Protein AF-0000000078886809 (afdb_homodimer)

Radius of gyration: 23.3 Å; Cα contacts (8 Å, |Δi|>4): 770; chains: 2; bounding box: 59×64×60 Å

Foldseek 3Di:
DLVVLLVLVCVLLVHDFPDCVLVVQLQEDPQPPPDPPPDPDHNVNLLVQLLVLLLVLLLVVCCVVPVPDDPQLSVQLSCQLLPQLNLLVLLVVSVVNVRRHHPDPVLVVLNVVLSVVVVVCVVVVPDSVCLCVVVPPPPPPDPNNDRRSVSSSSSSSNLSSVCVRVVNDSVVSCVSCVVSSVVSSVVCVVVGDRQLLRVQCVVQPPQKDWDWDQQPPVQKIKIWIQGPPQGIFIAIGNGSVRRSSRSSVVSVVSVVVVVVD/DLVVLLVLVCVLLVHDFPDCLLVVQLQEDPQPPDDPPPDPDHNVNLLVQLLVLLLVLLLVVCCVVPVPDDPQLSVQLSCQLLPQLNLLVLLVVSVVNVRRHHPDPVLVVLNVVLSVVVVVCVVVVPPSVCLCVVVPPPPPPDPNNDRRSVSSSSSSSNLSSVCVRVVNDSVVSCVSCVVSSVVSSVVCVVVGDAQLLRVQCVVQPPQKDWDWDQQPPVQKIKIWIQGPPQGIFIAIGNGSVRRSSRSSVVSVVSVVVVVVD

Secondary structure (DSSP, 8-state):
-HHHHHHHHHHHHT---S-HHHHHHHHB-TTS---S---S--HHHHHHHHHHHHHHHHHHHHHHH-TT--HHHHHHHHHHHHSHHHHHHHHHHTTGGGG-B---HHHHHHHHHHHHHHHHHHHTT--HHHHHHHHHHT-S--------HHHHHHHHHHHHHHHHHTTS-HHHHHHHHHHHHHHHHHHHHHS-PPPHHHHHHHHSTTTEEEEEEEE-TTSPEEEEEEETTTEEEEEEESSHHHHHHHHHHHHHHHHHHHHH-/-HHHHHHHHHHHHT---S-HHHHHHHHB-TTS---S---S--HHHHHHHHHHHHHHHHHHHHHHH-TT--HHHHHHHHHHHHSHHHHHHHHHHTTGGGG-B---HHHHHHHHHHHHHHHHHHHTT--HHHHHHHHHHT-S--------HHHHHHHHHHHHHHHHHTTS-HHHHHHHHHHHHHHHHHHHHHS-PPPHHHHHHHHSTTTEEEEEEEE-TTSPEEEEEEETTTEEEEEEESSHHHHHHHHHHHHHHHHHHHHH-

Solvent-accessible surface area (backbone atoms only — not comparable to full-atom values): 27551 Å² total; per-residue (Å²): 112,68,65,59,53,50,50,52,51,26,60,66,51,66,49,80,69,82,51,58,66,47,52,50,31,28,30,32,41,82,65,31,77,76,63,88,65,81,67,76,64,50,30,62,55,25,21,52,46,11,44,30,44,47,51,26,53,50,44,52,46,47,52,66,76,43,58,79,56,48,74,68,52,48,52,34,41,45,47,58,47,70,30,51,59,47,32,25,51,49,24,55,76,61,49,51,65,78,64,49,38,65,67,48,65,68,57,50,52,50,47,52,52,44,54,52,52,50,54,54,37,59,71,65,64,49,58,66,74,44,54,75,48,46,42,54,66,60,76,67,78,56,73,68,78,64,65,54,57,65,40,2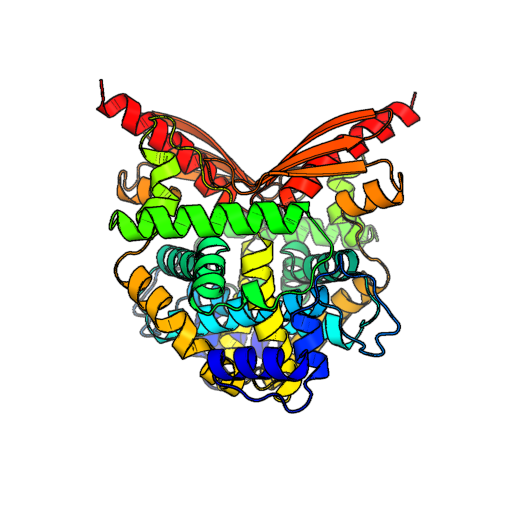0,43,39,48,21,4,44,47,20,28,50,23,59,61,61,70,64,33,65,68,61,43,42,66,40,48,42,73,74,44,42,64,52,48,55,48,33,71,74,55,56,66,67,48,42,41,53,46,44,42,67,74,35,67,90,34,59,45,78,48,64,44,53,61,38,84,84,53,32,8,37,13,40,29,39,32,72,96,76,47,79,28,72,11,61,16,65,36,57,66,47,0,38,27,41,9,23,42,54,47,49,53,51,50,53,55,57,71,75,105,111,68,66,59,54,51,50,52,50,25,60,65,50,64,49,79,68,82,52,58,65,47,51,51,32,27,28,32,41,83,64,30,77,76,62,89,64,80,67,79,62,50,30,62,56,25,21,53,46,12,46,30,45,47,52,24,53,50,46,53,46,46,53,67,76,43,58,80,56,48,73,67,51,48,52,33,42,47,46,56,47,69,31,50,61,48,32,25,51,50,24,56,75,60,49,52,65,79,63,50,39,64,66,46,65,68,57,52,50,49,47,52,52,42,53,51,51,51,53,54,38,58,71,68,65,50,57,67,74,45,55,74,49,44,45,52,66,61,75,66,78,55,74,66,80,62,64,56,58,64,39,21,43,39,49,22,4,43,47,20,30,49,24,59,60,62,69,65,34,65,68,61,43,44,66,42,48,42,73,74,44,43,65,51,47,54,50,32,70,75,56,56,64,66,48,42,41,52,46,44,40,68,75,35,67,89,35,61,45,78,48,63,44,54,60,38,84,84,53,32,7,35,14,39,28,38,32,72,96,77,46,78,26,71,11,62,17,66,35,57,66,47,0,37,28,40,10,24,42,54,47,49,54,52,50,53,55,55,69,74,105

Sequence (522 aa):
HQLGELALVEASLGYTFRDRDILLQALTHTSYPRAYSSVNSSYEQLEFLGDALLDYLVTRHVLQRFPRLSPGAITDLRSAVVNNYSLACLTIQRDFHKHMRSMSMALFKVVRRFVRRLSEIEEKETRPDQLLLTTVEDGRGGEAIEVPKVLGDLFEALLGALYVDCGRDEELAWSVIYPLLTPIIEHYSVHLPISPTRQLVEMMPGAATFTCLSQNVIGHHACELVVKGYGRFMGTGRNAQIARSTAAQHALARIKSKQKKHQLGELALVEASLGYTFRDRDILLQALTHTSYPRAYSSVNSSYEQLEFLGDALLDYLVTRHVLQRFPRLSPGAITDLRSAVVNNYSLACLTIQRDFHKHMRSMSMALFKVVRRFVRRLSEIEEKETRPDQLLLTTVEDGRGGEAIEVPKVLGDLFEALLGALYVDCGRDEELAWSVIYPLLTPIIEHYSVHLPISPTRQLVEMMPGAATFTCLSQNVIGHHACELVVKGYGRFMGTGRNAQIARSTAAQHALARIKSKQKK

Structure (mmCIF, N/CA/C/O backbone):
data_AF-0000000078886809-model_v1
#
loop_
_entity.id
_entity.type
_entity.pdbx_description
1 polymer 'RNase III domain-containing protein'
#
loop_
_atom_site.group_PDB
_atom_site.id
_atom_site.type_symbol
_atom_site.label_atom_id
_atom_site.label_alt_id
_atom_site.label_comp_id
_atom_site.label_asym_id
_atom_site.label_entity_id
_atom_site.label_seq_id
_atom_site.pdbx_PDB_ins_code
_atom_site.Cartn_x
_atom_site.Cartn_y
_atom_site.Cartn_z
_atom_site.occupancy
_atom_site.B_iso_or_equiv
_atom_site.auth_seq_id
_atom_site.auth_comp_id
_atom_site.auth_asym_id
_atom_site.auth_atom_id
_atom_site.pdbx_PDB_model_num
ATOM 1 N N . HIS A 1 1 ? -14.344 34.312 5.461 1 57.06 1 HIS A N 1
ATOM 2 C CA . HIS A 1 1 ? -13.195 33.75 6.152 1 57.06 1 HIS A CA 1
ATOM 3 C C . HIS A 1 1 ? -12.844 32.344 5.602 1 57.06 1 HIS A C 1
ATOM 5 O O . HIS A 1 1 ? -11.688 32.094 5.25 1 57.06 1 HIS A O 1
ATOM 11 N N . GLN A 1 2 ? -13.828 31.594 5.273 1 71 2 GLN A N 1
ATOM 12 C CA . GLN A 1 2 ? -13.641 30.234 4.773 1 71 2 GLN A CA 1
ATOM 13 C C . GLN A 1 2 ? -13.109 30.234 3.346 1 71 2 GLN A C 1
ATOM 15 O O . GLN A 1 2 ? -12.148 29.531 3.035 1 71 2 GLN A O 1
ATOM 20 N N . LEU A 1 3 ? -13.625 31.219 2.611 1 75.06 3 LEU A N 1
ATOM 21 C CA . LEU A 1 3 ? -13.242 31.297 1.205 1 75.06 3 LEU A CA 1
ATOM 22 C C . LEU A 1 3 ? -11.789 31.734 1.059 1 75.06 3 LEU A C 1
ATOM 24 O O . LEU A 1 3 ? -11.07 31.234 0.195 1 75.06 3 LEU A O 1
ATOM 28 N N . GLY A 1 4 ? -11.445 32.625 1.928 1 83.75 4 GLY A N 1
ATOM 29 C CA . GLY A 1 4 ? -10.07 33.094 1.909 1 83.75 4 GLY A CA 1
ATOM 30 C C . GLY A 1 4 ? -9.062 32.031 2.264 1 83.75 4 GLY A C 1
ATOM 31 O O . GLY A 1 4 ? -8.008 31.922 1.63 1 83.75 4 GLY A O 1
ATOM 32 N N . GLU A 1 5 ? -9.391 31.219 3.115 1 90.06 5 GLU A N 1
ATOM 33 C CA . GLU A 1 5 ? -8.523 30.125 3.557 1 90.06 5 GLU A CA 1
ATOM 34 C C . GLU A 1 5 ? -8.344 29.078 2.461 1 90.06 5 GLU A C 1
ATOM 36 O O . GLU A 1 5 ? -7.242 28.578 2.25 1 90.06 5 GLU A O 1
ATOM 41 N N . LEU A 1 6 ? -9.453 28.891 1.754 1 95.06 6 LEU A N 1
ATOM 42 C CA . LEU A 1 6 ? -9.398 27.906 0.685 1 95.06 6 LEU A CA 1
ATOM 43 C C . LEU A 1 6 ? -8.508 28.391 -0.455 1 95.06 6 LEU A C 1
ATOM 45 O O . LEU A 1 6 ? -7.793 27.594 -1.073 1 95.06 6 LEU A O 1
ATOM 49 N N . ALA A 1 7 ? -8.547 29.688 -0.653 1 96.12 7 ALA A N 1
ATOM 50 C CA . ALA A 1 7 ? -7.715 30.266 -1.705 1 96.12 7 ALA A CA 1
ATOM 51 C C . ALA A 1 7 ? -6.23 30.109 -1.382 1 96.12 7 ALA A C 1
ATOM 53 O O . ALA A 1 7 ? -5.406 29.938 -2.281 1 96.12 7 ALA A O 1
ATOM 54 N N . LEU A 1 8 ? -5.918 30.203 -0.153 1 96.56 8 LEU A N 1
ATOM 55 C CA . LEU A 1 8 ? -4.535 30.031 0.279 1 96.56 8 LEU A CA 1
ATOM 56 C C . LEU A 1 8 ? -4.062 28.594 0.028 1 96.56 8 LEU A C 1
ATOM 58 O O . LEU A 1 8 ? -2.924 28.375 -0.395 1 96.56 8 LEU A O 1
ATOM 62 N N . VAL A 1 9 ? -4.93 27.656 0.262 1 97.69 9 VAL A N 1
ATOM 63 C CA . VAL A 1 9 ? -4.602 26.266 0.018 1 97.69 9 VAL A CA 1
ATOM 64 C C . VAL A 1 9 ? -4.422 26.016 -1.48 1 97.69 9 VAL A C 1
ATOM 66 O O . VAL A 1 9 ? -3.48 25.344 -1.902 1 97.69 9 VAL A O 1
ATOM 69 N N . GLU A 1 10 ? -5.305 26.562 -2.248 1 98.31 10 GLU A N 1
ATOM 70 C CA . GLU A 1 10 ? -5.23 26.453 -3.701 1 98.31 10 GLU A CA 1
ATOM 71 C C . GLU A 1 10 ? -3.926 27.031 -4.234 1 98.31 10 GLU A C 1
ATOM 73 O O . GLU A 1 10 ? -3.289 26.453 -5.113 1 98.31 10 GLU A O 1
ATOM 78 N N . ALA A 1 11 ? -3.557 28.172 -3.688 1 97.56 11 ALA A N 1
ATOM 79 C CA . ALA A 1 11 ? -2.318 28.828 -4.098 1 97.56 11 ALA A CA 1
ATOM 80 C C . ALA A 1 11 ? -1.104 27.969 -3.762 1 97.56 11 ALA A C 1
ATOM 82 O O . ALA A 1 11 ? -0.186 27.828 -4.574 1 97.56 11 ALA A O 1
ATOM 83 N N . SER A 1 12 ? -1.115 27.406 -2.611 1 97.31 12 SER A N 1
ATOM 84 C CA . SER A 1 12 ? -0.002 26.562 -2.176 1 97.31 12 SER A CA 1
ATOM 85 C C . SER A 1 12 ? 0.073 25.281 -2.992 1 97.31 12 SER A C 1
ATOM 87 O O . SER A 1 12 ? 1.164 24.781 -3.264 1 97.31 12 SER A O 1
ATOM 89 N N . LEU A 1 13 ? -1.052 24.766 -3.346 1 97.19 13 LEU A N 1
ATOM 90 C CA . LEU A 1 13 ? -1.128 23.547 -4.148 1 97.19 13 LEU A CA 1
ATOM 91 C C . LEU A 1 13 ? -0.762 23.828 -5.602 1 97.19 13 LEU A C 1
ATOM 93 O O . LEU A 1 13 ? -0.288 22.938 -6.312 1 97.19 13 LEU A O 1
ATOM 97 N N . GLY A 1 14 ? -0.938 25.016 -6.02 1 97.31 14 GLY A N 1
ATOM 98 C CA . GLY A 1 14 ? -0.79 25.359 -7.426 1 97.31 14 GLY A CA 1
ATOM 99 C C . GLY A 1 14 ? -1.94 24.875 -8.281 1 97.31 14 GLY A C 1
ATOM 100 O O . GLY A 1 14 ? -1.736 24.453 -9.43 1 97.31 14 GLY A O 1
ATOM 101 N N . TYR A 1 15 ? -3.146 24.828 -7.715 1 98.31 15 TYR A N 1
ATOM 102 C CA . TYR A 1 15 ? -4.332 24.312 -8.391 1 98.31 15 TYR A CA 1
ATOM 103 C C . TYR A 1 15 ? -5.594 24.984 -7.875 1 98.31 15 TYR A C 1
ATOM 105 O O . TYR A 1 15 ? -5.762 25.156 -6.664 1 98.31 15 TYR A O 1
ATOM 113 N N . THR A 1 16 ? -6.434 25.406 -8.758 1 98.25 16 THR A N 1
ATOM 114 C CA . THR A 1 16 ? -7.719 26 -8.398 1 98.25 16 THR A CA 1
ATOM 115 C C . THR A 1 16 ? -8.844 24.984 -8.57 1 98.25 16 THR A C 1
ATOM 117 O O . THR A 1 16 ? -9.086 24.5 -9.672 1 98.25 16 THR A O 1
ATOM 120 N N . PHE A 1 17 ? -9.539 24.766 -7.562 1 97.88 17 PHE A N 1
ATOM 121 C CA . PHE A 1 17 ? -10.594 23.766 -7.582 1 97.88 17 PHE A CA 1
ATOM 122 C C . PHE A 1 17 ? -11.82 24.281 -8.336 1 97.88 17 PHE A C 1
ATOM 124 O O . PHE A 1 17 ? -12.203 25.438 -8.188 1 97.88 17 PHE A O 1
ATOM 131 N N . ARG A 1 18 ? -12.367 23.391 -9.125 1 97.44 18 ARG A N 1
ATOM 132 C CA . ARG A 1 18 ? -13.641 23.672 -9.766 1 97.44 18 ARG A CA 1
ATOM 133 C C . ARG A 1 18 ? -14.781 23.672 -8.758 1 97.44 18 ARG A C 1
ATOM 135 O O . ARG A 1 18 ? -15.695 24.5 -8.828 1 97.44 18 ARG A O 1
ATOM 142 N N . ASP A 1 19 ? -14.75 22.719 -7.867 1 95.56 19 ASP A N 1
ATOM 143 C CA . ASP A 1 19 ? -15.68 22.594 -6.754 1 95.56 19 ASP A CA 1
ATOM 144 C C . ASP A 1 19 ? -14.961 22.703 -5.414 1 95.56 19 ASP A C 1
ATOM 146 O O . ASP A 1 19 ? -14.391 21.719 -4.926 1 95.56 19 ASP A O 1
ATOM 150 N N . ARG A 1 20 ? -15.109 23.766 -4.793 1 95.19 20 ARG A N 1
ATOM 151 C CA . ARG A 1 20 ? -14.383 24.031 -3.557 1 95.19 20 ARG A CA 1
ATOM 152 C C . ARG A 1 20 ? -14.945 23.203 -2.408 1 95.19 20 ARG A C 1
ATOM 154 O O . ARG A 1 20 ? -14.312 23.062 -1.358 1 95.19 20 ARG A O 1
ATOM 161 N N . ASP A 1 21 ? -16.125 22.656 -2.609 1 93.75 21 ASP A N 1
ATOM 162 C CA . ASP A 1 21 ? -16.688 21.812 -1.566 1 93.75 21 ASP A CA 1
ATOM 163 C C . ASP A 1 21 ? -15.828 20.562 -1.346 1 93.75 21 ASP A C 1
ATOM 165 O O . ASP A 1 21 ? -15.734 20.062 -0.224 1 93.75 21 ASP A O 1
ATOM 169 N N . ILE A 1 22 ? -15.305 20.078 -2.402 1 95.19 22 ILE A N 1
ATOM 170 C CA . ILE A 1 22 ? -14.461 18.891 -2.287 1 95.19 22 ILE A CA 1
ATOM 171 C C . ILE A 1 22 ? -13.18 19.234 -1.536 1 95.19 22 ILE A C 1
ATOM 173 O O . ILE A 1 22 ? -12.656 18.422 -0.771 1 95.19 22 ILE A O 1
ATOM 177 N N . LEU A 1 23 ? -12.648 20.438 -1.793 1 96.5 23 LEU A N 1
ATOM 178 C CA . LEU A 1 23 ? -11.484 20.906 -1.051 1 96.5 23 LEU A CA 1
ATOM 179 C C . LEU A 1 23 ? -11.805 21.047 0.434 1 96.5 23 LEU A C 1
ATOM 181 O O . LEU A 1 23 ? -11.016 20.641 1.286 1 96.5 23 LEU A O 1
ATOM 185 N N . LEU A 1 24 ? -12.93 21.609 0.676 1 94.31 24 LEU A N 1
ATOM 186 C CA . LEU A 1 24 ? -13.359 21.766 2.061 1 94.31 24 LEU A CA 1
ATOM 187 C C . LEU A 1 24 ? -13.477 20.406 2.75 1 94.31 24 LEU A C 1
ATOM 189 O O . LEU A 1 24 ? -13.102 20.266 3.914 1 94.31 24 LEU A O 1
ATOM 193 N N . GLN A 1 25 ? -13.961 19.484 2.047 1 93.06 25 GLN A N 1
ATOM 194 C CA . GLN A 1 25 ? -14.086 18.141 2.59 1 93.06 25 GLN A CA 1
ATOM 195 C C . GLN A 1 25 ? -12.719 17.562 2.934 1 93.06 25 GLN A C 1
ATOM 197 O O . GLN A 1 25 ? -12.562 16.906 3.965 1 93.06 25 GLN A O 1
ATOM 202 N N . ALA A 1 26 ? -11.789 17.75 2.096 1 95.94 26 ALA A N 1
ATOM 203 C CA . ALA A 1 26 ? -10.438 17.234 2.309 1 95.94 26 ALA A CA 1
ATOM 204 C C . ALA A 1 26 ? -9.789 17.891 3.529 1 95.94 26 ALA A C 1
ATOM 206 O O . ALA A 1 26 ? -8.922 17.281 4.168 1 95.94 26 ALA A O 1
ATOM 207 N N . LEU A 1 27 ? -10.273 19.078 3.9 1 95.56 27 LEU A N 1
ATOM 208 C CA . LEU A 1 27 ? -9.68 19.828 5 1 95.56 27 LEU A CA 1
ATOM 209 C C . LEU A 1 27 ? -10.43 19.578 6.301 1 95.56 27 LEU A C 1
ATOM 211 O O . LEU A 1 27 ? -10.008 20.031 7.367 1 95.56 27 LEU A O 1
ATOM 215 N N . THR A 1 28 ? -11.477 18.797 6.195 1 91.38 28 THR A N 1
ATOM 216 C CA . THR A 1 28 ? -12.344 18.625 7.359 1 91.38 28 THR A CA 1
ATOM 217 C C . THR A 1 28 ? -12.156 17.234 7.973 1 91.38 28 THR A C 1
ATOM 219 O O . THR A 1 28 ? -12.742 16.266 7.492 1 91.38 28 THR A O 1
ATOM 222 N N . HIS A 1 29 ? -11.445 17.219 8.961 1 86.25 29 HIS A N 1
ATOM 223 C CA . HIS A 1 29 ? -11.18 15.961 9.656 1 86.25 29 HIS A CA 1
ATOM 224 C C . HIS A 1 29 ? -12.461 15.367 10.227 1 86.25 29 HIS A C 1
ATOM 226 O O . HIS A 1 29 ? -13.43 16.094 10.484 1 86.25 29 HIS A O 1
ATOM 232 N N . THR A 1 30 ? -12.516 14.117 10.477 1 78.62 30 THR A N 1
ATOM 233 C CA . THR A 1 30 ? -13.695 13.375 10.898 1 78.62 30 THR A CA 1
ATOM 234 C C . THR A 1 30 ? -14.156 13.828 12.281 1 78.62 30 THR A C 1
ATOM 236 O O . THR A 1 30 ? -15.305 13.602 12.656 1 78.62 30 THR A O 1
ATOM 239 N N . SER A 1 31 ? -13.336 14.43 13.047 1 71.38 31 SER A N 1
ATOM 240 C CA . SER A 1 31 ? -13.719 14.898 14.375 1 71.38 31 SER A CA 1
ATOM 241 C C . SER A 1 31 ? -14.641 16.109 14.281 1 71.38 31 SER A C 1
ATOM 243 O O . SER A 1 31 ? -15.266 16.5 15.273 1 71.38 31 SER A O 1
ATOM 245 N N . TYR A 1 32 ? -14.625 16.672 13.164 1 71.81 32 TYR A N 1
ATOM 246 C CA . TYR A 1 32 ? -15.5 17.828 12.969 1 71.81 32 TYR A CA 1
ATOM 247 C C . TYR A 1 32 ? -16.953 17.391 12.781 1 71.81 32 TYR A C 1
ATOM 249 O O . TYR A 1 32 ? -17.234 16.484 11.992 1 71.81 32 TYR A O 1
ATOM 257 N N . PRO A 1 33 ? -17.828 17.828 13.648 1 64.06 33 PRO A N 1
ATOM 258 C CA . PRO A 1 33 ? -19.234 17.406 13.562 1 64.06 33 PRO A CA 1
ATOM 259 C C . PRO A 1 33 ? -19.797 17.547 12.156 1 64.06 33 PRO A C 1
ATOM 261 O O . PRO A 1 33 ? -19.438 18.469 11.422 1 64.06 33 PRO A O 1
ATOM 264 N N . ARG A 1 34 ? -20.141 16.422 11.703 1 57.66 34 ARG A N 1
ATOM 265 C CA . ARG A 1 34 ? -20.719 16.375 10.367 1 57.66 34 ARG A CA 1
ATOM 266 C C . ARG A 1 34 ? -21.969 17.25 10.281 1 57.66 34 ARG A C 1
ATOM 268 O O . ARG A 1 34 ? -22.938 17.031 11.016 1 57.66 34 ARG A O 1
ATOM 275 N N . ALA A 1 35 ? -21.906 18.516 10.406 1 48.28 35 ALA A N 1
ATOM 276 C CA . ALA A 1 35 ? -23.188 19.047 9.953 1 48.28 35 ALA A CA 1
ATOM 277 C C . ALA A 1 35 ? -23.672 18.344 8.688 1 48.28 35 ALA A C 1
ATOM 279 O O . ALA A 1 35 ? -22.906 17.594 8.07 1 48.28 35 ALA A O 1
ATOM 280 N N . TYR A 1 36 ? -24.828 18.828 8.039 1 39.41 36 TYR A N 1
ATOM 281 C CA . TYR A 1 36 ? -25.594 18.5 6.844 1 39.41 36 TYR A CA 1
ATOM 282 C C . TYR A 1 36 ? -24.672 18.297 5.645 1 39.41 36 TYR A C 1
ATOM 284 O O . TYR A 1 36 ? -24.672 19.109 4.711 1 39.41 36 TYR A O 1
ATOM 292 N N . SER A 1 37 ? -23.531 18.031 5.953 1 40.09 37 SER A N 1
ATOM 293 C CA . SER A 1 37 ? -22.891 18.219 4.648 1 40.09 37 SER A CA 1
ATOM 294 C C . SER A 1 37 ? -23.328 17.125 3.67 1 40.09 37 SER A C 1
ATOM 296 O O . SER A 1 37 ? -23.484 15.961 4.055 1 40.09 37 SER A O 1
ATOM 298 N N . SER A 1 38 ? -23.938 17.5 2.678 1 40.88 38 SER A N 1
ATOM 299 C CA . SER A 1 38 ? -24.484 16.875 1.479 1 40.88 38 SER A CA 1
ATOM 300 C C . SER A 1 38 ? -23.406 16.047 0.76 1 40.88 38 SER A C 1
ATOM 302 O O . SER A 1 38 ? -23.703 15.383 -0.233 1 40.88 38 SER A O 1
ATOM 304 N N . VAL A 1 39 ? -22.125 16.359 1.058 1 46.47 39 VAL A N 1
ATOM 305 C CA . VAL A 1 39 ? -21.188 15.875 0.047 1 46.47 39 VAL A CA 1
ATOM 306 C C . VAL A 1 39 ? -20.828 14.414 0.323 1 46.47 39 VAL A C 1
ATOM 308 O O . VAL A 1 39 ? -20.672 14.016 1.479 1 46.47 39 VAL A O 1
ATOM 311 N N . ASN A 1 40 ? -20.953 13.57 -0.569 1 49.75 40 ASN A N 1
ATOM 312 C CA . ASN A 1 40 ? -20.922 12.117 -0.646 1 49.75 40 ASN A CA 1
ATOM 313 C C . ASN A 1 40 ? -19.578 11.555 -0.198 1 49.75 40 ASN A C 1
ATOM 315 O O . ASN A 1 40 ? -19.5 10.406 0.24 1 49.75 40 ASN A O 1
ATOM 319 N N . SER A 1 41 ? -18.422 12.414 -0.377 1 60 41 SER A N 1
ATOM 320 C CA . SER A 1 41 ? -17.188 11.758 0.033 1 60 41 SER A CA 1
ATOM 321 C C . SER A 1 41 ? -16.703 12.281 1.38 1 60 41 SER A C 1
ATOM 323 O O . SER A 1 41 ? -16.734 13.492 1.632 1 60 41 SER A O 1
ATOM 325 N N . SER A 1 42 ? -16.312 11.422 2.262 1 79.81 42 SER A N 1
ATOM 326 C CA . SER A 1 42 ? -15.773 11.797 3.568 1 79.81 42 SER A CA 1
ATOM 327 C C . SER A 1 42 ? -14.273 12.055 3.5 1 79.81 42 SER A C 1
ATOM 329 O O . SER A 1 42 ? -13.633 11.766 2.488 1 79.81 42 SER A O 1
ATOM 331 N N . TYR A 1 43 ? -13.758 12.82 4.375 1 86.44 43 TYR A N 1
ATOM 332 C CA . TYR A 1 43 ? -12.328 13.023 4.578 1 86.44 43 TYR A CA 1
ATOM 333 C C . TYR A 1 43 ? -11.562 11.711 4.426 1 86.44 43 TYR A C 1
ATOM 335 O O . TYR A 1 43 ? -10.555 11.656 3.709 1 86.44 43 TYR A O 1
ATOM 343 N N . GLU A 1 44 ? -12.062 10.695 4.926 1 89.06 44 GLU A N 1
ATOM 344 C CA . GLU A 1 44 ? -11.391 9.398 4.93 1 89.06 44 GLU A CA 1
ATOM 345 C C . GLU A 1 44 ? -11.375 8.781 3.533 1 89.06 44 GLU A C 1
ATOM 347 O O . GLU A 1 44 ? -10.383 8.188 3.123 1 89.06 44 GLU A O 1
ATOM 352 N N . GLN A 1 45 ? -12.461 8.914 2.852 1 91.94 45 GLN A N 1
ATOM 353 C CA . GLN A 1 45 ? -12.516 8.367 1.499 1 91.94 45 GLN A CA 1
ATOM 354 C C . GLN A 1 45 ? -11.523 9.07 0.578 1 91.94 45 GLN A C 1
ATOM 356 O O . GLN A 1 45 ? -10.875 8.422 -0.248 1 91.94 45 GLN A O 1
ATOM 361 N N . LEU A 1 46 ? -11.453 10.359 0.757 1 95.12 46 LEU A N 1
ATOM 362 C CA . LEU A 1 46 ? -10.492 11.117 -0.032 1 95.12 46 LEU A CA 1
ATOM 363 C C . LEU A 1 46 ? -9.062 10.742 0.343 1 95.12 46 LEU A C 1
ATOM 365 O O . LEU A 1 46 ? -8.195 10.641 -0.527 1 95.12 46 LEU A O 1
ATOM 369 N N . GLU A 1 47 ? -8.82 10.555 1.634 1 95.06 47 GLU A N 1
ATOM 370 C CA . GLU A 1 47 ? -7.52 10.102 2.121 1 95.06 47 GLU A CA 1
ATOM 371 C C . GLU A 1 47 ? -7.141 8.758 1.518 1 95.06 47 GLU A C 1
ATOM 373 O O . GLU A 1 47 ? -6.016 8.57 1.049 1 95.06 47 GLU A O 1
ATOM 378 N N . PHE A 1 48 ? -8.078 7.836 1.47 1 93.44 48 PHE A N 1
ATOM 379 C CA . PHE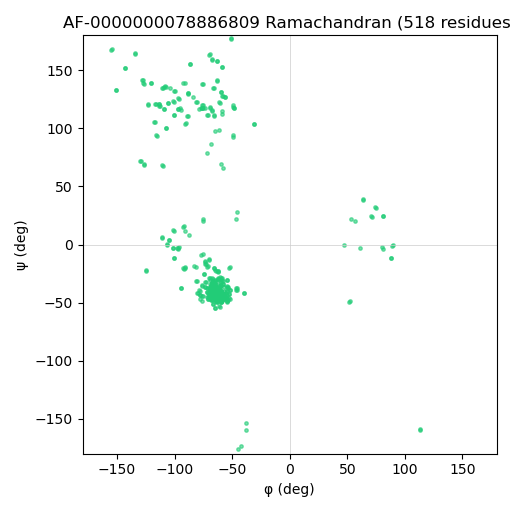 A 1 48 ? -7.832 6.504 0.927 1 93.44 48 PHE A CA 1
ATOM 380 C C . PHE A 1 48 ? -7.477 6.582 -0.553 1 93.44 48 PHE A C 1
ATOM 382 O O . PHE A 1 48 ? -6.531 5.93 -1.003 1 93.44 48 PHE A O 1
ATOM 389 N N . LEU A 1 49 ? -8.273 7.312 -1.184 1 95.88 49 LEU A N 1
ATOM 390 C CA . LEU A 1 49 ? -8.047 7.469 -2.617 1 95.88 49 LEU A CA 1
ATOM 391 C C . LEU A 1 49 ? -6.703 8.141 -2.885 1 95.88 49 LEU A C 1
ATOM 393 O O . LEU A 1 49 ? -5.953 7.699 -3.758 1 95.88 49 LEU A O 1
ATOM 397 N N . GLY A 1 50 ? -6.434 9.18 -2.156 1 97.88 50 GLY A N 1
ATOM 398 C CA . GLY A 1 50 ? -5.172 9.891 -2.297 1 97.88 50 GLY A CA 1
ATOM 399 C C . GLY A 1 50 ? -3.965 9.039 -1.972 1 97.88 50 GLY A C 1
ATOM 400 O O . GLY A 1 50 ? -2.939 9.117 -2.652 1 97.88 50 GLY A O 1
ATOM 401 N N . ASP A 1 51 ? -4.066 8.25 -0.935 1 95.12 51 ASP A N 1
ATOM 402 C CA . ASP A 1 51 ? -2.99 7.348 -0.528 1 95.12 51 ASP A CA 1
ATOM 403 C C . ASP A 1 51 ? -2.654 6.355 -1.64 1 95.12 51 ASP A C 1
ATOM 405 O O . ASP A 1 51 ? -1.487 6.207 -2.012 1 95.12 51 ASP A O 1
ATOM 409 N N . ALA A 1 52 ? -3.684 5.707 -2.178 1 96.06 52 ALA A N 1
ATOM 410 C CA . ALA A 1 52 ? -3.49 4.734 -3.25 1 96.06 52 ALA A CA 1
ATOM 411 C C . ALA A 1 52 ? -2.928 5.402 -4.5 1 96.06 52 ALA A C 1
ATOM 413 O O . ALA A 1 52 ? -2.039 4.852 -5.156 1 96.06 52 ALA A O 1
ATOM 414 N N . LEU A 1 53 ? -3.443 6.531 -4.809 1 98 53 LEU A N 1
ATOM 415 C CA . LEU A 1 53 ? -2.992 7.277 -5.98 1 98 53 LEU A CA 1
ATOM 416 C C . LEU A 1 53 ? -1.54 7.715 -5.816 1 98 53 LEU A C 1
ATOM 418 O O . LEU A 1 53 ? -0.748 7.613 -6.758 1 98 53 LEU A O 1
ATOM 422 N N . LEU A 1 54 ? -1.234 8.219 -4.66 1 98.25 54 LEU A N 1
ATOM 423 C CA . LEU A 1 54 ? 0.12 8.688 -4.387 1 98.25 54 LEU A CA 1
ATOM 424 C C . LEU A 1 54 ? 1.128 7.555 -4.547 1 98.25 54 LEU A C 1
ATOM 426 O O . LEU A 1 54 ? 2.168 7.73 -5.184 1 98.25 54 LEU A O 1
ATOM 430 N N . ASP A 1 55 ? 0.845 6.465 -3.963 1 95.5 55 ASP A N 1
ATOM 431 C CA . ASP A 1 55 ? 1.719 5.301 -4.055 1 95.5 55 ASP A CA 1
ATOM 432 C C . ASP A 1 55 ? 1.949 4.898 -5.508 1 95.5 55 ASP A C 1
ATOM 434 O O . ASP A 1 55 ? 3.08 4.609 -5.906 1 95.5 55 ASP A O 1
ATOM 438 N N . TYR A 1 56 ? 0.918 4.883 -6.211 1 97.38 56 TYR A N 1
ATOM 439 C CA . TYR A 1 56 ? 0.985 4.512 -7.621 1 97.38 56 TYR A CA 1
ATOM 440 C C . TYR A 1 56 ? 1.826 5.512 -8.406 1 97.38 56 TYR A C 1
ATOM 442 O O . TYR A 1 56 ? 2.742 5.121 -9.133 1 97.38 56 TYR A O 1
ATOM 450 N N . LEU A 1 57 ? 1.58 6.785 -8.234 1 98.06 57 LEU A N 1
ATOM 451 C CA . LEU A 1 57 ? 2.252 7.832 -9 1 98.06 57 LEU A CA 1
ATOM 452 C C . LEU A 1 57 ? 3.738 7.883 -8.664 1 98.06 57 LEU A C 1
ATOM 454 O O . LEU A 1 57 ? 4.578 8.031 -9.555 1 98.06 57 LEU A O 1
ATOM 458 N N . VAL A 1 58 ? 4.066 7.777 -7.398 1 97.81 58 VAL A N 1
ATOM 459 C CA . VAL A 1 58 ? 5.465 7.816 -6.973 1 97.81 58 VAL A CA 1
ATOM 460 C C . VAL A 1 58 ? 6.195 6.578 -7.484 1 97.81 58 VAL A C 1
ATOM 462 O O . VAL A 1 58 ? 7.328 6.668 -7.957 1 97.81 58 VAL A O 1
ATOM 465 N N . THR A 1 59 ? 5.535 5.406 -7.387 1 96.25 59 THR A N 1
ATOM 466 C CA . THR A 1 59 ? 6.137 4.18 -7.895 1 96.25 59 THR A CA 1
ATOM 467 C C . THR A 1 59 ? 6.418 4.297 -9.391 1 96.25 59 THR A C 1
ATOM 469 O O . THR A 1 59 ? 7.516 3.967 -9.852 1 96.25 59 THR A O 1
ATOM 472 N N . ARG A 1 60 ? 5.434 4.723 -10.086 1 96.31 60 ARG A N 1
ATOM 473 C CA . ARG A 1 60 ? 5.582 4.918 -11.523 1 96.31 60 ARG A CA 1
ATOM 474 C C . ARG A 1 60 ? 6.746 5.855 -11.836 1 96.31 60 ARG A C 1
ATOM 476 O O . ARG A 1 60 ? 7.559 5.57 -12.719 1 96.31 60 ARG A O 1
ATOM 483 N N . HIS A 1 61 ? 6.824 6.926 -11.109 1 96.88 61 HIS A N 1
ATOM 484 C CA . HIS A 1 61 ? 7.883 7.91 -11.32 1 96.88 61 HIS A CA 1
ATOM 485 C C . HIS A 1 61 ? 9.258 7.312 -11.023 1 96.88 61 HIS A C 1
ATOM 487 O O . HIS A 1 61 ? 10.195 7.492 -11.797 1 96.88 61 HIS A O 1
ATOM 493 N N . VAL A 1 62 ? 9.391 6.664 -9.898 1 95.62 62 VAL A N 1
ATOM 494 C CA . VAL A 1 62 ? 10.656 6.09 -9.461 1 95.62 62 VAL A CA 1
ATOM 495 C C . VAL A 1 62 ? 11.148 5.07 -10.492 1 95.62 62 VAL A C 1
ATOM 497 O O . VAL A 1 62 ? 12.328 5.07 -10.859 1 95.62 62 VAL A O 1
ATOM 500 N N . LEU A 1 63 ? 10.273 4.238 -10.969 1 94.19 63 LEU A N 1
ATOM 501 C CA . LEU A 1 63 ? 10.633 3.193 -11.922 1 94.19 63 LEU A CA 1
ATOM 502 C C . LEU A 1 63 ? 11.055 3.799 -13.258 1 94.19 63 LEU A C 1
ATOM 504 O O . LEU A 1 63 ? 11.906 3.246 -13.961 1 94.19 63 LEU A O 1
ATOM 508 N N . GLN A 1 64 ? 10.445 4.906 -13.578 1 93.25 64 GLN A N 1
ATOM 509 C CA . GLN A 1 64 ? 10.758 5.578 -14.836 1 93.25 64 GLN A CA 1
ATOM 510 C C . GLN A 1 64 ? 12.07 6.359 -14.727 1 93.25 64 GLN A C 1
ATOM 512 O O . GLN A 1 64 ? 12.898 6.316 -15.633 1 93.25 64 GLN A O 1
ATOM 517 N N . ARG A 1 65 ? 12.242 7.047 -13.648 1 94 65 ARG A N 1
ATOM 518 C CA . ARG A 1 65 ? 13.367 7.957 -13.484 1 94 65 ARG A CA 1
ATOM 519 C C . ARG A 1 65 ? 14.625 7.199 -13.078 1 94 65 ARG A C 1
ATOM 521 O O . ARG A 1 65 ? 15.734 7.594 -13.438 1 94 65 ARG A O 1
ATOM 528 N N . PHE A 1 66 ? 14.414 6.137 -12.352 1 91.94 66 PHE A N 1
ATOM 529 C CA . PHE A 1 66 ? 15.547 5.375 -11.844 1 91.94 66 PHE A CA 1
ATOM 530 C C . PHE A 1 66 ? 15.422 3.902 -12.219 1 91.94 66 PHE A C 1
ATOM 532 O O . PHE A 1 66 ? 15.352 3.037 -11.344 1 91.94 66 PHE A O 1
ATOM 539 N N . PRO A 1 67 ? 15.555 3.59 -13.445 1 88.81 67 PRO A N 1
ATOM 540 C CA . PRO A 1 67 ? 15.289 2.236 -13.938 1 88.81 67 PRO A CA 1
ATOM 541 C C . PRO A 1 67 ? 16.328 1.224 -13.477 1 88.81 67 PRO A C 1
ATOM 543 O O . PRO A 1 67 ? 16.094 0.014 -13.531 1 88.81 67 PRO A O 1
ATOM 546 N N . ARG A 1 68 ? 17.438 1.631 -12.945 1 87.88 68 ARG A N 1
ATOM 547 C CA . ARG A 1 68 ? 18.531 0.72 -12.594 1 87.88 68 ARG A CA 1
ATOM 548 C C . ARG A 1 68 ? 18.547 0.44 -11.094 1 87.88 68 ARG A C 1
ATOM 550 O O . ARG A 1 68 ? 19.359 -0.348 -10.617 1 87.88 68 ARG A O 1
ATOM 557 N N . LEU A 1 69 ? 17.672 1.063 -10.398 1 86.31 69 LEU A N 1
ATOM 558 C CA . LEU A 1 69 ? 17.609 0.795 -8.961 1 86.31 69 LEU A CA 1
ATOM 559 C C . LEU A 1 69 ? 17.234 -0.657 -8.695 1 86.31 69 LEU A C 1
ATOM 561 O O . LEU A 1 69 ? 16.391 -1.219 -9.398 1 86.31 69 LEU A O 1
ATOM 565 N N . SER A 1 70 ? 17.875 -1.228 -7.672 1 82.31 70 SER A N 1
ATOM 566 C CA . SER A 1 70 ? 17.484 -2.566 -7.234 1 82.31 70 SER A CA 1
ATOM 567 C C . SER A 1 70 ? 16.094 -2.574 -6.625 1 82.31 70 SER A C 1
ATOM 569 O O . SER A 1 70 ? 15.586 -1.529 -6.215 1 82.31 70 SER A O 1
ATOM 571 N N . PRO A 1 71 ? 15.461 -3.758 -6.59 1 81.75 71 PRO A N 1
ATOM 572 C CA . PRO A 1 71 ? 14.141 -3.85 -5.961 1 81.75 71 PRO A CA 1
ATOM 573 C C . PRO A 1 71 ? 14.125 -3.279 -4.547 1 81.75 71 PRO A C 1
ATOM 575 O O . PRO A 1 71 ? 13.188 -2.561 -4.18 1 81.75 71 PRO A O 1
ATOM 578 N N . GLY A 1 72 ? 15.141 -3.578 -3.771 1 78.81 72 GLY A N 1
ATOM 579 C CA . GLY A 1 72 ? 15.227 -3.025 -2.43 1 78.81 72 GLY A CA 1
ATOM 580 C C . GLY A 1 72 ? 15.328 -1.513 -2.412 1 78.81 72 GLY A C 1
ATOM 581 O O . GLY A 1 72 ? 14.703 -0.853 -1.577 1 78.81 72 GLY A O 1
ATOM 582 N N . ALA A 1 73 ? 16.078 -0.983 -3.314 1 83.44 73 ALA A N 1
ATOM 583 C CA . ALA A 1 73 ? 16.281 0.462 -3.391 1 83.44 73 ALA A CA 1
ATOM 584 C C . ALA A 1 73 ? 14.992 1.168 -3.836 1 83.44 73 ALA A C 1
ATOM 586 O O . ALA A 1 73 ? 14.695 2.268 -3.369 1 83.44 73 ALA A O 1
ATOM 587 N N . ILE A 1 74 ? 14.266 0.562 -4.766 1 87.5 74 ILE A N 1
ATOM 588 C CA . ILE A 1 74 ? 12.992 1.109 -5.223 1 87.5 74 ILE A CA 1
ATOM 589 C C . ILE A 1 74 ? 12.023 1.209 -4.047 1 87.5 74 ILE A C 1
ATOM 591 O O . ILE A 1 74 ? 11.383 2.244 -3.85 1 87.5 74 ILE A O 1
ATOM 595 N N . THR A 1 75 ? 11.984 0.138 -3.285 1 83.94 75 THR A N 1
ATOM 596 C CA . THR A 1 75 ? 11.102 0.085 -2.127 1 83.94 75 THR A CA 1
ATOM 597 C C . THR A 1 75 ? 11.5 1.132 -1.092 1 83.94 75 THR A C 1
ATOM 599 O O . THR A 1 75 ? 10.648 1.835 -0.548 1 83.94 75 THR A O 1
ATOM 602 N N . ASP A 1 76 ? 12.805 1.267 -0.866 1 83.94 76 ASP A N 1
ATOM 603 C CA . ASP A 1 76 ? 13.312 2.225 0.111 1 83.94 76 ASP A CA 1
ATOM 604 C C . ASP A 1 76 ? 13 3.658 -0.315 1 83.94 76 ASP A C 1
ATOM 606 O O . ASP A 1 76 ? 12.578 4.477 0.503 1 83.94 76 ASP A O 1
ATOM 610 N N . LEU A 1 77 ? 13.211 3.908 -1.55 1 89.5 77 LEU A N 1
ATOM 611 C CA . LEU A 1 77 ? 12.992 5.262 -2.049 1 89.5 77 LEU A CA 1
ATOM 612 C C . LEU A 1 77 ? 11.516 5.629 -1.99 1 89.5 77 LEU A C 1
ATOM 614 O O . LEU A 1 77 ? 11.156 6.699 -1.5 1 89.5 77 LEU A O 1
ATOM 618 N N . ARG A 1 78 ? 10.703 4.77 -2.525 1 91.38 78 ARG A N 1
ATOM 619 C CA . ARG A 1 78 ? 9.258 5.012 -2.48 1 91.38 78 ARG A CA 1
ATOM 620 C C . ARG A 1 78 ? 8.789 5.242 -1.048 1 91.38 78 ARG A C 1
ATOM 622 O O . ARG A 1 78 ? 8.078 6.215 -0.771 1 91.38 78 ARG A O 1
ATOM 629 N N . SER A 1 79 ? 9.195 4.355 -0.154 1 85.38 79 SER A N 1
ATOM 630 C CA . SER A 1 79 ? 8.789 4.438 1.245 1 85.38 79 SER A CA 1
ATOM 631 C C . SER A 1 79 ? 9.242 5.75 1.875 1 85.38 79 SER A C 1
ATOM 633 O O . SER A 1 79 ? 8.508 6.363 2.648 1 85.38 79 SER A O 1
ATOM 635 N N . ALA A 1 80 ? 10.398 6.133 1.562 1 86.81 80 ALA A N 1
ATOM 636 C CA . ALA A 1 80 ? 10.945 7.371 2.115 1 86.81 80 ALA A CA 1
ATOM 637 C C . ALA A 1 80 ? 10.148 8.578 1.648 1 86.81 80 ALA A C 1
ATOM 639 O O . ALA A 1 80 ? 9.961 9.539 2.4 1 86.81 80 ALA A O 1
ATOM 640 N N . VAL A 1 81 ? 9.695 8.477 0.489 1 92.69 81 VAL A N 1
ATOM 641 C CA . VAL A 1 81 ? 9 9.609 -0.11 1 92.69 81 VAL A CA 1
ATOM 642 C C . VAL A 1 81 ? 7.582 9.695 0.447 1 92.69 81 VAL A C 1
ATOM 644 O O . VAL A 1 81 ? 7.098 10.789 0.752 1 92.69 81 VAL A O 1
ATOM 647 N N . VAL A 1 82 ? 6.922 8.523 0.629 1 92.62 82 VAL A N 1
ATOM 648 C CA . VAL A 1 82 ? 5.488 8.57 0.896 1 92.62 82 VAL A CA 1
ATOM 649 C C . VAL A 1 82 ? 5.23 8.289 2.375 1 92.62 82 VAL A C 1
ATOM 651 O O . VAL A 1 82 ? 4.078 8.234 2.811 1 92.62 82 VAL A O 1
ATOM 654 N N . ASN A 1 83 ? 6.27 8.133 3.148 1 83.44 83 ASN A N 1
ATOM 655 C CA . ASN A 1 83 ? 6.012 7.836 4.551 1 83.44 83 ASN A CA 1
ATOM 656 C C . ASN A 1 83 ? 5.418 9.039 5.281 1 83.44 83 ASN A C 1
ATOM 658 O O . ASN A 1 83 ? 5.453 10.156 4.77 1 83.44 83 ASN A O 1
ATOM 662 N N . ASN A 1 84 ? 4.879 8.82 6.371 1 83.94 84 ASN A N 1
ATOM 663 C CA . ASN A 1 84 ? 4.156 9.852 7.105 1 83.94 84 ASN A CA 1
ATOM 664 C C . ASN A 1 84 ? 5.066 11.016 7.484 1 83.94 84 ASN A C 1
ATOM 666 O O . ASN A 1 84 ? 4.629 12.172 7.523 1 83.94 84 ASN A O 1
ATOM 670 N N . TYR A 1 85 ? 6.242 10.758 7.812 1 83 85 TYR A N 1
ATOM 671 C CA . TYR A 1 85 ? 7.156 11.828 8.188 1 83 85 TYR A CA 1
ATOM 672 C C . TYR A 1 85 ? 7.367 12.797 7.031 1 83 85 TYR A C 1
ATOM 674 O O . TYR A 1 85 ? 7.242 14.016 7.203 1 83 85 TYR A O 1
ATOM 682 N N . SER A 1 86 ? 7.746 12.258 5.879 1 89.88 86 SER A N 1
ATOM 683 C CA . SER A 1 86 ? 7.98 13.086 4.703 1 89.88 86 SER A CA 1
ATOM 684 C C . SER A 1 86 ? 6.738 13.891 4.34 1 89.88 86 SER A C 1
ATOM 686 O O . SER A 1 86 ? 6.832 15.086 4.051 1 89.88 86 SER A O 1
ATOM 688 N N . LEU A 1 87 ? 5.629 13.25 4.359 1 94.5 87 LEU A N 1
ATOM 689 C CA . LEU A 1 87 ? 4.383 13.922 3.998 1 94.5 87 LEU A CA 1
ATOM 690 C C . LEU A 1 87 ? 4.004 14.961 5.047 1 94.5 87 LEU A C 1
ATOM 692 O O . LEU A 1 87 ? 3.463 16.016 4.711 1 94.5 87 LEU A O 1
ATOM 696 N N . ALA A 1 88 ? 4.27 14.625 6.324 1 92.5 88 ALA A N 1
ATOM 697 C CA . ALA A 1 88 ? 4.012 15.578 7.395 1 92.5 88 ALA A CA 1
A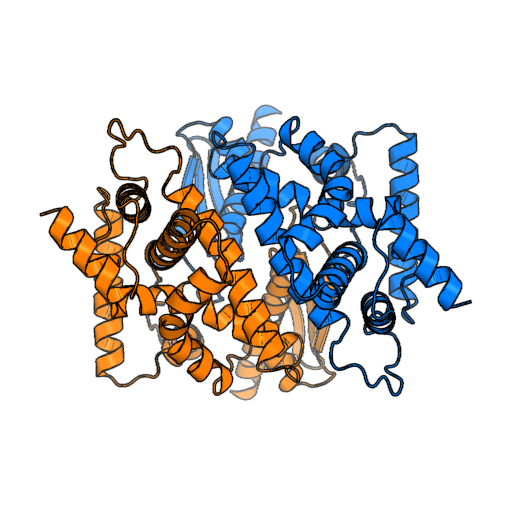TOM 698 C C . ALA A 1 88 ? 4.871 16.828 7.227 1 92.5 88 ALA A C 1
ATOM 700 O O . ALA A 1 88 ? 4.375 17.953 7.363 1 92.5 88 ALA A O 1
ATOM 701 N N . CYS A 1 89 ? 6.086 16.641 6.988 1 91.94 89 CYS A N 1
ATOM 702 C CA . CYS A 1 89 ? 6.984 17.766 6.77 1 91.94 89 CYS A CA 1
ATOM 703 C C . CYS A 1 89 ? 6.512 18.625 5.602 1 91.94 89 CYS A C 1
ATOM 705 O O . CYS A 1 89 ? 6.5 19.859 5.695 1 91.94 89 CYS A O 1
ATOM 707 N N . LEU A 1 90 ? 6.125 18.016 4.547 1 95.56 90 LEU A N 1
ATOM 708 C CA . LEU A 1 90 ? 5.605 18.719 3.383 1 95.56 90 LEU A CA 1
ATOM 709 C C . LEU A 1 90 ? 4.352 19.516 3.742 1 95.56 90 LEU A C 1
ATOM 711 O O . LEU A 1 90 ? 4.211 20.672 3.348 1 95.56 90 LEU A O 1
ATOM 715 N N . THR A 1 91 ? 3.461 18.875 4.426 1 97.31 91 THR A N 1
ATOM 716 C CA . THR A 1 91 ? 2.211 19.5 4.855 1 97.31 91 THR A CA 1
ATOM 717 C C . THR A 1 91 ? 2.482 20.75 5.688 1 97.31 91 THR A C 1
ATOM 719 O O . THR A 1 91 ? 1.801 21.766 5.527 1 97.31 91 THR A O 1
ATOM 722 N N . ILE A 1 92 ? 3.439 20.672 6.57 1 95.31 92 ILE A N 1
ATOM 723 C CA . ILE A 1 92 ? 3.803 21.781 7.434 1 95.31 92 ILE A CA 1
ATOM 724 C C . ILE A 1 92 ? 4.5 22.875 6.613 1 95.31 92 ILE A C 1
ATOM 726 O O . ILE A 1 92 ? 4.176 24.047 6.734 1 95.31 92 ILE A O 1
ATOM 730 N N . GLN A 1 93 ? 5.418 22.469 5.777 1 94.69 93 GLN A N 1
ATOM 731 C CA . GLN A 1 93 ? 6.164 23.391 4.941 1 94.69 93 GLN A CA 1
ATOM 732 C C . GLN A 1 93 ? 5.227 24.219 4.059 1 94.69 93 GLN A C 1
ATOM 734 O O . GLN A 1 93 ? 5.488 25.391 3.789 1 94.69 93 GLN A O 1
ATOM 739 N N . ARG A 1 94 ? 4.16 23.641 3.637 1 96.75 94 ARG A N 1
ATOM 740 C CA . ARG A 1 94 ? 3.238 24.297 2.719 1 96.75 94 ARG A CA 1
ATOM 741 C C . ARG A 1 94 ? 2.066 24.922 3.473 1 96.75 94 ARG A C 1
ATOM 743 O O . ARG A 1 94 ? 1.152 25.469 2.861 1 96.75 94 ARG A O 1
ATOM 750 N N . ASP A 1 95 ? 2.006 24.734 4.754 1 96.44 95 ASP A N 1
ATOM 751 C CA . ASP A 1 95 ? 1.049 25.344 5.676 1 96.44 95 ASP A CA 1
ATOM 752 C C . ASP A 1 95 ? -0.348 24.75 5.477 1 96.44 95 ASP A C 1
ATOM 754 O O . ASP A 1 95 ? -1.349 25.422 5.766 1 96.44 95 ASP A O 1
ATOM 758 N N . PHE A 1 96 ? -0.41 23.578 4.957 1 97.56 96 PHE A N 1
ATOM 759 C CA . PHE A 1 96 ? -1.72 22.969 4.777 1 97.56 96 PHE A CA 1
ATOM 760 C C . PHE A 1 96 ? -2.389 22.703 6.121 1 97.56 96 PHE A C 1
ATOM 762 O O . PHE A 1 96 ? -3.611 22.812 6.242 1 97.56 96 PHE A O 1
ATOM 769 N N . HIS A 1 97 ? -1.563 22.344 7.152 1 96 97 HIS A N 1
ATOM 770 C CA . HIS A 1 97 ? -2.074 21.969 8.469 1 96 97 HIS A CA 1
ATOM 771 C C . HIS A 1 97 ? -2.812 23.141 9.117 1 96 97 HIS A C 1
ATOM 773 O O . HIS A 1 97 ? -3.701 22.938 9.953 1 96 97 HIS A O 1
ATOM 779 N N . LYS A 1 98 ? -2.533 24.359 8.742 1 96.06 98 LYS A N 1
ATOM 780 C CA . LYS A 1 98 ? -3.143 25.547 9.32 1 96.06 98 LYS A CA 1
ATOM 781 C C . LYS A 1 98 ? -4.605 25.688 8.906 1 96.06 98 LYS A C 1
ATOM 783 O O . LYS A 1 98 ? -5.375 26.406 9.539 1 96.06 98 LYS A O 1
ATOM 788 N N . HIS A 1 99 ? -4.945 25 7.875 1 95.69 99 HIS A N 1
ATOM 789 C CA . HIS A 1 99 ? -6.289 25.141 7.32 1 95.69 99 HIS A CA 1
ATOM 790 C C . HIS A 1 99 ? -7.145 23.922 7.625 1 95.69 99 HIS A C 1
ATOM 792 O O . HIS A 1 99 ? -8.289 23.828 7.168 1 95.69 99 HIS A O 1
ATOM 798 N N . MET A 1 100 ? -6.555 22.953 8.312 1 93.69 100 MET A N 1
ATOM 799 C CA . MET A 1 100 ? -7.309 21.766 8.688 1 93.69 100 MET A CA 1
ATOM 800 C C . MET A 1 100 ? -8.414 22.109 9.68 1 93.69 100 MET A C 1
ATOM 802 O O . MET A 1 100 ? -8.172 22.828 10.648 1 93.69 100 MET A O 1
ATOM 806 N N . ARG A 1 101 ? -9.555 21.578 9.43 1 90.25 101 ARG A N 1
ATOM 807 C CA . ARG A 1 101 ? -10.688 21.766 10.328 1 90.25 101 ARG A CA 1
ATOM 808 C C . ARG A 1 101 ? -10.883 20.547 11.219 1 90.25 101 ARG A C 1
ATOM 810 O O . ARG A 1 101 ? -11.141 19.438 10.727 1 90.25 101 ARG A O 1
ATOM 817 N N . SER A 1 102 ? -10.648 20.719 12.398 1 85.75 102 SER A N 1
ATOM 818 C CA . SER A 1 102 ? -10.805 19.656 13.391 1 85.75 102 SER A CA 1
ATOM 819 C C . SER A 1 102 ? -11.336 20.203 14.711 1 85.75 102 SER A C 1
ATOM 821 O O . SER A 1 102 ? -11.156 21.391 15.008 1 85.75 102 SER A O 1
ATOM 823 N N . MET A 1 103 ? -12.07 19.406 15.531 1 80.88 103 MET A N 1
ATOM 824 C CA . MET A 1 103 ? -12.57 19.812 16.844 1 80.88 103 MET A CA 1
ATOM 825 C C . MET A 1 103 ? -11.844 19.062 17.953 1 80.88 103 MET A C 1
ATOM 827 O O . MET A 1 103 ? -12.18 19.203 19.125 1 80.88 103 MET A O 1
ATOM 831 N N . SER A 1 104 ? -10.914 18.359 17.562 1 81.25 104 SER A N 1
ATOM 832 C CA . SER A 1 104 ? -10.172 17.562 18.531 1 81.25 104 SER A CA 1
ATOM 833 C C . SER A 1 104 ? -9.016 18.359 19.125 1 81.25 104 SER A C 1
ATOM 835 O O . SER A 1 104 ? -8.023 18.641 18.438 1 81.25 104 SER A O 1
ATOM 837 N N . MET A 1 105 ? -9.07 18.734 20.391 1 84.12 105 MET A N 1
ATOM 838 C CA . MET A 1 105 ? -8.008 19.453 21.078 1 84.12 105 MET A CA 1
ATOM 839 C C . MET A 1 105 ? -6.734 18.625 21.156 1 84.12 105 MET A C 1
ATOM 841 O O . MET A 1 105 ? -5.629 19.156 21.031 1 84.12 105 MET A O 1
ATOM 845 N N . ALA A 1 106 ? -6.914 17.359 21.344 1 79.12 106 ALA A N 1
ATOM 846 C CA . ALA A 1 106 ? -5.781 16.438 21.406 1 79.12 106 ALA A CA 1
ATOM 847 C C . ALA A 1 106 ? -4.992 16.453 20.094 1 79.12 106 ALA A C 1
ATOM 849 O O . ALA A 1 106 ? -3.76 16.453 20.109 1 79.12 106 ALA A O 1
ATOM 850 N N . LEU A 1 107 ? -5.719 16.469 19.062 1 82 107 LEU A N 1
ATOM 851 C CA . LEU A 1 107 ? -5.094 16.5 17.734 1 82 107 LEU A CA 1
ATOM 852 C C . LEU A 1 107 ? -4.324 17.797 17.531 1 82 107 LEU A C 1
ATOM 854 O O . LEU A 1 107 ? -3.203 17.781 17.016 1 82 107 LEU A O 1
ATOM 858 N N . PHE A 1 108 ? -4.875 18.875 17.953 1 87.56 108 PHE A N 1
ATOM 859 C CA . PHE A 1 108 ? -4.23 20.172 17.812 1 87.56 108 PHE A CA 1
ATOM 860 C C . PHE A 1 108 ? -2.938 20.219 18.625 1 87.56 108 PHE A C 1
ATOM 862 O O . PHE A 1 108 ? -1.931 20.75 18.156 1 87.56 108 PHE A O 1
ATOM 869 N N . LYS A 1 109 ? -2.992 19.703 19.766 1 86.5 109 LYS A N 1
ATOM 870 C CA . LYS A 1 109 ? -1.825 19.703 20.641 1 86.5 109 LYS A CA 1
ATOM 871 C C . LYS A 1 109 ? -0.678 18.891 20.031 1 86.5 109 LYS A C 1
ATOM 873 O O . LYS A 1 109 ? 0.474 19.328 20.062 1 86.5 109 LYS A O 1
ATOM 878 N N . VAL A 1 110 ? -1.031 17.781 19.5 1 82.75 110 VAL A N 1
ATOM 879 C CA . VAL A 1 110 ? -0.003 16.891 18.953 1 82.75 110 VAL A CA 1
ATOM 880 C C . VAL A 1 110 ? 0.616 17.531 17.703 1 82.75 110 VAL A C 1
ATOM 882 O O . VAL A 1 110 ? 1.833 17.484 17.516 1 82.75 110 VAL A O 1
ATOM 885 N N . VAL A 1 111 ? -0.208 18.141 16.922 1 90.62 111 VAL A N 1
ATOM 886 C CA . VAL A 1 111 ? 0.274 18.797 15.719 1 90.62 111 VAL A CA 1
ATOM 887 C C . VAL A 1 111 ? 1.176 19.969 16.094 1 90.62 111 VAL A C 1
ATOM 889 O O . VAL A 1 111 ? 2.264 20.125 15.531 1 90.62 111 VAL A O 1
ATOM 892 N N . ARG A 1 112 ? 0.761 20.75 17.031 1 91.62 112 ARG A N 1
ATOM 893 C CA . ARG A 1 112 ? 1.538 21.906 17.469 1 91.62 112 ARG A CA 1
ATOM 894 C C . ARG A 1 112 ? 2.898 21.484 18.016 1 91.62 112 ARG A C 1
ATOM 896 O O . ARG A 1 112 ? 3.91 22.125 17.75 1 91.62 112 ARG A O 1
ATOM 903 N N . ARG A 1 113 ? 2.865 20.484 18.797 1 86.44 113 ARG A N 1
ATOM 904 C CA . ARG A 1 113 ? 4.109 19.969 19.359 1 86.44 113 ARG A CA 1
ATOM 905 C C . ARG A 1 113 ? 5.074 19.531 18.25 1 86.44 113 ARG A C 1
ATOM 907 O O . ARG A 1 113 ? 6.273 19.812 18.328 1 86.44 113 ARG A O 1
ATOM 914 N N . PHE A 1 114 ? 4.562 18.891 17.281 1 87.5 114 PHE A N 1
ATOM 915 C CA . PHE A 1 114 ? 5.402 18.438 16.172 1 87.5 114 PHE A CA 1
ATOM 916 C C . PHE A 1 114 ? 5.945 19.609 15.375 1 87.5 114 PHE A C 1
ATOM 918 O O . PHE A 1 114 ? 7.117 19.625 14.992 1 87.5 114 PHE A O 1
ATOM 925 N N . VAL A 1 115 ? 5.148 20.578 15.117 1 91.25 115 VAL A N 1
ATOM 926 C CA . VAL A 1 115 ? 5.566 21.781 14.383 1 91.25 115 VAL A CA 1
ATOM 927 C C . VAL A 1 115 ? 6.711 22.453 15.133 1 91.25 115 VAL A C 1
ATOM 929 O O . VAL A 1 115 ? 7.699 22.875 14.516 1 91.25 115 VAL A O 1
ATOM 932 N N . ARG A 1 116 ? 6.551 22.547 16.391 1 89.12 116 ARG A N 1
ATOM 933 C CA . ARG A 1 116 ? 7.582 23.172 17.219 1 89.12 116 ARG A CA 1
ATOM 934 C C . ARG A 1 116 ? 8.891 22.391 17.141 1 89.12 116 ARG A C 1
ATOM 936 O O . ARG A 1 116 ? 9.961 22.984 16.984 1 89.12 116 ARG A O 1
ATOM 943 N N . ARG A 1 117 ? 8.75 21.156 17.234 1 83.25 117 ARG A N 1
ATOM 944 C CA . ARG A 1 117 ? 9.93 20.297 17.188 1 83.25 117 ARG A CA 1
ATOM 945 C C . ARG A 1 117 ? 10.648 20.422 15.852 1 83.25 117 ARG A C 1
ATOM 947 O O . ARG A 1 117 ? 11.883 20.438 15.797 1 83.25 117 ARG A O 1
ATOM 954 N N . LEU A 1 118 ? 9.898 20.422 14.812 1 84.25 118 LEU A N 1
ATOM 955 C CA . LEU A 1 118 ? 10.484 20.547 13.484 1 84.25 118 LEU A CA 1
ATOM 956 C C . LEU A 1 118 ? 11.227 21.875 13.352 1 84.25 118 LEU A C 1
ATOM 958 O O . LEU A 1 118 ? 12.289 21.938 12.734 1 84.25 118 LEU A O 1
ATOM 962 N N . SER A 1 119 ? 10.633 22.891 13.844 1 85.56 119 SER A N 1
ATOM 963 C CA . SER A 1 119 ? 11.258 24.219 13.797 1 85.56 119 SER A CA 1
ATOM 964 C C . SER A 1 119 ? 12.586 24.219 14.555 1 85.56 119 SER A C 1
ATOM 966 O O . SER A 1 119 ? 13.539 24.875 14.125 1 85.56 119 SER A O 1
ATOM 968 N N . GLU A 1 120 ? 12.648 23.484 15.633 1 81.31 120 GLU A N 1
ATOM 969 C CA . GLU A 1 120 ? 13.867 23.391 16.422 1 81.31 120 GLU A CA 1
ATOM 970 C C . GLU A 1 120 ? 14.961 22.641 15.672 1 81.31 120 GLU A C 1
ATOM 972 O O . GLU A 1 120 ? 16.141 23 15.75 1 81.31 120 GLU A O 1
ATOM 977 N N . ILE A 1 121 ? 14.555 21.688 15.008 1 74.94 121 ILE A N 1
ATOM 978 C CA . ILE A 1 121 ? 15.508 20.875 14.25 1 74.94 121 ILE A CA 1
ATOM 979 C C . ILE A 1 121 ? 16.062 21.672 13.086 1 74.94 121 ILE A C 1
ATOM 981 O O . ILE A 1 121 ? 17.266 21.609 12.797 1 74.94 121 ILE A O 1
ATOM 985 N N . GLU A 1 122 ? 15.242 22.297 12.375 1 75.44 122 GLU A N 1
ATOM 986 C CA . GLU A 1 122 ? 15.664 23.125 11.242 1 75.44 122 GLU A CA 1
ATOM 987 C C . GLU A 1 122 ? 16.656 24.203 11.68 1 75.44 122 GLU A C 1
ATOM 989 O O . GLU A 1 122 ? 17.594 24.516 10.945 1 75.44 122 GLU A O 1
ATOM 994 N N . GLU A 1 123 ? 16.375 24.641 12.812 1 71.12 123 GLU A N 1
ATOM 995 C CA . GLU A 1 123 ? 17.266 25.672 13.336 1 71.12 123 GLU A CA 1
ATOM 996 C C . GLU A 1 123 ? 18.641 25.094 13.656 1 71.12 123 GLU A C 1
ATOM 998 O O . GLU A 1 123 ? 19.656 25.781 13.5 1 71.12 123 GLU A O 1
ATOM 1003 N N . LYS A 1 124 ? 18.656 23.781 14.039 1 61.06 124 LYS A N 1
ATOM 1004 C CA . LYS A 1 124 ? 19.922 23.172 14.414 1 61.06 124 LYS A CA 1
ATOM 1005 C C . LYS A 1 124 ? 20.594 22.531 13.203 1 61.06 124 LYS A C 1
ATOM 1007 O O . LYS A 1 124 ? 21.688 21.969 13.32 1 61.06 124 LYS A O 1
ATOM 1012 N N . GLU A 1 125 ? 20.047 22.844 12.039 1 55.16 125 GLU A N 1
ATOM 1013 C CA . GLU A 1 125 ? 20.594 22.375 10.766 1 55.16 125 GLU A CA 1
ATOM 1014 C C . GLU A 1 125 ? 20.766 20.859 10.773 1 55.16 125 GLU A C 1
ATOM 1016 O O . GLU A 1 125 ? 21.766 20.328 10.281 1 55.16 125 GLU A O 1
ATOM 1021 N N . THR A 1 126 ? 20.141 20.188 11.531 1 47.56 126 THR A N 1
ATOM 1022 C CA . THR A 1 126 ? 20.219 18.734 11.57 1 47.56 126 THR A CA 1
ATOM 1023 C C . THR A 1 126 ? 19.391 18.109 10.438 1 47.56 126 THR A C 1
ATOM 1025 O O . THR A 1 126 ? 18.359 18.656 10.047 1 47.56 126 THR A O 1
ATOM 1028 N N . ARG A 1 127 ? 20.141 17.438 9.602 1 45 127 ARG A N 1
ATOM 1029 C CA . ARG A 1 127 ? 19.547 16.891 8.398 1 45 127 ARG A CA 1
ATOM 1030 C C . ARG A 1 127 ? 18.266 16.125 8.727 1 45 127 ARG A C 1
ATOM 1032 O O . ARG A 1 127 ? 18.219 15.352 9.688 1 45 127 ARG A O 1
ATOM 1039 N N . PRO A 1 128 ? 17.25 16.578 8.203 1 44.34 128 PRO A N 1
ATOM 1040 C CA . PRO A 1 128 ? 15.914 16.047 8.492 1 44.34 128 PRO A CA 1
ATOM 1041 C C . PRO A 1 128 ? 15.867 14.523 8.453 1 44.34 128 PRO A C 1
ATOM 1043 O O . PRO A 1 128 ? 15.07 13.914 9.164 1 44.34 128 PRO A O 1
ATOM 1046 N N . ASP A 1 129 ? 16.562 13.953 7.512 1 43.56 129 ASP A N 1
ATOM 1047 C CA . ASP A 1 129 ? 16.562 12.508 7.309 1 43.56 129 ASP A CA 1
ATOM 1048 C C . ASP A 1 129 ? 17.062 11.781 8.555 1 43.56 129 ASP A C 1
ATOM 1050 O O . ASP A 1 129 ? 16.672 10.633 8.812 1 43.56 129 ASP A O 1
ATOM 1054 N N . GLN A 1 130 ? 18.062 12.453 9.258 1 40.91 130 GLN A N 1
ATOM 1055 C CA . GLN A 1 130 ? 18.625 12.008 10.531 1 40.91 130 GLN A CA 1
ATOM 1056 C C . GLN A 1 130 ? 17.562 12.039 11.633 1 40.91 130 GLN A C 1
ATOM 1058 O O . GLN A 1 130 ? 17.719 11.383 12.664 1 40.91 130 GLN A O 1
ATOM 1063 N N . LEU A 1 131 ? 16.797 12.867 11.43 1 39.81 131 LEU A N 1
ATOM 1064 C CA . LEU A 1 131 ? 15.773 13.016 12.453 1 39.81 131 LEU A CA 1
ATOM 1065 C C . LEU A 1 131 ? 14.898 11.773 12.539 1 39.81 131 LEU A C 1
ATOM 1067 O O . LEU A 1 131 ? 14.492 11.367 13.625 1 39.81 131 LEU A O 1
ATOM 1071 N N . LEU A 1 132 ? 14.531 11.297 11.391 1 40.78 132 LEU A N 1
ATOM 1072 C CA . LEU A 1 132 ? 13.75 10.07 11.391 1 40.78 132 LEU A CA 1
ATOM 1073 C C . LEU A 1 132 ? 14.539 8.922 12.016 1 40.78 132 LEU A C 1
ATOM 1075 O O . LEU A 1 132 ? 13.977 8.086 12.727 1 40.78 132 LEU A O 1
ATOM 1079 N N . LEU A 1 133 ? 15.945 8.781 11.648 1 38.5 133 LEU A N 1
ATOM 1080 C CA . LEU A 1 133 ? 16.938 7.812 12.125 1 38.5 133 LEU A CA 1
ATOM 1081 C C . LEU A 1 133 ? 17.422 8.172 13.523 1 38.5 133 LEU A C 1
ATOM 1083 O O . LEU A 1 133 ? 17.906 7.312 14.258 1 38.5 133 LEU A O 1
ATOM 1087 N N . THR A 1 134 ? 17.688 9.367 13.719 1 35.78 134 THR A N 1
ATOM 1088 C CA . THR A 1 134 ? 18.422 9.789 14.914 1 35.78 134 THR A CA 1
ATOM 1089 C C . THR A 1 134 ? 17.719 9.281 16.172 1 35.78 134 THR A C 1
ATOM 1091 O O . THR A 1 134 ? 18.344 9.148 17.234 1 35.78 134 THR A O 1
ATOM 1094 N N . THR A 1 135 ? 16.391 9.266 16.078 1 36.25 135 THR A N 1
ATOM 1095 C CA . THR A 1 135 ? 15.828 8.859 17.359 1 36.25 135 THR A CA 1
ATOM 1096 C C . THR A 1 135 ? 16.281 7.438 17.703 1 36.25 135 THR A C 1
ATOM 1098 O O . THR A 1 135 ? 16.312 7.066 18.891 1 36.25 135 THR A O 1
ATOM 1101 N N . VAL A 1 136 ? 16.531 6.555 16.703 1 33.59 136 VAL A N 1
ATOM 1102 C CA . VAL A 1 136 ? 16.938 5.199 17.047 1 33.59 136 VAL A CA 1
ATOM 1103 C C . VAL A 1 136 ? 18.406 5.188 17.453 1 33.59 136 VAL A C 1
ATOM 1105 O O . VAL A 1 136 ? 18.828 4.375 18.281 1 33.59 136 VAL A O 1
ATOM 1108 N N . GLU A 1 137 ? 19.234 5.809 16.703 1 33.47 137 GLU A N 1
ATOM 1109 C CA . GLU A 1 137 ? 20.656 5.539 16.797 1 33.47 137 GLU A CA 1
ATOM 1110 C C . GLU A 1 137 ? 21.219 5.961 18.156 1 33.47 137 GLU A C 1
ATOM 1112 O O . GLU A 1 137 ? 22.156 5.355 18.656 1 33.47 137 GLU A O 1
ATOM 1117 N N . ASP A 1 138 ? 20.984 7.246 18.516 1 35.75 138 ASP A N 1
ATOM 1118 C CA . ASP A 1 138 ? 22 7.66 19.5 1 35.75 138 ASP A CA 1
ATOM 1119 C C . ASP A 1 138 ? 21.719 7.055 20.875 1 35.75 138 ASP A C 1
ATOM 1121 O O . ASP A 1 138 ? 22.391 7.379 21.844 1 35.75 138 ASP A O 1
ATOM 1125 N N . GLY A 1 139 ? 21.047 6.117 20.969 1 35.81 139 GLY A N 1
ATOM 1126 C CA . GLY A 1 139 ? 20.922 5.559 22.297 1 35.81 139 GLY A CA 1
ATOM 1127 C C . GLY A 1 139 ? 20.516 6.586 23.344 1 35.81 139 GLY A C 1
ATOM 1128 O O . GLY A 1 139 ? 20.344 6.25 24.516 1 35.81 139 GLY A O 1
ATOM 1129 N N . ARG A 1 140 ? 21.219 7.777 23.359 1 31.19 140 ARG A N 1
ATOM 1130 C CA . ARG A 1 140 ? 21.156 8.766 24.438 1 31.19 140 ARG A CA 1
ATOM 1131 C C . ARG A 1 140 ? 19.812 9.5 24.422 1 31.19 140 ARG A C 1
ATOM 1133 O O . ARG A 1 140 ? 19.547 10.297 23.516 1 31.19 140 ARG A O 1
ATOM 1140 N N . GLY A 1 141 ? 18.656 9.109 24.859 1 36.53 141 GLY A N 1
ATOM 1141 C CA . GLY A 1 141 ? 17.391 9.625 25.359 1 36.53 141 GLY A CA 1
ATOM 1142 C C . GLY A 1 141 ? 16.656 10.492 24.344 1 36.53 141 GLY A C 1
ATOM 1143 O O . GLY A 1 141 ? 15.859 11.352 24.703 1 36.53 141 GLY A O 1
ATOM 1144 N N . GLY A 1 142 ? 17.172 10.758 23.219 1 38.22 142 GLY A N 1
ATOM 1145 C CA . GLY A 1 142 ? 16.359 11.672 22.422 1 38.22 142 GLY A CA 1
ATOM 1146 C C . GLY A 1 142 ? 14.961 11.141 22.141 1 38.22 142 GLY A C 1
ATOM 1147 O O . GLY A 1 142 ? 14.766 9.93 22.031 1 38.22 142 GLY A O 1
ATOM 1148 N N . GLU A 1 143 ? 13.938 11.758 22.703 1 40.47 143 GLU A N 1
ATOM 1149 C CA . GLU A 1 143 ? 12.508 11.469 22.672 1 40.47 143 GLU A CA 1
ATOM 1150 C C . GLU A 1 143 ? 12.031 11.242 21.234 1 40.47 143 GLU A C 1
ATOM 1152 O O . GLU A 1 143 ? 12.297 12.055 20.344 1 40.47 143 GLU A O 1
ATOM 1157 N N . ALA A 1 144 ? 11.977 10.078 20.781 1 48.16 144 ALA A N 1
ATOM 1158 C CA . ALA A 1 144 ? 11.336 9.695 19.516 1 48.16 144 ALA A CA 1
ATOM 1159 C C . ALA A 1 144 ? 10.148 10.602 19.203 1 48.16 144 ALA A C 1
ATOM 1161 O O . ALA A 1 144 ? 9.312 10.852 20.078 1 48.16 144 ALA A O 1
ATOM 1162 N N . ILE A 1 145 ? 10.336 11.578 18.219 1 53.53 145 ILE A N 1
ATOM 1163 C CA . ILE A 1 145 ? 9.25 12.469 17.828 1 53.53 145 ILE A CA 1
ATOM 1164 C C . ILE A 1 145 ? 8.133 11.672 17.156 1 53.53 145 ILE A C 1
ATOM 1166 O O . ILE A 1 145 ? 8.375 10.945 16.188 1 53.53 145 ILE A O 1
ATOM 1170 N N . GLU A 1 146 ? 7.043 11.562 17.812 1 64.38 146 GLU A N 1
ATOM 1171 C CA . GLU A 1 146 ? 5.871 10.945 17.203 1 64.38 146 GLU A CA 1
ATOM 1172 C C . GLU A 1 146 ? 5.277 11.844 16.125 1 64.38 146 GLU A C 1
ATOM 1174 O O . GLU A 1 146 ? 4.934 13 16.375 1 64.38 146 GLU A O 1
ATOM 1179 N N . VAL A 1 147 ? 5.363 11.438 14.867 1 76.62 147 VAL A N 1
ATOM 1180 C CA . VAL A 1 147 ? 4.781 12.195 13.766 1 76.62 147 VAL A CA 1
ATOM 1181 C C . VAL A 1 147 ? 3.264 12.016 13.766 1 76.62 147 VAL A C 1
ATOM 1183 O O . VAL A 1 147 ? 2.764 10.898 13.664 1 76.62 147 VAL A O 1
ATOM 1186 N N . PRO A 1 148 ? 2.588 13.094 13.945 1 80.88 148 PRO A N 1
ATOM 1187 C CA . PRO A 1 148 ? 1.133 12.953 13.875 1 80.88 148 PRO A CA 1
ATOM 1188 C C . PRO A 1 148 ? 0.655 12.453 12.516 1 80.88 148 PRO A C 1
ATOM 1190 O O . PRO A 1 148 ? 0.855 13.125 11.5 1 80.88 148 PRO A O 1
ATOM 1193 N N . LYS A 1 149 ? -0.011 11.398 12.453 1 81.38 149 LYS A N 1
ATOM 1194 C CA . LYS A 1 149 ? -0.465 10.766 11.219 1 81.38 149 LYS A CA 1
ATOM 1195 C C . LYS A 1 149 ? -1.37 11.695 10.422 1 81.38 149 LYS A C 1
ATOM 1197 O O . LYS A 1 149 ? -1.359 11.672 9.188 1 81.38 149 LYS A O 1
ATOM 1202 N N . VAL A 1 150 ? -2.064 12.477 11.172 1 86.75 150 VAL A N 1
ATOM 1203 C CA . VAL A 1 150 ? -3.078 13.328 10.562 1 86.75 150 VAL A CA 1
ATOM 1204 C C . VAL A 1 150 ? -2.424 14.25 9.539 1 86.75 150 VAL A C 1
ATOM 1206 O O . VAL A 1 150 ? -3.062 14.656 8.562 1 86.75 150 VAL A O 1
ATOM 1209 N N . LEU A 1 151 ? -1.207 14.555 9.789 1 92.94 151 LEU A N 1
ATOM 1210 C CA . LEU A 1 151 ? -0.536 15.484 8.891 1 92.94 151 LEU A CA 1
ATOM 1211 C C . LEU A 1 151 ? -0.306 14.852 7.52 1 92.94 151 LEU A C 1
ATOM 1213 O O . LEU A 1 151 ? -0.53 15.492 6.492 1 92.94 151 LEU A O 1
ATOM 1217 N N . GLY A 1 152 ? 0.17 13.617 7.477 1 94.31 152 GLY A N 1
ATOM 1218 C CA . GLY A 1 152 ? 0.276 12.898 6.215 1 94.31 152 GLY A CA 1
ATOM 1219 C C . GLY A 1 152 ? -1.069 12.633 5.566 1 94.31 152 GLY A C 1
ATOM 1220 O O . GLY A 1 152 ? -1.221 12.797 4.352 1 94.31 152 GLY A O 1
ATOM 1221 N N . ASP A 1 153 ? -2.037 12.305 6.387 1 91.88 153 ASP A N 1
ATOM 1222 C CA . ASP A 1 153 ? -3.395 12.023 5.922 1 91.88 153 ASP A CA 1
ATOM 1223 C C . ASP A 1 153 ? -3.992 13.242 5.219 1 91.88 153 ASP A C 1
ATOM 1225 O O . ASP A 1 153 ? -4.73 13.094 4.238 1 91.88 153 ASP A O 1
ATOM 1229 N N . LEU A 1 154 ? -3.709 14.344 5.797 1 96.5 154 LEU A N 1
ATOM 1230 C CA . LEU A 1 154 ? -4.223 15.578 5.219 1 96.5 154 LEU A CA 1
ATOM 1231 C C . LEU A 1 154 ? -3.709 15.773 3.795 1 96.5 154 LEU A C 1
ATOM 1233 O O . LEU A 1 154 ? -4.473 16.125 2.896 1 96.5 154 LEU A O 1
ATOM 1237 N N . PHE A 1 155 ? -2.43 15.539 3.557 1 98.19 155 PHE A N 1
ATOM 1238 C CA . PHE A 1 155 ? -1.866 15.664 2.219 1 98.19 155 PHE A CA 1
ATOM 1239 C C . PHE A 1 155 ? -2.51 14.664 1.267 1 98.19 155 PHE A C 1
ATOM 1241 O O . PHE A 1 155 ? -2.822 15 0.123 1 98.19 155 PHE A O 1
ATOM 1248 N N . GLU A 1 156 ? -2.639 13.438 1.754 1 97.81 156 GLU A N 1
ATOM 1249 C CA . GLU A 1 156 ? -3.271 12.398 0.946 1 97.81 156 GLU A CA 1
ATOM 1250 C C . GLU A 1 156 ? -4.707 12.773 0.593 1 97.81 156 GLU A C 1
ATOM 1252 O O . GLU A 1 156 ? -5.148 12.578 -0.541 1 97.81 156 GLU A O 1
ATOM 1257 N N . ALA A 1 157 ? -5.449 13.328 1.551 1 97.5 157 ALA A N 1
ATOM 1258 C CA . ALA A 1 157 ? -6.824 13.758 1.304 1 97.5 157 ALA A CA 1
ATOM 1259 C C . ALA A 1 157 ? -6.867 14.883 0.271 1 97.5 157 ALA A C 1
ATOM 1261 O O . ALA A 1 157 ? -7.754 14.914 -0.583 1 97.5 157 ALA A O 1
ATOM 1262 N N . LEU A 1 158 ? -5.949 15.805 0.362 1 98.44 158 LEU A N 1
ATOM 1263 C CA . LEU A 1 158 ? -5.867 16.891 -0.607 1 98.44 158 LEU A CA 1
ATOM 1264 C C . LEU A 1 158 ? -5.617 16.344 -2.012 1 98.44 158 LEU A C 1
ATOM 1266 O O . LEU A 1 158 ? -6.223 16.812 -2.979 1 98.44 158 LEU A O 1
ATOM 1270 N N . LEU A 1 159 ? -4.727 15.383 -2.1 1 98.69 159 LEU A N 1
ATOM 1271 C CA . LEU A 1 159 ? -4.473 14.758 -3.391 1 98.69 159 LEU A CA 1
ATOM 1272 C C . LEU A 1 159 ? -5.723 14.062 -3.914 1 98.69 159 LEU A C 1
ATOM 1274 O O . LEU A 1 159 ? -6.043 14.156 -5.102 1 98.69 159 LEU A O 1
ATOM 1278 N N . GLY A 1 160 ? -6.391 13.328 -3.021 1 98.25 160 GLY A N 1
ATOM 1279 C CA . GLY A 1 160 ? -7.645 12.711 -3.416 1 98.25 160 GLY A CA 1
ATOM 1280 C C . GLY A 1 160 ? -8.664 13.703 -3.932 1 98.25 160 GLY A C 1
ATOM 1281 O O . GLY A 1 160 ? -9.32 13.461 -4.945 1 98.25 160 GLY A O 1
ATOM 1282 N N . ALA A 1 161 ? -8.805 14.812 -3.242 1 97.94 161 ALA A N 1
ATOM 1283 C CA . ALA A 1 161 ? -9.727 15.867 -3.646 1 97.94 161 ALA A CA 1
ATOM 1284 C C . ALA A 1 161 ? -9.344 16.438 -5.008 1 97.94 161 ALA A C 1
ATOM 1286 O O . ALA A 1 161 ? -10.203 16.641 -5.871 1 97.94 161 ALA A O 1
ATOM 1287 N N . LEU A 1 162 ? -8.078 16.734 -5.133 1 98.56 162 LEU A N 1
ATOM 1288 C CA . LEU A 1 162 ? -7.566 17.219 -6.406 1 98.56 162 LEU A CA 1
ATOM 1289 C C . LEU A 1 162 ? -7.918 16.266 -7.543 1 98.56 162 LEU A C 1
ATOM 1291 O O . LEU A 1 162 ? -8.398 16.703 -8.594 1 98.56 162 LEU A O 1
ATOM 1295 N N . TYR A 1 163 ? -7.688 15.031 -7.355 1 98.12 163 TYR A N 1
ATOM 1296 C CA . TYR A 1 163 ? -7.918 14 -8.359 1 98.12 163 TYR A CA 1
ATOM 1297 C C . TYR A 1 163 ? -9.391 13.945 -8.758 1 98.12 163 TYR A C 1
ATOM 1299 O O . TYR A 1 163 ? -9.711 13.898 -9.945 1 98.12 163 TYR A O 1
ATOM 1307 N N . VAL A 1 164 ? -10.25 13.969 -7.809 1 96.62 164 VAL A N 1
ATOM 1308 C CA . VAL A 1 164 ? -11.68 13.938 -8.078 1 96.62 164 VAL A CA 1
ATOM 1309 C C . VAL A 1 164 ? -12.094 15.211 -8.82 1 96.62 164 VAL A C 1
ATOM 1311 O O . VAL A 1 164 ? -12.859 15.148 -9.781 1 96.62 164 VAL A O 1
ATOM 1314 N N . ASP A 1 165 ? -11.617 16.281 -8.414 1 97.69 165 ASP A N 1
ATOM 1315 C CA . ASP A 1 165 ? -12.016 17.578 -8.945 1 97.69 165 ASP A CA 1
ATOM 1316 C C . ASP A 1 165 ? -11.555 17.734 -10.391 1 97.69 165 ASP A C 1
ATOM 1318 O O . ASP A 1 165 ? -12.234 18.375 -11.195 1 97.69 165 ASP A O 1
ATOM 1322 N N . CYS A 1 166 ? -10.445 17.141 -10.672 1 97.5 166 CYS A N 1
ATOM 1323 C CA . CYS A 1 166 ? -9.906 17.344 -12.008 1 97.5 166 CYS A CA 1
ATOM 1324 C C . CYS A 1 166 ? -10.391 16.25 -12.961 1 97.5 166 CYS A C 1
ATOM 1326 O O . CYS A 1 166 ? -9.781 16.016 -14.008 1 97.5 166 CYS A O 1
ATOM 1328 N N . GLY A 1 167 ? -11.383 15.523 -12.609 1 95 167 GLY A N 1
ATOM 1329 C CA . GLY A 1 167 ? -11.984 14.523 -13.477 1 95 167 GLY A CA 1
ATOM 1330 C C . GLY A 1 167 ? -11.227 13.211 -13.5 1 95 167 GLY A C 1
ATOM 1331 O O . GLY A 1 167 ? -11.172 12.531 -14.523 1 95 167 GLY A O 1
ATOM 1332 N N . ARG A 1 168 ? -10.492 12.961 -12.414 1 94.56 168 ARG A N 1
ATOM 1333 C CA . ARG A 1 168 ? -9.75 11.711 -12.242 1 94.56 168 ARG A CA 1
ATOM 1334 C C . ARG A 1 168 ? -8.672 11.555 -13.305 1 94.56 168 ARG A C 1
ATOM 1336 O O . ARG A 1 168 ? -8.523 10.484 -13.898 1 94.56 168 ARG A O 1
ATOM 1343 N N . ASP A 1 169 ? -8.086 12.672 -13.578 1 95.62 169 ASP A N 1
ATOM 1344 C CA . ASP A 1 169 ? -6.934 12.734 -14.477 1 95.62 169 ASP A CA 1
ATOM 1345 C C . ASP A 1 169 ? -5.625 12.578 -13.703 1 95.62 169 ASP A C 1
ATOM 1347 O O . ASP A 1 169 ? -5.129 13.531 -13.109 1 95.62 169 ASP A O 1
ATOM 1351 N N . GLU A 1 170 ? -5.039 11.422 -13.805 1 95.62 170 GLU A N 1
ATOM 1352 C CA . GLU A 1 170 ? -3.855 11.117 -13.008 1 95.62 170 GLU A CA 1
ATOM 1353 C C . GLU A 1 170 ? -2.666 11.977 -13.43 1 95.62 170 GLU A C 1
ATOM 1355 O O . GLU A 1 170 ? -1.838 12.352 -12.594 1 95.62 170 GLU A O 1
ATOM 1360 N N . GLU A 1 171 ? -2.574 12.219 -14.711 1 96.44 171 GLU A N 1
ATOM 1361 C CA . GLU A 1 171 ? -1.46 13.023 -15.203 1 96.44 171 GLU A CA 1
ATOM 1362 C C . GLU A 1 171 ? -1.547 14.453 -14.688 1 96.44 171 GLU A C 1
ATOM 1364 O O . GLU A 1 171 ? -0.532 15.055 -14.312 1 96.44 171 GLU A O 1
ATOM 1369 N N . LEU A 1 172 ? -2.723 14.984 -14.711 1 97.5 172 LEU A N 1
ATOM 1370 C CA . LEU A 1 172 ? -2.898 16.328 -14.18 1 97.5 172 LEU A CA 1
ATOM 1371 C C . LEU A 1 172 ? -2.637 16.359 -12.672 1 97.5 172 LEU A C 1
ATOM 1373 O O . LEU A 1 172 ? -1.989 17.281 -12.172 1 97.5 172 LEU A O 1
ATOM 1377 N N . ALA A 1 173 ? -3.17 15.406 -11.961 1 98.06 173 ALA A N 1
ATOM 1378 C CA . ALA A 1 173 ? -2.912 15.328 -10.531 1 98.06 173 ALA A CA 1
ATOM 1379 C C . ALA A 1 173 ? -1.414 15.281 -10.242 1 98.06 173 ALA A C 1
ATOM 1381 O O . ALA A 1 173 ? -0.926 15.984 -9.352 1 98.06 173 ALA A O 1
ATOM 1382 N N . TRP A 1 174 ? -0.709 14.492 -11.062 1 98 174 TRP A N 1
ATOM 1383 C CA . TRP A 1 174 ? 0.736 14.367 -10.898 1 98 174 TRP A CA 1
ATOM 1384 C C . TRP A 1 174 ? 1.437 15.688 -11.195 1 98 174 TRP A C 1
ATOM 1386 O O . TRP A 1 174 ? 2.355 16.078 -10.469 1 98 174 TRP A O 1
ATOM 1396 N N . SER A 1 175 ? 0.993 16.312 -12.195 1 98.31 175 SER A N 1
ATOM 1397 C CA . SER A 1 175 ? 1.631 17.562 -12.57 1 98.31 175 SER A CA 1
ATOM 1398 C C . SER A 1 175 ? 1.501 18.609 -11.461 1 98.31 175 SER A C 1
ATOM 1400 O O . SER A 1 175 ? 2.371 19.469 -11.305 1 98.31 175 SER A O 1
ATOM 1402 N N . VAL A 1 176 ? 0.471 18.531 -10.703 1 98.44 176 VAL A N 1
ATOM 1403 C CA . VAL A 1 176 ? 0.228 19.484 -9.625 1 98.44 176 VAL A CA 1
ATOM 1404 C C . VAL A 1 176 ? 1.073 19.109 -8.406 1 98.44 176 VAL A C 1
ATOM 1406 O O . VAL A 1 176 ? 1.672 19.984 -7.77 1 98.44 176 VAL A O 1
ATOM 1409 N N . ILE A 1 177 ? 1.175 17.797 -8.062 1 98.25 177 ILE A N 1
ATOM 1410 C CA . ILE A 1 177 ? 1.775 17.453 -6.777 1 98.25 177 ILE A CA 1
ATOM 1411 C C . ILE A 1 177 ? 3.271 17.203 -6.961 1 98.25 177 ILE A C 1
ATOM 1413 O O . ILE A 1 177 ? 4.039 17.25 -5.996 1 98.25 177 ILE A O 1
ATOM 1417 N N . TYR A 1 178 ? 3.73 16.922 -8.164 1 98.06 178 TYR A N 1
ATOM 1418 C CA . TYR A 1 178 ? 5.125 16.578 -8.43 1 98.06 178 TYR A CA 1
ATOM 1419 C C . TYR A 1 178 ? 6.059 17.672 -7.957 1 98.06 178 TYR A C 1
ATOM 1421 O O . TYR A 1 178 ? 7.059 17.406 -7.285 1 98.06 178 TYR A O 1
ATOM 1429 N N . PRO A 1 179 ? 5.762 18.938 -8.281 1 97.62 179 PRO A N 1
ATOM 1430 C CA . PRO A 1 179 ? 6.645 20 -7.797 1 97.62 179 PRO A CA 1
ATOM 1431 C C . PRO A 1 179 ? 6.758 20.031 -6.273 1 97.62 179 PRO A C 1
ATOM 1433 O O . PRO A 1 179 ? 7.801 20.406 -5.734 1 97.62 179 PRO A O 1
ATOM 1436 N N . LEU A 1 180 ? 5.734 19.641 -5.594 1 97.56 180 LEU A N 1
ATOM 1437 C CA . LEU A 1 180 ? 5.742 19.609 -4.137 1 97.56 180 LEU A CA 1
ATOM 1438 C C . LEU A 1 180 ? 6.598 18.453 -3.615 1 97.56 180 LEU A C 1
ATOM 1440 O O . LEU A 1 180 ? 7.23 18.578 -2.566 1 97.56 180 LEU A O 1
ATOM 1444 N N . LEU A 1 181 ? 6.648 17.344 -4.344 1 97.44 181 LEU A N 1
ATOM 1445 C CA . LEU A 1 181 ? 7.332 16.125 -3.912 1 97.44 181 LEU A CA 1
ATOM 1446 C C . LEU A 1 181 ? 8.781 16.109 -4.391 1 97.44 181 LEU A C 1
ATOM 1448 O O . LEU A 1 181 ? 9.602 15.352 -3.881 1 97.44 181 LEU A O 1
ATOM 1452 N N . THR A 1 182 ? 9.094 16.891 -5.379 1 95.94 182 THR A N 1
ATOM 1453 C CA . THR A 1 182 ? 10.375 16.844 -6.078 1 95.94 182 THR A CA 1
ATOM 1454 C C . THR A 1 182 ? 11.531 17 -5.098 1 95.94 182 THR A C 1
ATOM 1456 O O . THR A 1 182 ? 12.492 16.219 -5.133 1 95.94 182 THR A O 1
ATOM 1459 N N . PRO A 1 183 ? 11.469 17.984 -4.16 1 94.25 183 PRO A N 1
ATOM 1460 C CA . PRO A 1 183 ? 12.594 18.109 -3.223 1 94.25 183 PRO A CA 1
ATOM 1461 C C . PRO A 1 183 ? 12.805 16.844 -2.385 1 94.25 183 PRO A C 1
ATOM 1463 O O . PRO A 1 183 ? 13.945 16.5 -2.07 1 94.25 183 PRO A O 1
ATOM 1466 N N . ILE A 1 184 ? 11.75 16.188 -2.029 1 92.94 184 ILE A N 1
ATOM 1467 C CA . ILE A 1 184 ? 11.82 14.977 -1.22 1 92.94 184 ILE A CA 1
ATOM 1468 C C . ILE A 1 184 ? 12.398 13.836 -2.051 1 92.94 184 ILE A C 1
ATOM 1470 O O . ILE A 1 184 ? 13.305 13.125 -1.6 1 92.94 184 ILE A O 1
ATOM 1474 N N . ILE A 1 185 ? 11.875 13.703 -3.254 1 93.75 185 ILE A N 1
ATOM 1475 C CA . ILE A 1 185 ? 12.328 12.648 -4.156 1 93.75 185 ILE A CA 1
ATOM 1476 C C . ILE A 1 185 ? 13.812 12.828 -4.445 1 93.75 185 ILE A C 1
ATOM 1478 O O . ILE A 1 185 ? 14.594 11.867 -4.359 1 93.75 185 ILE A O 1
ATOM 1482 N N . GLU A 1 186 ? 14.18 14.008 -4.746 1 90.94 186 GLU A N 1
ATOM 1483 C CA . GLU A 1 186 ? 15.57 14.289 -5.078 1 90.94 186 GLU A CA 1
ATOM 1484 C C . GLU A 1 186 ? 16.484 14.062 -3.873 1 90.94 186 GLU A C 1
ATOM 1486 O O . GLU A 1 186 ? 17.578 13.516 -4.012 1 90.94 186 GLU A O 1
ATOM 1491 N N . HIS A 1 187 ? 16.031 14.469 -2.787 1 89.94 187 HIS A N 1
ATOM 1492 C CA . HIS A 1 187 ? 16.828 14.273 -1.575 1 89.94 187 HIS A CA 1
ATOM 1493 C C . HIS A 1 187 ? 17.094 12.797 -1.325 1 89.94 187 HIS A C 1
ATOM 1495 O O . HIS A 1 187 ? 18.25 12.391 -1.136 1 89.94 187 HIS A O 1
ATOM 1501 N N . TYR A 1 188 ? 16.062 12 -1.429 1 89.5 188 TYR A N 1
ATOM 1502 C CA . TYR A 1 188 ? 16.203 10.594 -1.056 1 89.5 188 TYR A CA 1
ATOM 1503 C C . TYR A 1 188 ? 16.797 9.789 -2.197 1 89.5 188 TYR A C 1
ATOM 1505 O O . TYR A 1 188 ? 17.281 8.672 -1.99 1 89.5 188 TYR A O 1
ATOM 1513 N N . SER A 1 189 ? 16.734 10.32 -3.344 1 88.38 189 SER A N 1
ATOM 1514 C CA . SER A 1 189 ? 17.422 9.648 -4.445 1 88.38 189 SER A CA 1
ATOM 1515 C C . SER A 1 189 ? 18.922 9.672 -4.258 1 88.38 189 SER A C 1
ATOM 1517 O O . SER A 1 189 ? 19.625 8.773 -4.723 1 88.38 189 SER A O 1
ATOM 1519 N N . VAL A 1 190 ? 19.406 10.703 -3.59 1 85.38 190 VAL A N 1
ATOM 1520 C CA . VAL A 1 190 ? 20.844 10.859 -3.334 1 85.38 190 VAL A CA 1
ATOM 1521 C C . VAL A 1 190 ? 21.188 10.273 -1.968 1 85.38 190 VAL A C 1
ATOM 1523 O O . VAL A 1 190 ? 22.25 9.672 -1.795 1 85.38 190 VAL A O 1
ATOM 1526 N N . HIS A 1 191 ? 20.297 10.469 -1.049 1 82.38 191 HIS A N 1
ATOM 1527 C CA . HIS A 1 191 ? 20.469 9.969 0.313 1 82.38 191 HIS A CA 1
ATOM 1528 C C . HIS A 1 191 ? 19.5 8.844 0.617 1 82.38 191 HIS A C 1
ATOM 1530 O O . HIS A 1 191 ? 18.672 8.961 1.522 1 82.38 191 HIS A O 1
ATOM 1536 N N . LEU A 1 192 ? 19.672 7.77 -0.01 1 77.81 192 LEU A N 1
ATOM 1537 C CA . LEU A 1 192 ? 18.734 6.66 0.123 1 77.81 192 LEU A CA 1
ATOM 1538 C C . LEU A 1 192 ? 18.781 6.062 1.524 1 77.81 192 LEU A C 1
ATOM 1540 O O . LEU A 1 192 ? 19.859 5.625 1.971 1 77.81 192 LEU A O 1
ATOM 1544 N N . PRO A 1 193 ? 17.672 6.199 2.207 1 73 193 PRO A N 1
ATOM 1545 C CA . PRO A 1 193 ? 17.672 5.469 3.477 1 73 193 PRO A CA 1
ATOM 1546 C C . PRO A 1 193 ? 17.859 3.963 3.291 1 73 193 PRO A C 1
ATOM 1548 O O . PRO A 1 193 ? 17.391 3.395 2.309 1 73 193 PRO A O 1
ATOM 1551 N N . ILE A 1 194 ? 18.688 3.438 3.971 1 70.19 194 ILE A N 1
ATOM 1552 C CA . ILE A 1 194 ? 18.922 2.002 3.855 1 70.19 194 ILE A CA 1
ATOM 1553 C C . ILE A 1 194 ? 18.156 1.261 4.941 1 70.19 194 ILE A C 1
ATOM 1555 O O . ILE A 1 194 ? 18.344 1.523 6.133 1 70.19 194 ILE A O 1
ATOM 1559 N N . SER A 1 195 ? 17.234 0.456 4.441 1 72.44 195 SER A N 1
ATOM 1560 C CA . SER A 1 195 ? 16.484 -0.357 5.387 1 72.44 195 SER A CA 1
ATOM 1561 C C . SER A 1 195 ? 17.391 -1.263 6.199 1 72.44 195 SER A C 1
ATOM 1563 O O . SER A 1 195 ? 18.484 -1.636 5.734 1 72.44 195 SER A O 1
ATOM 1565 N N . PRO A 1 196 ? 16.906 -1.559 7.359 1 73.5 196 PRO A N 1
ATOM 1566 C CA . PRO A 1 196 ? 17.719 -2.48 8.164 1 73.5 196 PRO A CA 1
ATOM 1567 C C . PRO A 1 196 ? 18.062 -3.77 7.418 1 73.5 196 PRO A C 1
ATOM 1569 O O . PRO A 1 196 ? 19.172 -4.289 7.551 1 73.5 196 PRO A O 1
ATOM 1572 N N . THR A 1 197 ? 17.062 -4.207 6.637 1 75.44 197 THR A N 1
ATOM 1573 C CA . THR A 1 197 ? 17.297 -5.438 5.891 1 75.44 197 THR A CA 1
ATOM 1574 C C . THR A 1 197 ? 18.422 -5.25 4.887 1 75.44 197 THR A C 1
ATOM 1576 O O . THR A 1 197 ? 19.344 -6.078 4.812 1 75.44 197 THR A O 1
ATOM 1579 N N . ARG A 1 198 ? 18.375 -4.23 4.223 1 75.62 198 ARG A N 1
ATOM 1580 C CA . ARG A 1 198 ? 19.406 -3.963 3.232 1 75.62 198 ARG A CA 1
ATOM 1581 C C . ARG A 1 198 ? 20.75 -3.68 3.906 1 75.62 198 ARG A C 1
ATOM 1583 O O . ARG A 1 198 ? 21.797 -4.133 3.438 1 75.62 198 ARG A O 1
ATOM 1590 N N . GLN A 1 199 ? 20.688 -2.873 4.926 1 78.75 199 GLN A N 1
ATOM 1591 C CA . GLN A 1 199 ? 21.906 -2.574 5.68 1 78.75 199 GLN A CA 1
ATOM 1592 C C . GLN A 1 199 ? 22.609 -3.855 6.121 1 78.75 199 GLN A C 1
ATOM 1594 O O . GLN A 1 199 ? 23.828 -3.984 5.969 1 78.75 199 GLN A O 1
ATOM 1599 N N . LEU A 1 200 ? 21.828 -4.723 6.629 1 81.44 200 LEU A N 1
ATOM 1600 C CA . LEU A 1 200 ? 22.359 -5.984 7.129 1 81.44 200 LEU A CA 1
ATOM 1601 C C . LEU A 1 200 ? 22.984 -6.793 6 1 81.44 200 LEU A C 1
ATOM 1603 O O . LEU A 1 200 ? 24.109 -7.297 6.137 1 81.44 200 LEU A O 1
ATOM 1607 N N . VAL A 1 201 ? 22.281 -6.898 4.867 1 79.69 201 VAL A N 1
ATOM 1608 C CA . VAL A 1 201 ? 22.734 -7.707 3.742 1 79.69 201 VAL A CA 1
ATOM 1609 C C . VAL A 1 201 ? 23.984 -7.082 3.121 1 79.69 201 VAL A C 1
ATOM 1611 O O . VAL A 1 201 ? 24.891 -7.793 2.688 1 79.69 201 VAL A 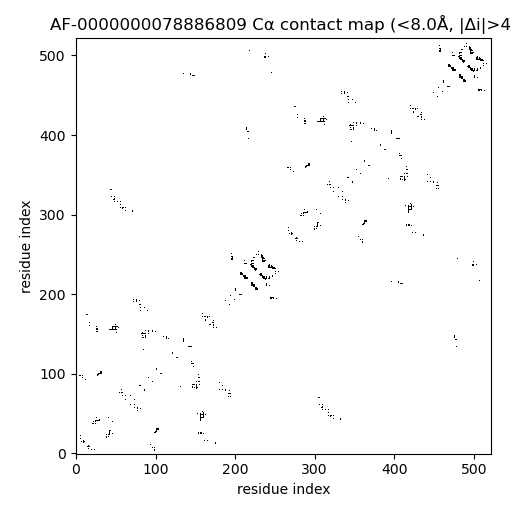O 1
ATOM 1614 N N . GLU A 1 202 ? 23.938 -5.793 3.127 1 78.56 202 GLU A N 1
ATOM 1615 C CA . GLU A 1 202 ? 25.109 -5.102 2.59 1 78.56 202 GLU A CA 1
ATOM 1616 C C . GLU A 1 202 ? 26.312 -5.254 3.514 1 78.56 202 GLU A C 1
ATOM 1618 O O . GLU A 1 202 ? 27.453 -5.379 3.047 1 78.56 202 GLU A O 1
ATOM 1623 N N . MET A 1 203 ? 26.094 -5.152 4.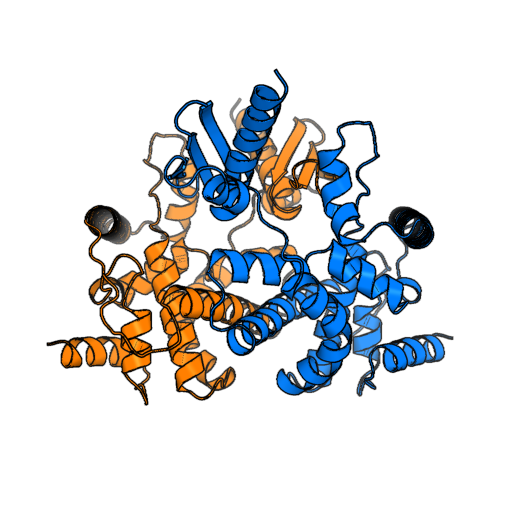785 1 81.19 203 MET A N 1
ATOM 1624 C CA . MET A 1 203 ? 27.156 -5.262 5.789 1 81.19 203 MET A CA 1
ATOM 1625 C C . MET A 1 203 ? 27.719 -6.676 5.832 1 81.19 203 MET A C 1
ATOM 1627 O O . MET A 1 203 ? 28.922 -6.863 6.059 1 81.19 203 MET A O 1
ATOM 1631 N N . MET A 1 204 ? 26.844 -7.598 5.684 1 82.19 204 MET A N 1
ATOM 1632 C CA 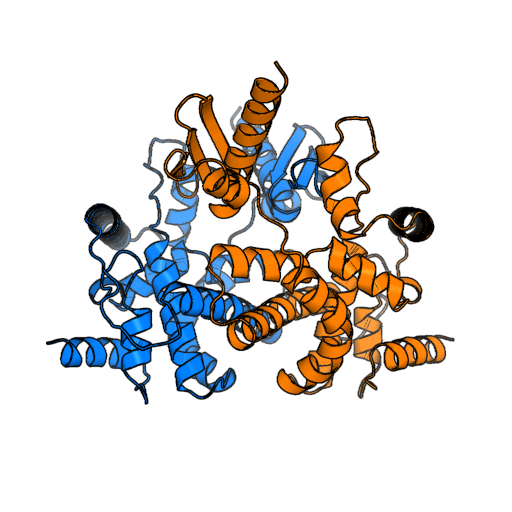. MET A 1 204 ? 27.25 -9 5.777 1 82.19 204 MET A CA 1
ATOM 1633 C C . MET A 1 204 ? 26.75 -9.789 4.574 1 82.19 204 MET A C 1
ATOM 1635 O O . MET A 1 204 ? 25.859 -10.641 4.707 1 82.19 204 MET A O 1
ATOM 1639 N N . PRO A 1 205 ? 27.391 -9.5 3.463 1 78.19 205 PRO A N 1
ATOM 1640 C CA . PRO A 1 205 ? 26.938 -10.195 2.256 1 78.19 205 PRO A CA 1
ATOM 1641 C C . PRO A 1 205 ? 27.016 -11.711 2.381 1 78.19 205 PRO A C 1
ATOM 1643 O O . PRO A 1 205 ? 28.047 -12.242 2.812 1 78.19 205 PRO A O 1
ATOM 1646 N N . GLY A 1 206 ? 25.953 -12.352 2.105 1 77.19 206 GLY A N 1
ATOM 1647 C CA . GLY A 1 206 ? 25.938 -13.805 2.084 1 77.19 206 GLY A CA 1
ATOM 1648 C C . GLY A 1 206 ? 25.828 -14.422 3.467 1 77.19 206 GLY A C 1
ATOM 1649 O O . GLY A 1 206 ? 25.75 -15.648 3.602 1 77.19 206 GLY A O 1
ATOM 1650 N N . ALA A 1 207 ? 25.812 -13.617 4.426 1 79.06 207 ALA A N 1
ATOM 1651 C CA . ALA A 1 207 ? 25.844 -14.148 5.785 1 79.06 207 ALA A CA 1
ATOM 1652 C C . ALA A 1 207 ? 24.453 -14.141 6.402 1 79.06 207 ALA A C 1
ATOM 1654 O O . ALA A 1 207 ? 24.234 -14.719 7.469 1 79.06 207 ALA A O 1
ATOM 1655 N N . ALA A 1 208 ? 23.578 -13.484 5.766 1 81.06 208 ALA A N 1
ATOM 1656 C CA . ALA A 1 208 ? 22.234 -13.328 6.309 1 81.06 208 ALA A CA 1
ATOM 1657 C C . ALA A 1 208 ? 21.219 -14.148 5.504 1 81.06 208 ALA A C 1
ATOM 1659 O O . ALA A 1 208 ? 21.141 -14.008 4.285 1 81.06 208 ALA A O 1
ATOM 1660 N N . THR A 1 209 ? 20.625 -15.117 6.191 1 78.75 209 THR A N 1
ATOM 1661 C CA . THR A 1 209 ? 19.594 -15.922 5.535 1 78.75 209 THR A CA 1
ATOM 1662 C C . THR A 1 209 ? 18.234 -15.672 6.16 1 78.75 209 THR A C 1
ATOM 1664 O O . THR A 1 209 ? 18.047 -15.883 7.363 1 78.75 209 THR A O 1
ATOM 1667 N N . PHE A 1 210 ? 17.344 -15.172 5.223 1 76.75 210 PHE A N 1
ATOM 1668 C CA . PHE A 1 210 ? 15.977 -14.914 5.688 1 76.75 210 PHE A CA 1
ATOM 1669 C C . PHE A 1 210 ? 15.062 -16.094 5.352 1 76.75 210 PHE A C 1
ATOM 1671 O O . PHE A 1 210 ? 15.117 -16.625 4.246 1 76.75 210 PHE A O 1
ATOM 1678 N N . THR A 1 211 ? 14.43 -16.578 6.367 1 67.88 211 THR A N 1
ATOM 1679 C CA . THR A 1 211 ? 13.336 -17.516 6.168 1 67.88 211 THR A CA 1
ATOM 1680 C C . THR A 1 211 ? 12.016 -16.922 6.641 1 67.88 211 THR A C 1
ATOM 1682 O O . THR A 1 211 ? 11.781 -16.797 7.844 1 67.88 211 THR A O 1
ATOM 1685 N N . CYS A 1 212 ? 11.43 -16.359 5.637 1 63.75 212 CYS A N 1
ATOM 1686 C CA . CYS A 1 212 ? 10.18 -15.711 6.023 1 63.75 212 CYS A CA 1
ATOM 1687 C C . CYS A 1 212 ? 8.992 -16.641 5.801 1 63.75 212 CYS A C 1
ATOM 1689 O O . CYS A 1 212 ? 8.922 -17.328 4.785 1 63.75 212 CYS A O 1
ATOM 1691 N N . LEU A 1 213 ? 8.414 -16.922 6.98 1 53.16 213 LEU A N 1
ATOM 1692 C CA . LEU A 1 213 ? 7.199 -17.719 6.902 1 53.16 213 LEU A CA 1
ATOM 1693 C C . LEU A 1 213 ? 6 -16.859 6.543 1 53.16 213 LEU A C 1
ATOM 1695 O O . LEU A 1 213 ? 5.957 -15.672 6.891 1 53.16 213 LEU A O 1
ATOM 1699 N N . SER A 1 214 ? 5.406 -17.219 5.52 1 50.44 214 SER A N 1
ATOM 1700 C CA . SER A 1 214 ? 4.203 -16.469 5.168 1 50.44 214 SER A CA 1
ATOM 1701 C C . SER A 1 214 ? 3.402 -16.094 6.406 1 50.44 214 SER A C 1
ATOM 1703 O O . SER A 1 214 ? 3.795 -16.422 7.531 1 50.44 214 SER A O 1
ATOM 1705 N N . GLN A 1 215 ? 2.08 -15.781 6.258 1 44.78 215 GLN A N 1
ATOM 1706 C CA . GLN A 1 215 ? 1.145 -15.266 7.254 1 44.78 215 GLN A CA 1
ATOM 1707 C C . GLN A 1 215 ? 0.983 -16.25 8.414 1 44.78 215 GLN A C 1
ATOM 1709 O O . GLN A 1 215 ? 0.817 -17.453 8.203 1 44.78 215 GLN A O 1
ATOM 1714 N N . ASN A 1 216 ? 1.703 -15.945 9.43 1 40.34 216 ASN A N 1
ATOM 1715 C CA . ASN A 1 216 ? 1.322 -16.766 10.57 1 40.34 216 ASN A CA 1
ATOM 1716 C C . ASN A 1 216 ? -0.184 -16.734 10.812 1 40.34 216 ASN A C 1
ATOM 1718 O O . ASN A 1 216 ? -0.911 -16.016 10.117 1 40.34 216 ASN A O 1
ATOM 1722 N N . VAL A 1 217 ? -0.587 -17.562 11.867 1 36.22 217 VAL A N 1
ATOM 1723 C CA . VAL A 1 217 ? -1.976 -17.766 12.266 1 36.22 217 VAL A CA 1
ATOM 1724 C C . VAL A 1 217 ? -2.693 -16.422 12.352 1 36.22 217 VAL A C 1
ATOM 1726 O O . VAL A 1 217 ? -3.916 -16.359 12.203 1 36.22 217 VAL A O 1
ATOM 1729 N N . ILE A 1 218 ? -1.971 -15.477 12.805 1 38.62 218 ILE A N 1
ATOM 1730 C CA . ILE A 1 218 ? -2.619 -14.227 13.211 1 38.62 218 ILE A CA 1
ATOM 1731 C C . ILE A 1 218 ? -2.443 -13.18 12.109 1 38.62 218 ILE A C 1
ATOM 1733 O O . ILE A 1 218 ? -2.82 -12.016 12.289 1 38.62 218 ILE A O 1
ATOM 1737 N N . GLY A 1 219 ? -1.984 -13.703 10.961 1 44.62 219 GLY A N 1
ATOM 1738 C CA . GLY A 1 219 ? -1.895 -12.828 9.805 1 44.62 219 GLY A CA 1
ATOM 1739 C C . GLY A 1 219 ? -0.569 -12.094 9.711 1 44.62 219 GLY A C 1
ATOM 1740 O O . GLY A 1 219 ? -0.415 -11.18 8.906 1 44.62 219 GLY A O 1
ATOM 1741 N N . HIS A 1 220 ? 0.186 -12.398 10.719 1 46.72 220 HIS A N 1
ATOM 1742 C CA . HIS A 1 220 ? 1.479 -11.727 10.664 1 46.72 220 HIS A CA 1
ATOM 1743 C C . HIS A 1 220 ? 2.514 -12.578 9.938 1 46.72 220 HIS A C 1
ATOM 1745 O O . HIS A 1 220 ? 2.477 -13.812 10.016 1 46.72 220 HIS A O 1
ATOM 1751 N N . HIS A 1 221 ? 3.246 -11.875 9.164 1 58.47 221 HIS A N 1
ATOM 1752 C CA . HIS A 1 221 ? 4.418 -12.492 8.555 1 58.47 221 HIS A CA 1
ATOM 1753 C C . HIS A 1 221 ? 5.559 -12.609 9.555 1 58.47 221 HIS A C 1
ATOM 1755 O O . HIS A 1 221 ? 5.746 -11.727 10.398 1 58.47 221 HIS A O 1
ATOM 1761 N N . ALA A 1 222 ? 5.957 -13.828 9.852 1 64.81 222 ALA A N 1
ATOM 1762 C CA . ALA A 1 222 ? 7.152 -14.039 10.656 1 64.81 222 ALA A CA 1
ATOM 1763 C C . ALA A 1 222 ? 8.352 -14.391 9.789 1 64.81 222 ALA A C 1
ATOM 1765 O O . ALA A 1 222 ? 8.211 -15.094 8.781 1 64.81 222 ALA A O 1
ATOM 1766 N N . CYS A 1 223 ? 9.445 -13.68 10.094 1 75.44 223 CYS A N 1
ATOM 1767 C CA . CYS A 1 223 ? 10.68 -13.969 9.367 1 75.44 223 CYS A CA 1
ATOM 1768 C C . CYS A 1 223 ? 11.805 -14.328 10.328 1 75.44 223 CYS A C 1
ATOM 1770 O O . CYS A 1 223 ? 12 -13.656 11.344 1 75.44 223 CYS A O 1
ATOM 1772 N N . GLU A 1 224 ? 12.281 -15.469 10.141 1 78.44 224 GLU A N 1
ATOM 1773 C CA . GLU A 1 224 ? 13.5 -15.852 10.844 1 78.44 224 GLU A CA 1
ATOM 1774 C C . GLU A 1 224 ? 14.742 -15.453 10.047 1 78.44 224 GLU A C 1
ATOM 1776 O O . GLU A 1 224 ? 14.781 -15.625 8.82 1 78.44 224 GLU A O 1
ATOM 1781 N N . LEU A 1 225 ? 15.609 -14.812 10.734 1 86.06 225 LEU A N 1
ATOM 1782 C CA . LEU A 1 225 ? 16.875 -14.406 10.148 1 86.06 225 LEU A CA 1
ATOM 1783 C C . LEU A 1 225 ? 18.047 -15.094 10.852 1 86.06 225 LEU A C 1
ATOM 1785 O O . LEU A 1 225 ? 18.156 -15.047 12.078 1 86.06 225 LEU A O 1
ATOM 1789 N N . VAL A 1 226 ? 18.797 -15.828 10.07 1 86.94 226 VAL A N 1
ATOM 1790 C CA . VAL A 1 226 ? 20.031 -16.422 10.586 1 86.94 226 VAL A CA 1
ATOM 1791 C C . VAL A 1 226 ? 21.234 -15.68 10.039 1 86.94 226 VAL A C 1
ATOM 1793 O O . VAL A 1 226 ? 21.391 -15.531 8.82 1 86.94 226 VAL A O 1
ATOM 1796 N N . VAL A 1 227 ? 22.016 -15.172 10.953 1 89.75 227 VAL A N 1
ATOM 1797 C CA . VAL A 1 227 ? 23.234 -14.469 10.562 1 89.75 227 VAL A CA 1
ATOM 1798 C C . VAL A 1 227 ? 24.453 -15.258 11.031 1 89.75 227 VAL A C 1
ATOM 1800 O O . VAL A 1 227 ? 24.625 -15.484 12.234 1 89.75 227 VAL A O 1
ATOM 1803 N N . LYS A 1 228 ? 25.203 -15.578 10.039 1 89 228 LYS A N 1
ATOM 1804 C CA . LYS A 1 228 ? 26.406 -16.328 10.359 1 89 228 LYS A CA 1
ATOM 1805 C C . LYS A 1 228 ? 27.266 -15.586 11.375 1 89 228 LYS A C 1
ATOM 1807 O O . LYS A 1 228 ? 27.609 -14.414 11.172 1 89 228 LYS A O 1
ATOM 1812 N N . GLY A 1 229 ? 27.609 -16.281 12.469 1 87.75 229 GLY A N 1
ATOM 1813 C CA . GLY A 1 229 ? 28.5 -15.703 13.461 1 87.75 229 GLY A CA 1
ATOM 1814 C C . GLY A 1 229 ? 27.766 -14.906 14.523 1 87.75 229 GLY A C 1
ATOM 1815 O O . GLY A 1 229 ? 28.359 -14.523 15.539 1 87.75 229 GLY A O 1
ATOM 1816 N N . TYR A 1 230 ? 26.531 -14.617 14.359 1 90.62 230 TYR A N 1
ATOM 1817 C CA . TYR A 1 230 ? 25.828 -13.75 15.297 1 90.62 230 TYR A CA 1
ATOM 1818 C C . TYR A 1 230 ? 24.578 -14.438 15.844 1 90.62 230 TYR A C 1
ATOM 1820 O O . TYR A 1 230 ? 24.047 -14.039 16.875 1 90.62 230 TYR A O 1
ATOM 1828 N N . GLY A 1 231 ? 24.031 -15.453 15.094 1 89 231 GLY A N 1
ATOM 1829 C CA . GLY A 1 231 ? 22.922 -16.234 15.617 1 89 231 GLY A CA 1
ATOM 1830 C C . GLY A 1 231 ? 21.641 -16.016 14.844 1 89 231 GLY A C 1
ATOM 1831 O O . GLY A 1 231 ? 21.656 -15.703 13.656 1 89 231 GLY A O 1
ATOM 1832 N N . ARG A 1 232 ? 20.516 -16.391 15.602 1 89.31 232 ARG A N 1
ATOM 1833 C CA . ARG A 1 232 ? 19.188 -16.344 15 1 89.31 232 ARG A CA 1
ATOM 1834 C C . ARG A 1 232 ? 18.375 -15.188 15.555 1 89.31 232 ARG A C 1
ATOM 1836 O O . ARG A 1 232 ? 18.406 -14.906 16.75 1 89.31 232 ARG A O 1
ATOM 1843 N N . PHE A 1 233 ? 17.719 -14.516 14.602 1 87.69 233 PHE A N 1
ATOM 1844 C CA . PHE A 1 233 ? 16.875 -13.375 14.961 1 87.69 233 PHE A CA 1
ATOM 1845 C C . PHE A 1 233 ? 15.477 -13.547 14.391 1 87.69 233 PHE A C 1
ATOM 1847 O O . PHE A 1 233 ? 15.305 -14.039 13.273 1 87.69 233 PHE A O 1
ATOM 1854 N N . MET A 1 234 ? 14.523 -13.219 15.18 1 80.25 234 MET A N 1
ATOM 1855 C CA . MET A 1 234 ? 13.141 -13.312 14.719 1 80.25 234 MET A CA 1
ATOM 1856 C C . MET A 1 234 ? 12.531 -11.922 14.547 1 80.25 234 MET A C 1
ATOM 1858 O O . MET A 1 234 ? 12.805 -11.016 15.328 1 80.25 234 MET A O 1
ATOM 1862 N N . GLY A 1 235 ? 11.844 -11.82 13.375 1 75.12 235 GLY A N 1
ATOM 1863 C CA . GLY A 1 235 ? 11.062 -10.617 13.148 1 75.12 235 GLY A CA 1
ATOM 1864 C C . GLY A 1 235 ? 9.625 -10.898 12.758 1 75.12 235 GLY A C 1
ATOM 1865 O O . GLY A 1 235 ? 9.336 -11.922 12.125 1 75.12 235 GLY A O 1
ATOM 1866 N N . THR A 1 236 ? 8.812 -10.172 13.211 1 61.09 236 THR A N 1
ATOM 1867 C CA . THR A 1 236 ? 7.41 -10.266 12.82 1 61.09 236 THR A CA 1
ATOM 1868 C C . THR A 1 236 ? 6.934 -8.953 12.203 1 61.09 236 THR A C 1
ATOM 1870 O O . THR A 1 236 ? 7.551 -7.906 12.414 1 61.09 236 THR A O 1
ATOM 1873 N N . GLY A 1 237 ? 6.129 -9.211 11.102 1 57.03 237 GLY A N 1
ATOM 1874 C CA . GLY A 1 237 ? 5.586 -8.031 10.453 1 57.03 237 GLY A CA 1
ATOM 1875 C C . GLY A 1 237 ? 4.297 -8.297 9.703 1 57.03 237 GLY A C 1
ATOM 1876 O O . GLY A 1 237 ? 3.934 -9.453 9.477 1 57.03 237 GLY A O 1
ATOM 1877 N N . ARG A 1 238 ? 3.719 -7.27 9.352 1 46.97 238 ARG A N 1
ATOM 1878 C CA . ARG A 1 238 ? 2.467 -7.387 8.609 1 46.97 238 ARG A CA 1
ATOM 1879 C C . ARG A 1 238 ? 2.697 -8.008 7.238 1 46.97 238 ARG A C 1
ATOM 1881 O O . ARG A 1 238 ? 1.767 -8.531 6.625 1 46.97 238 ARG A O 1
ATOM 1888 N N . ASN A 1 239 ? 3.809 -7.676 6.863 1 50.81 239 ASN A N 1
ATOM 1889 C CA . ASN A 1 239 ? 4.25 -8.328 5.633 1 50.81 239 ASN A CA 1
ATOM 1890 C C . ASN A 1 239 ? 5.688 -8.828 5.75 1 50.81 239 ASN A C 1
ATOM 1892 O O . ASN A 1 239 ? 6.355 -8.586 6.758 1 50.81 239 ASN A O 1
ATOM 1896 N N . ALA A 1 240 ? 5.902 -9.578 4.879 1 60.34 240 ALA A N 1
ATOM 1897 C CA . ALA A 1 240 ? 7.215 -10.219 4.91 1 60.34 240 ALA A CA 1
ATOM 1898 C C . ALA A 1 240 ? 8.328 -9.18 4.965 1 60.34 240 ALA A C 1
ATOM 1900 O O . ALA A 1 240 ? 9.352 -9.391 5.629 1 60.34 240 ALA A O 1
ATOM 1901 N N . GLN A 1 241 ? 8.086 -8.07 4.391 1 60.41 241 GLN A N 1
ATOM 1902 C CA . GLN A 1 241 ? 9.133 -7.051 4.32 1 60.41 241 GLN A CA 1
ATOM 1903 C C . GLN A 1 241 ? 9.414 -6.465 5.703 1 60.41 241 GLN A C 1
ATOM 1905 O O . GLN A 1 241 ? 10.578 -6.32 6.09 1 60.41 241 GLN A O 1
ATOM 1910 N N . ILE A 1 242 ? 8.289 -6.238 6.289 1 57.56 242 ILE A N 1
ATOM 1911 C CA . ILE A 1 242 ? 8.438 -5.68 7.629 1 57.56 242 ILE A CA 1
ATOM 1912 C C . ILE A 1 242 ? 9.055 -6.723 8.562 1 57.56 242 ILE A C 1
ATOM 1914 O O . ILE A 1 242 ? 9.93 -6.406 9.367 1 57.56 242 ILE A O 1
ATOM 1918 N N . ALA A 1 243 ? 8.531 -7.895 8.531 1 64.62 243 ALA A N 1
ATOM 1919 C CA . ALA A 1 243 ? 9.078 -8.977 9.344 1 64.62 243 ALA A CA 1
ATOM 1920 C C . ALA A 1 243 ? 10.578 -9.125 9.117 1 64.62 243 ALA A C 1
ATOM 1922 O O . ALA A 1 243 ? 11.352 -9.266 10.07 1 64.62 243 ALA A O 1
ATOM 1923 N N . ARG A 1 244 ? 10.922 -8.969 7.914 1 74.69 244 ARG A N 1
ATOM 1924 C CA . ARG A 1 244 ? 12.336 -9.07 7.555 1 74.69 244 ARG A CA 1
ATOM 1925 C C . ARG A 1 244 ? 13.125 -7.906 8.141 1 74.69 244 ARG A C 1
ATOM 1927 O O . ARG A 1 244 ? 14.219 -8.102 8.68 1 74.69 244 ARG A O 1
ATOM 1934 N N . SER A 1 245 ? 12.547 -6.789 8.008 1 73.06 245 SER A N 1
ATOM 1935 C CA . SER A 1 245 ? 13.219 -5.594 8.516 1 73.06 245 SER A CA 1
ATOM 1936 C C . SER A 1 245 ? 13.43 -5.672 10.023 1 73.06 245 SER A C 1
ATOM 1938 O O . SER A 1 245 ? 14.492 -5.312 10.523 1 73.06 245 SER A O 1
ATOM 1940 N N . THR A 1 246 ? 12.383 -6.152 10.641 1 69.5 246 THR A N 1
ATOM 1941 C CA . THR A 1 246 ? 12.461 -6.277 12.094 1 69.5 246 THR A CA 1
ATOM 1942 C C . THR A 1 246 ? 13.555 -7.27 12.484 1 69.5 246 THR A C 1
ATOM 1944 O O . THR A 1 246 ? 14.352 -6.996 13.391 1 69.5 246 THR A O 1
ATOM 1947 N N . ALA A 1 247 ? 13.523 -8.344 11.906 1 78.06 247 ALA A N 1
ATOM 1948 C CA . ALA A 1 247 ? 14.562 -9.328 12.164 1 78.06 247 ALA A CA 1
ATOM 1949 C C . ALA A 1 247 ? 15.953 -8.742 11.922 1 78.06 247 ALA A C 1
ATOM 1951 O O . ALA A 1 247 ? 16.875 -8.945 12.711 1 78.06 247 ALA A O 1
ATOM 1952 N N . ALA A 1 248 ? 15.992 -7.973 10.883 1 82.38 248 ALA A N 1
ATOM 1953 C CA . ALA A 1 248 ? 17.266 -7.359 10.523 1 82.38 248 ALA A CA 1
ATOM 1954 C C . ALA A 1 248 ? 17.703 -6.332 11.562 1 82.38 248 ALA A C 1
ATOM 1956 O O . ALA A 1 248 ? 18.891 -6.219 11.883 1 82.38 248 ALA A O 1
ATOM 1957 N N . GLN A 1 249 ? 16.812 -5.613 11.984 1 79.31 249 GLN A N 1
ATOM 1958 C CA . GLN A 1 249 ? 17.109 -4.625 13.016 1 79.31 249 GLN A CA 1
ATOM 1959 C C . GLN A 1 249 ? 17.703 -5.289 14.258 1 79.31 249 GLN A C 1
ATOM 1961 O O . GLN A 1 249 ? 18.672 -4.793 14.828 1 79.31 249 GLN A O 1
ATOM 1966 N N . HIS A 1 250 ? 17.078 -6.316 14.609 1 79.75 250 HIS A N 1
ATOM 1967 C CA . HIS A 1 250 ? 17.594 -7.066 15.75 1 79.75 250 HIS A CA 1
ATOM 1968 C C . HIS A 1 250 ? 19.016 -7.539 15.508 1 79.75 250 HIS A C 1
ATOM 1970 O O . HIS A 1 250 ? 19.859 -7.453 16.391 1 79.75 250 HIS A O 1
ATOM 1976 N N . ALA A 1 251 ? 19.203 -7.973 14.414 1 86.62 251 ALA A N 1
ATOM 1977 C CA . ALA A 1 251 ? 20.531 -8.477 14.055 1 86.62 251 ALA A CA 1
ATOM 1978 C C . ALA A 1 251 ? 21.562 -7.348 14.062 1 86.62 251 ALA A C 1
ATOM 1980 O O . ALA A 1 251 ? 22.656 -7.504 14.602 1 86.62 251 ALA A O 1
ATOM 1981 N N . LEU A 1 252 ? 21.188 -6.25 13.492 1 84.38 252 LEU A N 1
ATOM 1982 C CA . LEU A 1 252 ? 22.094 -5.113 13.406 1 84.38 252 LEU A CA 1
ATOM 1983 C C . LEU A 1 252 ? 22.453 -4.598 14.805 1 84.38 252 LEU A C 1
ATOM 1985 O O . LEU A 1 252 ? 23.594 -4.199 15.055 1 84.38 252 LEU A O 1
ATOM 1989 N N . ALA A 1 253 ? 21.5 -4.574 15.656 1 80.19 253 ALA A N 1
ATOM 1990 C CA . ALA A 1 253 ? 21.734 -4.16 17.031 1 80.19 253 ALA A CA 1
ATOM 1991 C C . ALA A 1 253 ? 22.766 -5.062 17.703 1 80.19 253 ALA A C 1
ATOM 1993 O O . ALA A 1 253 ? 23.656 -4.582 18.422 1 80.19 253 ALA A O 1
ATOM 1994 N N . ARG A 1 254 ? 22.609 -6.266 17.469 1 84.75 254 ARG A N 1
ATOM 1995 C CA . ARG A 1 254 ? 23.547 -7.234 18.047 1 84.75 254 ARG A CA 1
ATOM 1996 C C . ARG A 1 254 ? 24.953 -7.047 17.469 1 84.75 254 ARG A C 1
ATOM 1998 O O . ARG A 1 254 ? 25.938 -7.121 18.188 1 84.75 254 ARG A O 1
ATOM 2005 N N . ILE A 1 255 ? 25.047 -6.859 16.234 1 86.25 255 ILE A N 1
ATOM 2006 C CA . ILE A 1 255 ? 26.328 -6.691 15.555 1 86.25 255 ILE A CA 1
ATOM 2007 C C . ILE A 1 255 ? 27.031 -5.438 16.078 1 86.25 255 ILE A C 1
ATOM 2009 O O . ILE A 1 255 ? 28.234 -5.457 16.328 1 86.25 255 ILE A O 1
ATOM 2013 N N . LYS A 1 256 ? 26.328 -4.434 16.203 1 81.62 256 LYS A N 1
ATOM 2014 C CA . LYS A 1 256 ? 26.891 -3.184 16.703 1 81.62 256 LYS A CA 1
ATOM 2015 C C . LYS A 1 256 ? 27.375 -3.336 18.141 1 81.62 256 LYS A C 1
ATOM 2017 O O . LYS A 1 256 ? 28.406 -2.777 18.5 1 81.62 256 LYS A O 1
ATOM 2022 N N . SER A 1 257 ? 26.656 -4.039 18.844 1 80.5 257 SER A N 1
ATOM 2023 C CA . SER A 1 257 ? 27.031 -4.262 20.234 1 80.5 257 SER A CA 1
ATOM 2024 C C . SER A 1 257 ? 28.297 -5.098 20.328 1 80.5 257 SER A C 1
ATOM 2026 O O . SER A 1 257 ? 29.125 -4.883 21.219 1 80.5 257 SER A O 1
ATOM 2028 N N . LYS A 1 258 ? 28.406 -5.949 19.422 1 78.94 258 LYS A N 1
ATOM 2029 C CA . LYS A 1 258 ? 29.609 -6.789 19.422 1 78.94 258 LYS A CA 1
ATOM 2030 C C . LYS A 1 258 ? 30.828 -6.023 18.906 1 78.94 258 LYS A C 1
ATOM 2032 O O . LYS A 1 258 ? 31.953 -6.301 19.312 1 78.94 258 LYS A O 1
ATOM 2037 N N . GLN A 1 259 ? 30.625 -5.211 18.016 1 69.94 259 GLN A N 1
ATOM 2038 C CA . GLN A 1 259 ? 31.734 -4.414 17.516 1 69.94 259 GLN A CA 1
ATOM 2039 C C . GLN A 1 259 ? 32.219 -3.398 18.547 1 69.94 259 GLN A C 1
ATOM 2041 O O . GLN A 1 259 ? 33.375 -3.012 18.562 1 69.94 259 GLN A O 1
ATOM 2046 N N . LYS A 1 260 ? 31.391 -2.936 19.406 1 64.06 260 LYS A N 1
ATOM 2047 C CA . LYS A 1 260 ? 31.781 -2.016 20.469 1 64.06 260 LYS A CA 1
ATOM 2048 C C . LYS A 1 260 ? 32.5 -2.752 21.594 1 64.06 260 LYS A C 1
ATOM 2050 O O . LYS A 1 260 ? 33.281 -2.145 22.344 1 64.06 260 LYS A O 1
ATOM 2055 N N . LYS A 1 261 ? 32.594 -3.979 21.688 1 55.03 261 LYS A N 1
ATOM 2056 C CA . LYS A 1 261 ? 33.375 -4.695 22.672 1 55.03 261 LYS A CA 1
ATOM 2057 C C . LYS A 1 261 ? 34.688 -5.211 22.062 1 55.03 261 LYS A C 1
ATOM 2059 O O . LYS A 1 261 ? 35.75 -5.172 22.703 1 55.03 261 LYS A O 1
ATOM 2064 N N . HIS B 1 1 ? 7.406 -23.375 -28.812 1 56.94 1 HIS B N 1
ATOM 2065 C CA . HIS B 1 1 ? 6.879 -23.75 -27.5 1 56.94 1 HIS B CA 1
ATOM 2066 C C . HIS B 1 1 ? 6.633 -22.531 -26.625 1 56.94 1 HIS B C 1
ATOM 2068 O O . HIS B 1 1 ? 5.543 -22.375 -26.078 1 56.94 1 HIS B O 1
ATOM 2074 N N . GLN B 1 2 ? 7.492 -21.578 -26.719 1 71.19 2 GLN B N 1
ATOM 2075 C CA . GLN B 1 2 ? 7.41 -20.359 -25.906 1 71.19 2 GLN B CA 1
ATOM 2076 C C . GLN B 1 2 ? 6.277 -19.453 -26.391 1 71.19 2 GLN B C 1
ATOM 2078 O O . GLN B 1 2 ? 5.473 -18.984 -25.578 1 71.19 2 GLN B O 1
ATOM 2083 N N . LEU B 1 3 ? 6.145 -19.469 -27.719 1 75.06 3 LEU B N 1
ATOM 2084 C CA . LEU B 1 3 ? 5.145 -18.578 -28.297 1 75.06 3 LEU B CA 1
ATOM 2085 C C . LEU B 1 3 ? 3.734 -19.094 -28 1 75.06 3 LEU B C 1
ATOM 2087 O O . LEU B 1 3 ? 2.826 -18.297 -27.75 1 75.06 3 LEU B O 1
ATOM 2091 N N . GLY B 1 4 ? 3.656 -20.391 -28.047 1 83.94 4 GLY B N 1
ATOM 2092 C CA . GLY B 1 4 ? 2.367 -21 -27.75 1 83.94 4 GLY B CA 1
ATOM 2093 C C . GLY B 1 4 ? 1.915 -20.766 -26.312 1 83.94 4 GLY B C 1
ATOM 2094 O O . GLY B 1 4 ? 0.742 -20.484 -26.062 1 83.94 4 GLY B O 1
ATOM 2095 N N . GLU B 1 5 ? 2.781 -20.781 -25.469 1 90.12 5 GLU B N 1
ATOM 2096 C CA . GLU B 1 5 ? 2.49 -20.578 -24.047 1 90.12 5 GLU B CA 1
ATOM 2097 C C . GLU B 1 5 ? 2.062 -19.141 -23.781 1 90.12 5 GLU B C 1
ATOM 2099 O O . GLU B 1 5 ? 1.139 -18.891 -23 1 90.12 5 GLU B O 1
ATOM 2104 N N . LEU B 1 6 ? 2.721 -18.25 -24.516 1 95.12 6 LEU B N 1
ATOM 2105 C CA . LEU B 1 6 ? 2.391 -16.844 -24.328 1 95.12 6 LEU B CA 1
ATOM 2106 C C . LEU B 1 6 ? 0.985 -16.531 -24.828 1 95.12 6 LEU B C 1
ATOM 2108 O O . LEU B 1 6 ? 0.268 -15.727 -24.234 1 95.12 6 LEU B O 1
ATOM 2112 N N . ALA B 1 7 ? 0.631 -17.234 -25.891 1 96.19 7 ALA B N 1
ATOM 2113 C CA . ALA B 1 7 ? -0.702 -17.047 -26.453 1 96.19 7 ALA B CA 1
ATOM 2114 C C . ALA B 1 7 ? -1.781 -17.516 -25.484 1 96.19 7 ALA B C 1
ATOM 2116 O O . ALA B 1 7 ? -2.867 -16.938 -25.422 1 96.19 7 ALA B O 1
ATOM 2117 N N . LEU B 1 8 ? -1.495 -18.531 -24.766 1 96.56 8 LEU B N 1
ATOM 2118 C CA . LEU B 1 8 ? -2.432 -19.031 -23.766 1 96.56 8 LEU B CA 1
ATOM 2119 C C . LEU B 1 8 ? -2.633 -18.016 -22.656 1 96.56 8 LEU B C 1
ATOM 2121 O O . LEU B 1 8 ? -3.756 -17.828 -22.172 1 96.56 8 LEU B O 1
ATOM 2125 N N . VAL B 1 9 ? -1.565 -17.375 -22.25 1 97.69 9 VAL B N 1
ATOM 2126 C CA . VAL B 1 9 ? -1.647 -16.359 -21.219 1 97.69 9 VAL B CA 1
ATOM 2127 C C . VAL B 1 9 ? -2.449 -15.164 -21.734 1 97.69 9 VAL B C 1
ATOM 2129 O O . VAL B 1 9 ? -3.301 -14.625 -21.016 1 97.69 9 VAL B O 1
ATOM 2132 N N . GLU B 1 10 ? -2.174 -14.766 -22.922 1 98.31 10 GLU B N 1
ATOM 2133 C CA . GLU B 1 10 ? -2.895 -13.656 -23.547 1 98.31 10 GLU B CA 1
ATOM 2134 C C . GLU B 1 10 ? -4.391 -13.953 -23.625 1 98.31 10 GLU B C 1
ATOM 2136 O O . GLU B 1 10 ? -5.215 -13.078 -23.359 1 98.31 10 GLU B O 1
ATOM 2141 N N . ALA B 1 11 ? -4.719 -15.172 -24 1 97.56 11 ALA B N 1
ATOM 2142 C CA . ALA B 1 11 ? -6.117 -15.578 -24.094 1 97.56 11 ALA B CA 1
ATOM 2143 C C . ALA B 1 11 ? -6.801 -15.531 -22.734 1 97.56 11 ALA B C 1
ATOM 2145 O O . ALA B 1 11 ? -7.938 -15.062 -22.625 1 97.56 11 ALA B O 1
ATOM 2146 N N . SER B 1 12 ? -6.129 -15.992 -21.75 1 97.38 12 SER B N 1
ATOM 2147 C CA . SER B 1 12 ? -6.688 -16 -20.406 1 97.38 12 SER B CA 1
ATOM 2148 C C . SER B 1 12 ? -6.844 -14.586 -19.859 1 97.38 12 SER B C 1
ATOM 2150 O O . SER B 1 12 ? -7.789 -14.297 -19.125 1 97.38 12 SER B O 1
ATOM 2152 N N . LEU B 1 13 ? -5.926 -13.742 -20.188 1 97.19 13 LEU B N 1
ATOM 2153 C CA . LEU B 1 13 ? -5.965 -12.344 -19.75 1 97.19 13 LEU B CA 1
ATOM 2154 C C . LEU B 1 13 ? -7.023 -11.57 -20.531 1 97.19 13 LEU B C 1
ATOM 2156 O O . LEU B 1 13 ? -7.559 -10.578 -20.031 1 97.19 13 LEU B O 1
ATOM 2160 N N . GLY B 1 14 ? -7.328 -12 -21.688 1 97.31 14 GLY B N 1
ATOM 2161 C CA . GLY B 1 14 ? -8.195 -11.25 -22.578 1 97.31 14 GLY B CA 1
ATOM 2162 C C . GLY B 1 14 ? -7.504 -10.055 -23.219 1 97.31 14 GLY B C 1
ATOM 2163 O O . GLY B 1 14 ? -8.117 -9.008 -23.406 1 97.31 14 GLY B O 1
ATOM 2164 N N . TYR B 1 15 ? -6.203 -10.164 -23.453 1 98.31 15 TYR B N 1
ATOM 2165 C CA . TYR B 1 15 ? -5.395 -9.078 -23.984 1 98.31 15 TYR B CA 1
ATOM 2166 C C . TYR B 1 15 ? -4.223 -9.609 -24.797 1 98.31 15 TYR B C 1
ATOM 2168 O O . TYR B 1 15 ? -3.555 -10.562 -24.391 1 98.31 15 TYR B O 1
ATOM 2176 N N . THR B 1 16 ? -4.02 -9.07 -25.953 1 98.25 16 THR B N 1
ATOM 2177 C CA . THR B 1 16 ? -2.883 -9.43 -26.797 1 98.25 16 THR B CA 1
ATOM 2178 C C . THR B 1 16 ? -1.774 -8.383 -26.688 1 98.25 16 THR B C 1
ATOM 2180 O O . THR B 1 16 ? -1.983 -7.211 -27.016 1 98.25 16 THR B O 1
ATOM 2183 N N . PHE B 1 17 ? -0.668 -8.812 -26.328 1 97.88 17 PHE B N 1
ATOM 2184 C CA . PHE B 1 17 ? 0.449 -7.898 -26.109 1 97.88 17 PHE B CA 1
ATOM 2185 C C . PHE B 1 17 ? 1.021 -7.422 -27.438 1 97.88 17 PHE B C 1
ATOM 2187 O O . PHE B 1 17 ? 1.158 -8.203 -28.391 1 97.88 17 PHE B O 1
ATOM 2194 N N . ARG B 1 18 ? 1.322 -6.141 -27.469 1 97.38 18 ARG B N 1
ATOM 2195 C CA . ARG B 1 18 ? 2.047 -5.582 -28.609 1 97.38 18 ARG B CA 1
ATOM 2196 C C . ARG B 1 18 ? 3.498 -6.055 -28.609 1 97.38 18 ARG B C 1
ATOM 2198 O O . ARG B 1 18 ? 4.055 -6.344 -29.672 1 97.38 18 ARG B O 1
ATOM 2205 N N . ASP B 1 19 ? 4.094 -6.086 -27.469 1 95.56 19 ASP B N 1
ATOM 2206 C CA . ASP B 1 19 ? 5.445 -6.59 -27.25 1 95.56 19 ASP B CA 1
ATOM 2207 C C . ASP B 1 19 ? 5.43 -7.793 -26.297 1 95.56 19 ASP B C 1
ATOM 2209 O O . ASP B 1 19 ? 5.395 -7.629 -25.078 1 95.56 19 ASP B O 1
ATOM 2213 N N . ARG B 1 20 ? 5.609 -8.906 -26.828 1 95.19 20 ARG B N 1
ATOM 2214 C CA . ARG B 1 20 ? 5.512 -10.133 -26.031 1 95.19 20 ARG B CA 1
ATOM 2215 C C . ARG B 1 20 ? 6.723 -10.289 -25.125 1 95.19 20 ARG B C 1
ATOM 2217 O O . ARG B 1 20 ? 6.707 -11.102 -24.203 1 95.19 20 ARG B O 1
ATOM 2224 N N . ASP B 1 21 ? 7.754 -9.523 -25.391 1 93.75 21 ASP B N 1
ATOM 2225 C CA . ASP B 1 21 ? 8.914 -9.586 -24.516 1 93.75 21 ASP B CA 1
ATOM 2226 C C . ASP B 1 21 ? 8.562 -9.125 -23.094 1 93.75 21 ASP B C 1
ATOM 2228 O O . ASP B 1 21 ? 9.117 -9.625 -22.125 1 93.75 21 ASP B O 1
ATOM 2232 N N . ILE B 1 22 ? 7.727 -8.156 -23.031 1 95.19 22 ILE B N 1
ATOM 2233 C CA . ILE B 1 22 ? 7.328 -7.648 -21.734 1 95.19 22 ILE B CA 1
ATOM 2234 C C . ILE B 1 22 ? 6.508 -8.703 -21 1 95.19 22 ILE B C 1
ATOM 2236 O O . ILE B 1 22 ? 6.605 -8.836 -19.766 1 95.19 22 ILE B O 1
ATOM 2240 N N . LEU B 1 23 ? 5.668 -9.422 -21.734 1 96.5 23 LEU B N 1
ATOM 2241 C CA . LEU B 1 23 ? 4.914 -10.531 -21.156 1 96.5 23 LEU B CA 1
ATOM 2242 C C . LEU B 1 23 ? 5.855 -11.617 -20.641 1 96.5 23 LEU B C 1
ATOM 2244 O O . LEU B 1 23 ? 5.672 -12.133 -19.547 1 96.5 23 LEU B O 1
ATOM 2248 N N . LEU B 1 24 ? 6.801 -11.914 -21.453 1 94.31 24 LEU B N 1
ATOM 2249 C CA . LEU B 1 24 ? 7.781 -12.914 -21.062 1 94.31 24 LEU B CA 1
ATOM 2250 C C . LEU B 1 24 ? 8.508 -12.492 -19.781 1 94.31 24 LEU B C 1
ATOM 2252 O O . LEU B 1 24 ? 8.766 -13.32 -18.906 1 94.31 24 LEU B O 1
ATOM 2256 N N . GLN B 1 25 ? 8.805 -11.273 -19.703 1 93.12 25 GLN B N 1
ATOM 2257 C CA . GLN B 1 25 ? 9.461 -10.75 -18.516 1 93.12 25 GLN B CA 1
ATOM 2258 C C . GLN B 1 25 ? 8.586 -10.922 -17.281 1 93.12 25 GLN B C 1
ATOM 2260 O O . GLN B 1 25 ? 9.078 -11.266 -16.203 1 93.12 25 GLN B O 1
ATOM 2265 N N . ALA B 1 26 ? 7.359 -10.656 -17.422 1 96 26 ALA B N 1
ATOM 2266 C CA . ALA B 1 26 ? 6.422 -10.773 -16.297 1 96 26 ALA B CA 1
ATOM 2267 C C . ALA B 1 26 ? 6.293 -12.219 -15.836 1 96 26 ALA B C 1
ATOM 2269 O O . ALA B 1 26 ? 5.977 -12.477 -14.672 1 96 26 ALA B O 1
ATOM 2270 N N . LEU B 1 27 ? 6.625 -13.156 -16.719 1 95.56 27 LEU B N 1
ATOM 2271 C CA . LEU B 1 27 ? 6.461 -14.578 -16.422 1 95.56 27 LEU B CA 1
ATOM 2272 C C . LEU B 1 27 ? 7.773 -15.18 -15.93 1 95.56 27 LEU B C 1
ATOM 2274 O O . LEU B 1 27 ? 7.809 -16.344 -15.516 1 95.56 27 LEU B O 1
ATOM 2278 N N . THR B 1 28 ? 8.789 -14.359 -15.922 1 91.44 28 THR B N 1
ATOM 2279 C CA . THR B 1 28 ? 10.109 -14.891 -15.617 1 91.44 28 THR B CA 1
ATOM 2280 C C . THR B 1 28 ? 10.562 -14.461 -14.219 1 91.44 28 THR B C 1
ATOM 2282 O O . THR B 1 28 ? 11.055 -13.352 -14.039 1 91.44 28 THR B O 1
ATOM 2285 N N . HIS B 1 29 ? 10.422 -15.32 -13.352 1 86.44 29 HIS B N 1
ATOM 2286 C CA . HIS B 1 29 ? 10.805 -15.055 -11.969 1 86.44 29 HIS B CA 1
ATOM 2287 C C . HIS B 1 29 ? 12.305 -14.789 -11.852 1 86.44 29 HIS B C 1
ATOM 2289 O O . HIS B 1 29 ? 13.086 -15.242 -12.695 1 86.44 29 HIS B O 1
ATOM 2295 N N . THR B 1 30 ? 12.742 -14.141 -10.852 1 78.62 30 THR B N 1
ATOM 2296 C CA . THR B 1 30 ? 14.117 -13.688 -10.656 1 78.62 30 THR B CA 1
ATOM 2297 C C . THR B 1 30 ? 15.055 -14.883 -10.5 1 78.62 30 THR B C 1
ATOM 2299 O O . THR B 1 30 ? 16.266 -14.75 -10.688 1 78.62 30 THR B O 1
ATOM 2302 N N . SER B 1 31 ? 14.578 -16.016 -10.172 1 71.44 31 SER B N 1
ATOM 2303 C CA . SER B 1 31 ? 15.422 -17.188 -10.008 1 71.44 31 SER B CA 1
ATOM 2304 C C . SER B 1 31 ? 15.891 -17.734 -11.359 1 71.44 31 SER B C 1
ATOM 2306 O O . SER B 1 31 ? 16.797 -18.547 -11.422 1 71.44 31 SER B O 1
ATOM 2308 N N . TYR B 1 32 ? 15.203 -17.297 -12.328 1 71.69 32 TYR B N 1
ATOM 2309 C CA . TYR B 1 32 ? 15.586 -17.734 -13.664 1 71.69 32 TYR B CA 1
ATOM 2310 C C . TYR B 1 32 ? 16.844 -17 -14.133 1 71.69 32 TYR B C 1
ATOM 2312 O O . TYR B 1 32 ? 16.938 -15.773 -14.039 1 71.69 32 TYR B O 1
ATOM 2320 N N . PRO B 1 33 ? 17.875 -17.703 -14.414 1 64.56 33 PRO B N 1
ATOM 2321 C CA . PRO B 1 33 ? 19.125 -17.062 -14.828 1 64.56 33 PRO B CA 1
ATOM 2322 C C . PRO B 1 33 ? 18.922 -16.016 -15.93 1 64.56 33 PRO B C 1
ATOM 2324 O O . PRO B 1 33 ? 18.062 -16.188 -16.797 1 64.56 33 PRO B O 1
ATOM 2327 N N . ARG B 1 34 ? 19.266 -14.914 -15.508 1 57.88 34 ARG B N 1
ATOM 2328 C CA . ARG B 1 34 ? 19.125 -13.797 -16.422 1 57.88 34 ARG B CA 1
ATOM 2329 C C . ARG B 1 34 ? 19.953 -14.023 -17.688 1 57.88 34 ARG B C 1
ATOM 2331 O O . ARG B 1 34 ? 21.172 -14.219 -17.609 1 57.88 34 ARG B O 1
ATOM 2338 N N . ALA B 1 35 ? 19.672 -14.891 -18.531 1 47.84 35 ALA B N 1
ATOM 2339 C CA . ALA B 1 35 ? 20.422 -14.617 -19.766 1 47.84 35 ALA B CA 1
ATOM 2340 C C . ALA B 1 35 ? 20.359 -13.133 -20.125 1 47.84 35 ALA B C 1
ATOM 2342 O O . ALA B 1 35 ? 19.578 -12.375 -19.547 1 47.84 35 ALA B O 1
ATOM 2343 N N . TYR B 1 36 ? 20.953 -12.672 -21.328 1 39.25 36 TYR B N 1
ATOM 2344 C CA . TYR B 1 36 ? 21.094 -11.391 -22.031 1 39.25 36 TYR B CA 1
ATOM 2345 C C . TYR B 1 36 ? 19.75 -10.648 -22.062 1 39.25 36 TYR B C 1
ATOM 2347 O O . TYR B 1 36 ? 19.094 -10.609 -23.109 1 39.25 36 TYR B O 1
ATOM 2355 N N . SER B 1 37 ? 19 -10.898 -21.141 1 41.34 37 SER B N 1
ATOM 2356 C CA . SER B 1 37 ? 17.797 -10.273 -21.656 1 41.34 37 SER B CA 1
ATOM 2357 C C . SER B 1 37 ? 17.922 -8.75 -21.672 1 41.34 37 SER B C 1
ATOM 2359 O O . SER B 1 37 ? 18.531 -8.172 -20.781 1 41.34 37 SER B O 1
ATOM 2361 N N . SER B 1 38 ? 17.844 -8.227 -22.766 1 41.19 38 SER B N 1
ATOM 2362 C CA . SER B 1 38 ? 17.844 -6.852 -23.25 1 41.19 38 SER B CA 1
ATOM 2363 C C . SER B 1 38 ? 16.812 -6 -22.516 1 41.19 38 SER B C 1
ATOM 2365 O O . SER B 1 38 ? 16.75 -4.785 -22.719 1 41.19 38 SER B O 1
ATOM 2367 N N . VAL B 1 39 ? 15.828 -6.688 -21.875 1 47.19 39 VAL B N 1
ATOM 2368 C CA . VAL B 1 39 ? 14.68 -5.828 -21.609 1 47.19 39 VAL B CA 1
ATOM 2369 C C . VAL B 1 39 ? 14.852 -5.133 -20.266 1 47.19 39 VAL B C 1
ATOM 2371 O O . VAL B 1 39 ? 15.391 -5.723 -19.328 1 47.19 39 VAL B O 1
ATOM 2374 N N . ASN B 1 40 ? 14.703 -3.889 -20.172 1 50.06 40 ASN B N 1
ATOM 2375 C CA . ASN B 1 40 ? 14.977 -2.854 -19.172 1 50.06 40 ASN B CA 1
ATOM 2376 C C . ASN B 1 40 ? 14.188 -3.092 -17.891 1 50.06 40 ASN B C 1
ATOM 2378 O O . ASN B 1 40 ? 14.531 -2.551 -16.844 1 50.06 40 ASN B O 1
ATOM 2382 N N . SER B 1 41 ? 12.984 -3.891 -18 1 60.34 41 SER B N 1
ATOM 2383 C CA . SER B 1 41 ? 12.297 -4.031 -16.719 1 60.34 41 SER B CA 1
ATOM 2384 C C . SER B 1 41 ? 12.414 -5.453 -16.188 1 60.34 41 SER B C 1
ATOM 2386 O O . SER B 1 41 ? 12.305 -6.422 -16.938 1 60.34 41 SER B O 1
ATOM 2388 N N . SER B 1 42 ? 12.695 -5.582 -14.93 1 79.62 42 SER B N 1
ATOM 2389 C CA . SER B 1 42 ? 12.781 -6.887 -14.281 1 79.62 42 SER B CA 1
ATOM 2390 C C . SER B 1 42 ? 11.414 -7.348 -13.789 1 79.62 42 SER B C 1
ATOM 2392 O O . SER B 1 42 ? 10.453 -6.57 -13.781 1 79.62 42 SER B O 1
ATOM 2394 N N . TYR B 1 43 ? 11.211 -8.602 -13.641 1 86.75 43 TYR B N 1
ATOM 2395 C CA . TYR B 1 43 ? 10.039 -9.203 -13.008 1 86.75 43 TYR B CA 1
ATOM 2396 C C . TYR B 1 43 ? 9.617 -8.406 -11.781 1 86.75 43 TYR B C 1
ATOM 2398 O O . TYR B 1 43 ? 8.438 -8.078 -11.625 1 86.75 43 TYR B O 1
ATOM 2406 N N . GLU B 1 44 ? 10.508 -7.996 -11.023 1 89 44 GLU B N 1
ATOM 2407 C CA . GLU B 1 44 ? 10.227 -7.301 -9.766 1 89 44 GLU B CA 1
ATOM 2408 C C . GLU B 1 44 ? 9.695 -5.891 -10.023 1 89 44 GLU B C 1
ATOM 2410 O O . GLU B 1 44 ? 8.789 -5.434 -9.328 1 89 44 GLU B O 1
ATOM 2415 N N . GLN B 1 45 ? 10.281 -5.238 -10.977 1 92.12 45 GLN B N 1
ATOM 2416 C CA . GLN B 1 45 ? 9.812 -3.891 -11.297 1 92.12 45 GLN B CA 1
ATOM 2417 C C . GLN B 1 45 ? 8.375 -3.912 -11.805 1 92.12 45 GLN B C 1
ATOM 2419 O O . GLN B 1 45 ? 7.574 -3.043 -11.453 1 92.12 45 GLN B O 1
ATOM 2424 N N . LEU B 1 46 ? 8.109 -4.906 -12.617 1 95.25 46 LEU B N 1
ATOM 2425 C CA . LEU B 1 46 ? 6.742 -5.055 -13.109 1 95.25 46 LEU B CA 1
ATOM 2426 C C . LEU B 1 46 ? 5.789 -5.395 -11.977 1 95.25 46 LEU B C 1
ATOM 2428 O O . LEU B 1 46 ? 4.66 -4.898 -11.938 1 95.25 46 LEU B O 1
ATOM 2432 N N . GLU B 1 47 ? 6.234 -6.258 -11.07 1 95.06 47 GLU B N 1
ATOM 2433 C CA . GLU B 1 47 ? 5.457 -6.605 -9.883 1 95.06 47 GLU B CA 1
ATOM 2434 C C . GLU B 1 47 ? 5.152 -5.371 -9.039 1 95.06 47 GLU B C 1
ATOM 2436 O O . GLU B 1 47 ? 4.012 -5.164 -8.617 1 95.06 47 GLU B O 1
ATOM 2441 N N . PHE B 1 48 ? 6.129 -4.52 -8.844 1 93.44 48 PHE B N 1
ATOM 2442 C CA . PHE B 1 48 ? 5.961 -3.312 -8.039 1 93.44 48 PHE B CA 1
ATOM 2443 C C . PHE B 1 48 ? 4.949 -2.373 -8.688 1 93.44 48 PHE B C 1
ATOM 2445 O O . PHE B 1 48 ? 4.074 -1.832 -8.008 1 93.44 48 PHE B O 1
ATOM 2452 N N . LEU B 1 49 ? 5.168 -2.225 -9.914 1 95.94 49 LEU B N 1
ATOM 2453 C CA . LEU B 1 49 ? 4.27 -1.347 -10.648 1 95.94 49 LEU B CA 1
ATOM 2454 C C . LEU B 1 49 ? 2.844 -1.893 -10.633 1 95.94 49 LEU B C 1
ATOM 2456 O O . LEU B 1 49 ? 1.891 -1.144 -10.414 1 95.94 49 LEU B O 1
ATOM 2460 N N . GLY B 1 50 ? 2.719 -3.166 -10.883 1 97.88 50 GLY B N 1
ATOM 2461 C CA . GLY B 1 50 ? 1.416 -3.812 -10.875 1 97.88 50 GLY B CA 1
ATOM 2462 C C . GLY B 1 50 ? 0.729 -3.754 -9.523 1 97.88 50 GLY B C 1
ATOM 2463 O O . GLY B 1 50 ? -0.484 -3.547 -9.445 1 97.88 50 GLY B O 1
ATOM 2464 N N . ASP B 1 51 ? 1.479 -3.961 -8.477 1 95.06 51 ASP B N 1
ATOM 2465 C CA . ASP B 1 51 ? 0.954 -3.902 -7.117 1 95.06 51 ASP B CA 1
ATOM 2466 C C . ASP B 1 51 ? 0.367 -2.525 -6.812 1 95.06 51 ASP B C 1
ATOM 2468 O O . ASP B 1 51 ? -0.769 -2.418 -6.348 1 95.06 51 ASP B O 1
ATOM 2472 N N . ALA B 1 52 ? 1.142 -1.478 -7.109 1 96.06 52 ALA B N 1
ATOM 2473 C CA . ALA B 1 52 ? 0.691 -0.109 -6.867 1 96.06 52 ALA B CA 1
ATOM 2474 C C . ALA B 1 52 ? -0.528 0.226 -7.719 1 96.06 52 ALA B C 1
ATOM 2476 O O . ALA B 1 52 ? -1.472 0.863 -7.242 1 96.06 52 ALA B O 1
ATOM 2477 N N . LEU B 1 53 ? -0.484 -0.177 -8.93 1 98 53 LEU B N 1
ATOM 2478 C CA . LEU B 1 53 ? -1.59 0.075 -9.852 1 98 53 LEU B CA 1
ATOM 2479 C C . LEU B 1 53 ? -2.85 -0.653 -9.398 1 98 53 LEU B C 1
ATOM 2481 O O . LEU B 1 53 ? -3.945 -0.087 -9.43 1 98 53 LEU B O 1
ATOM 2485 N N . LEU B 1 54 ? -2.684 -1.89 -9.031 1 98.25 54 LEU B N 1
ATOM 2486 C CA . LEU B 1 54 ? -3.816 -2.697 -8.586 1 98.25 54 LEU B CA 1
ATOM 2487 C C . LEU B 1 54 ? -4.496 -2.062 -7.379 1 98.25 54 LEU B C 1
ATOM 2489 O O . LEU B 1 54 ? -5.727 -1.952 -7.34 1 98.25 54 LEU B O 1
ATOM 2493 N N . ASP B 1 55 ? -3.736 -1.705 -6.426 1 95.38 55 ASP B N 1
ATOM 2494 C CA . ASP B 1 55 ? -4.266 -1.068 -5.227 1 95.38 55 ASP B CA 1
ATOM 2495 C C . ASP B 1 55 ? -5.055 0.191 -5.57 1 95.38 55 ASP B C 1
ATOM 2497 O O . ASP B 1 55 ? -6.141 0.416 -5.035 1 95.38 55 ASP B O 1
ATOM 2501 N N . TYR B 1 56 ? -4.504 0.942 -6.398 1 97.31 56 TYR B N 1
ATOM 2502 C CA . TYR B 1 56 ? -5.141 2.184 -6.82 1 97.31 56 TYR B CA 1
ATOM 2503 C C . TYR B 1 56 ? -6.453 1.904 -7.543 1 97.31 56 TYR B C 1
ATOM 2505 O O . TYR B 1 56 ? -7.492 2.479 -7.207 1 97.31 56 TYR B O 1
ATOM 2513 N N . LEU B 1 57 ? -6.449 0.995 -8.5 1 98.06 57 LEU B N 1
ATOM 2514 C CA . LEU B 1 57 ? -7.613 0.705 -9.32 1 98.06 57 LEU B CA 1
ATOM 2515 C C . LEU B 1 57 ? -8.734 0.095 -8.484 1 98.06 57 LEU B C 1
ATOM 2517 O O . LEU B 1 57 ? -9.906 0.452 -8.648 1 98.06 57 LEU B O 1
ATOM 2521 N N . VAL B 1 58 ? -8.398 -0.815 -7.613 1 97.81 58 VAL B N 1
ATOM 2522 C CA . VAL B 1 58 ? -9.398 -1.461 -6.77 1 97.81 58 VAL B CA 1
ATOM 2523 C C . VAL B 1 58 ? -9.984 -0.445 -5.793 1 97.81 58 VAL B C 1
ATOM 2525 O O . VAL B 1 58 ? -11.203 -0.419 -5.57 1 97.81 58 VAL B O 1
ATOM 2528 N N . THR B 1 59 ? -9.117 0.396 -5.207 1 96.19 59 THR B N 1
ATOM 2529 C CA . THR B 1 59 ? -9.594 1.433 -4.297 1 96.19 59 THR B CA 1
ATOM 2530 C C . THR B 1 59 ? -10.562 2.371 -5.012 1 96.19 59 THR B C 1
ATOM 2532 O O . THR B 1 59 ? -11.641 2.67 -4.492 1 96.19 59 THR B O 1
ATOM 2535 N N . ARG B 1 60 ? -10.148 2.814 -6.141 1 96.25 60 ARG B N 1
ATOM 2536 C CA . ARG B 1 60 ? -10.992 3.691 -6.949 1 96.25 60 ARG B CA 1
ATOM 2537 C C . ARG B 1 60 ? -12.344 3.039 -7.23 1 96.25 60 ARG B C 1
ATOM 2539 O O . ARG B 1 60 ? -13.391 3.678 -7.098 1 96.25 60 ARG B O 1
ATOM 2546 N N . HIS B 1 61 ? -12.312 1.779 -7.594 1 96.81 61 HIS B N 1
ATOM 2547 C CA . HIS B 1 61 ? -13.539 1.054 -7.914 1 96.81 61 HIS B CA 1
ATOM 2548 C C . HIS B 1 61 ? -14.438 0.92 -6.688 1 96.81 61 HIS B C 1
ATOM 2550 O O . HIS B 1 61 ? -15.641 1.154 -6.766 1 96.81 61 HIS B O 1
ATOM 2556 N N . VAL B 1 62 ? -13.875 0.511 -5.582 1 95.56 62 VAL B N 1
ATOM 2557 C CA . VAL B 1 62 ? -14.625 0.288 -4.352 1 95.56 62 VAL B CA 1
ATOM 2558 C C . VAL B 1 62 ? -15.297 1.586 -3.912 1 95.56 62 VAL B C 1
ATOM 2560 O O . VAL B 1 62 ? -16.469 1.59 -3.549 1 95.56 62 VAL B O 1
ATOM 2563 N N . LEU B 1 63 ? -14.586 2.688 -3.957 1 94.12 63 LEU B N 1
ATOM 2564 C CA . LEU B 1 63 ? -15.109 3.979 -3.521 1 94.12 63 LEU B CA 1
ATOM 2565 C C . LEU B 1 63 ? -16.234 4.445 -4.441 1 94.12 63 LEU B C 1
ATOM 2567 O O . LEU B 1 63 ? -17.156 5.117 -4 1 94.12 63 LEU B O 1
ATOM 2571 N N . GLN B 1 64 ? -16.109 4.09 -5.684 1 93.25 64 GLN B N 1
ATOM 2572 C CA . GLN B 1 64 ? -17.125 4.484 -6.66 1 93.25 64 GLN B CA 1
ATOM 2573 C C . GLN B 1 64 ? -18.359 3.602 -6.555 1 93.25 64 GLN B C 1
ATOM 2575 O O . GLN B 1 64 ? -19.5 4.098 -6.598 1 93.25 64 GLN B O 1
ATOM 2580 N N . ARG B 1 65 ? -18.156 2.33 -6.422 1 94 65 ARG B N 1
ATOM 2581 C CA . ARG B 1 65 ? -19.25 1.36 -6.465 1 94 65 ARG B CA 1
ATOM 2582 C C . ARG B 1 65 ? -19.969 1.28 -5.121 1 94 65 ARG B C 1
ATOM 2584 O O . ARG B 1 65 ? -21.172 1.034 -5.066 1 94 65 ARG B O 1
ATOM 2591 N N . PHE B 1 66 ? -19.203 1.5 -4.09 1 91.94 66 PHE B N 1
ATOM 2592 C CA . PHE B 1 66 ? -19.75 1.375 -2.744 1 91.94 66 PHE B CA 1
ATOM 2593 C C . PHE B 1 66 ? -19.5 2.639 -1.934 1 91.94 66 PHE B C 1
ATOM 2595 O O . PHE B 1 66 ? -18.828 2.594 -0.896 1 91.94 66 PHE B O 1
ATOM 2602 N N . PRO B 1 67 ? -20.125 3.705 -2.271 1 88.88 67 PRO B N 1
ATOM 2603 C CA . PRO B 1 67 ? -19.828 5.008 -1.672 1 88.88 67 PRO B CA 1
ATOM 2604 C C . PRO B 1 67 ? -20.266 5.102 -0.214 1 88.88 67 PRO B C 1
ATOM 2606 O O . PRO B 1 67 ? -19.828 5.992 0.514 1 88.88 67 PRO B O 1
ATOM 2609 N N . ARG B 1 68 ? -21.062 4.203 0.28 1 87.81 68 ARG B N 1
ATOM 2610 C CA . ARG B 1 68 ? -21.609 4.305 1.626 1 87.81 68 ARG B CA 1
ATOM 2611 C C . ARG B 1 68 ? -20.859 3.408 2.6 1 87.81 68 ARG B C 1
ATOM 2613 O O . ARG B 1 68 ? -21.141 3.404 3.799 1 87.81 68 ARG B O 1
ATOM 2620 N N . LEU B 1 69 ? -19.938 2.688 2.1 1 86.12 69 LEU B N 1
ATOM 2621 C CA . LEU B 1 69 ? -19.141 1.847 2.994 1 86.12 69 LEU B CA 1
ATOM 2622 C C . LEU B 1 69 ? -18.359 2.695 3.992 1 86.12 69 LEU B C 1
ATOM 2624 O O . LEU B 1 69 ? -17.844 3.76 3.639 1 86.12 69 LEU B O 1
ATOM 2628 N N . SER B 1 70 ? -18.281 2.193 5.223 1 82.19 70 SER B N 1
ATOM 2629 C CA . SER B 1 70 ? -17.453 2.844 6.23 1 82.19 70 SER B CA 1
ATOM 2630 C C . SER B 1 70 ? -15.977 2.721 5.887 1 82.19 70 SER B C 1
ATOM 2632 O O . SER B 1 70 ? -15.586 1.854 5.105 1 82.19 70 SER B O 1
ATOM 2634 N N . PRO B 1 71 ? -15.156 3.613 6.469 1 81.62 71 PRO B N 1
ATOM 2635 C CA . PRO B 1 71 ? -13.711 3.514 6.238 1 81.62 71 PRO B CA 1
ATOM 2636 C C . PRO B 1 71 ? -13.156 2.123 6.543 1 81.62 71 PRO B C 1
ATOM 2638 O O . PRO B 1 71 ? -12.352 1.596 5.773 1 81.62 71 PRO B O 1
ATOM 2641 N N . GLY B 1 72 ? -13.602 1.538 7.629 1 78.69 72 GLY B N 1
ATOM 2642 C CA . GLY B 1 72 ? -13.172 0.188 7.961 1 78.69 72 GLY B CA 1
ATOM 2643 C C . GLY B 1 72 ? -13.594 -0.84 6.926 1 78.69 72 GLY B C 1
ATOM 2644 O O . GLY B 1 72 ? -12.812 -1.734 6.586 1 78.69 72 GLY B O 1
ATOM 2645 N N . ALA B 1 73 ? -14.766 -0.704 6.434 1 83.19 73 ALA B N 1
ATOM 2646 C CA . ALA B 1 73 ? -15.297 -1.642 5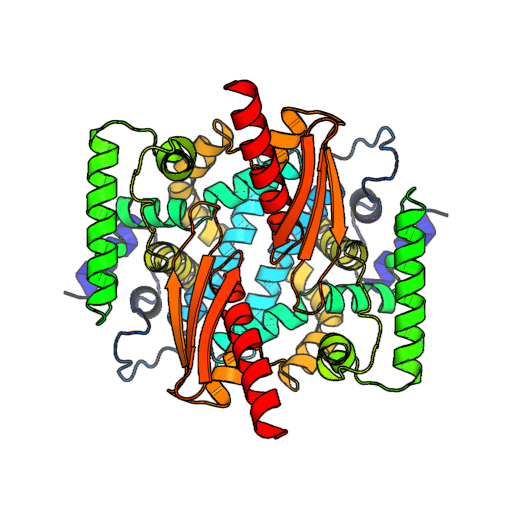.449 1 83.19 73 ALA B CA 1
ATOM 2647 C C . ALA B 1 73 ? -14.57 -1.5 4.113 1 83.19 73 ALA B C 1
ATOM 2649 O O . ALA B 1 73 ? -14.344 -2.49 3.416 1 83.19 73 ALA B O 1
ATOM 2650 N N . ILE B 1 74 ? -14.25 -0.274 3.73 1 87.38 74 ILE B N 1
ATOM 2651 C CA . ILE B 1 74 ? -13.508 -0.02 2.504 1 87.38 74 ILE B CA 1
ATOM 2652 C C . ILE B 1 74 ? -12.148 -0.713 2.576 1 87.38 74 ILE B C 1
ATOM 2654 O O . ILE B 1 74 ? -11.742 -1.393 1.63 1 87.38 74 ILE B O 1
ATOM 2658 N N . THR B 1 75 ? -11.508 -0.544 3.709 1 83.88 75 THR B N 1
ATOM 2659 C CA . THR B 1 75 ? -10.195 -1.146 3.922 1 83.88 75 THR B CA 1
ATOM 2660 C C . THR B 1 75 ? -10.289 -2.668 3.887 1 83.88 75 THR B C 1
ATOM 2662 O O . THR B 1 75 ? -9.461 -3.33 3.254 1 83.88 75 THR B O 1
ATOM 2665 N N . ASP B 1 76 ? -11.328 -3.207 4.523 1 83.81 76 ASP B N 1
ATOM 2666 C CA . ASP B 1 76 ? -11.516 -4.652 4.57 1 83.81 76 ASP B CA 1
ATOM 2667 C C . ASP B 1 76 ? -11.781 -5.219 3.176 1 83.81 76 ASP B C 1
ATOM 2669 O O . ASP B 1 76 ? -11.219 -6.25 2.803 1 83.81 76 ASP B O 1
ATOM 2673 N N . LEU B 1 77 ? -12.594 -4.547 2.467 1 89.31 77 LEU B N 1
ATOM 2674 C CA . LEU B 1 77 ? -12.945 -5.027 1.135 1 89.31 77 LEU B CA 1
ATOM 2675 C C . LEU B 1 77 ? -11.734 -4.98 0.204 1 89.31 77 LEU B C 1
ATOM 2677 O O . LEU B 1 77 ? -11.438 -5.957 -0.488 1 89.31 77 LEU B O 1
ATOM 2681 N N . ARG B 1 78 ? -11.094 -3.848 0.163 1 91.12 78 ARG B N 1
ATOM 2682 C CA . ARG B 1 78 ? -9.906 -3.717 -0.665 1 91.12 78 ARG B CA 1
ATOM 2683 C C . ARG B 1 78 ? -8.883 -4.793 -0.323 1 91.12 78 ARG B C 1
ATOM 2685 O O . ARG B 1 78 ? -8.359 -5.469 -1.214 1 91.12 78 ARG B O 1
ATOM 2692 N N . SER B 1 79 ? -8.609 -4.945 0.97 1 85.12 79 SER B N 1
ATOM 2693 C CA . SER B 1 79 ? -7.625 -5.918 1.431 1 85.12 79 SER B CA 1
ATOM 2694 C C . SER B 1 79 ? -8.016 -7.336 1.021 1 85.12 79 SER B C 1
ATOM 2696 O O . SER B 1 79 ? -7.16 -8.133 0.627 1 85.12 79 SER B O 1
ATOM 2698 N N . ALA B 1 80 ? -9.227 -7.613 1.116 1 86.56 80 ALA B N 1
ATOM 2699 C CA . ALA B 1 80 ? -9.711 -8.945 0.765 1 86.56 80 ALA B CA 1
ATOM 2700 C C . ALA B 1 80 ? -9.523 -9.227 -0.723 1 86.56 80 ALA B C 1
ATOM 2702 O O . ALA B 1 80 ? -9.234 -10.359 -1.116 1 86.56 80 ALA B O 1
ATOM 2703 N N . VAL B 1 81 ? -9.648 -8.219 -1.445 1 92.56 81 VAL B N 1
ATOM 2704 C CA . VAL B 1 81 ? -9.594 -8.383 -2.895 1 92.56 81 VAL B CA 1
ATOM 2705 C C . VAL B 1 81 ? -8.141 -8.523 -3.342 1 92.56 81 VAL B C 1
ATOM 2707 O O . VAL B 1 81 ? -7.832 -9.352 -4.203 1 92.56 81 VAL B O 1
ATOM 2710 N N . VAL B 1 82 ? -7.23 -7.73 -2.711 1 92.5 82 VAL B N 1
ATOM 2711 C CA . VAL B 1 82 ? -5.891 -7.629 -3.281 1 92.5 82 VAL B CA 1
ATOM 2712 C C . VAL B 1 82 ? -4.914 -8.453 -2.445 1 92.5 82 VAL B C 1
ATOM 2714 O O . VAL B 1 82 ? -3.713 -8.477 -2.729 1 92.5 82 VAL B O 1
ATOM 2717 N N . ASN B 1 83 ? -5.398 -9.148 -1.449 1 83.31 83 ASN B N 1
ATOM 2718 C CA . ASN B 1 83 ? -4.453 -9.914 -0.638 1 83.31 83 ASN B CA 1
ATOM 2719 C C . ASN B 1 83 ? -3.877 -11.094 -1.408 1 83.31 83 ASN B C 1
ATOM 2721 O O . ASN B 1 83 ? -4.398 -11.469 -2.461 1 83.31 83 ASN B O 1
ATOM 2725 N N . ASN B 1 84 ? -2.859 -11.617 -0.96 1 83.81 84 ASN B N 1
ATOM 2726 C CA . ASN B 1 84 ? -2.127 -12.664 -1.666 1 83.81 84 ASN B CA 1
ATOM 2727 C C . ASN B 1 84 ? -2.992 -13.898 -1.884 1 83.81 84 ASN B C 1
ATOM 2729 O O . ASN B 1 84 ? -2.857 -14.586 -2.898 1 83.81 84 ASN B O 1
ATOM 2733 N N . TYR B 1 85 ? -3.771 -14.234 -0.975 1 82.81 85 TYR B N 1
ATOM 2734 C CA . TYR B 1 85 ? -4.621 -15.406 -1.122 1 82.81 85 TYR B CA 1
ATOM 2735 C C . TYR B 1 85 ? -5.562 -15.258 -2.311 1 82.81 85 TYR B C 1
ATOM 2737 O O . TYR B 1 85 ? -5.648 -16.156 -3.16 1 82.81 85 TYR B O 1
ATOM 2745 N N . SER B 1 86 ? -6.305 -14.148 -2.334 1 89.81 86 SER B N 1
ATOM 2746 C CA . SER B 1 86 ? -7.246 -13.906 -3.422 1 89.81 86 SER B CA 1
ATOM 2747 C C . SER B 1 86 ? -6.539 -13.891 -4.773 1 89.81 86 SER B C 1
ATOM 2749 O O . SER B 1 86 ? -7.02 -14.484 -5.738 1 89.81 86 SER B O 1
ATOM 2751 N N . LEU B 1 87 ? -5.441 -13.234 -4.824 1 94.38 87 LEU B N 1
ATOM 2752 C CA . LEU B 1 87 ? -4.699 -13.141 -6.078 1 94.38 87 LEU B CA 1
ATOM 2753 C C . LEU B 1 87 ? -4.117 -14.492 -6.473 1 94.38 87 LEU B C 1
ATOM 2755 O O . LEU B 1 87 ? -4.051 -14.82 -7.66 1 94.38 87 LEU B O 1
ATOM 2759 N N . ALA B 1 88 ? -3.666 -15.25 -5.445 1 92.44 88 ALA B N 1
ATOM 2760 C CA . ALA B 1 88 ? -3.156 -16.594 -5.711 1 92.44 88 ALA B CA 1
ATOM 2761 C C . ALA B 1 88 ? -4.246 -17.484 -6.297 1 92.44 88 ALA B C 1
ATOM 2763 O O . ALA B 1 88 ? -4.012 -18.203 -7.27 1 92.44 88 ALA B O 1
ATOM 2764 N N . CYS B 1 89 ? -5.363 -17.453 -5.711 1 91.88 89 CYS B N 1
ATOM 2765 C CA . CYS B 1 89 ? -6.484 -18.234 -6.215 1 91.88 89 CYS B CA 1
ATOM 2766 C C . CYS B 1 89 ? -6.82 -17.844 -7.648 1 91.88 89 CYS B C 1
ATOM 2768 O O . CYS B 1 89 ? -7.043 -18.719 -8.492 1 91.88 89 CYS B O 1
ATOM 2770 N N . LEU B 1 90 ? -6.844 -16.609 -7.93 1 95.5 90 LEU B N 1
ATOM 2771 C CA . LEU B 1 90 ? -7.102 -16.109 -9.281 1 95.5 90 LEU B CA 1
ATOM 2772 C C . LEU B 1 90 ? -6.039 -16.609 -10.258 1 95.5 90 LEU B C 1
ATOM 2774 O O . LEU B 1 90 ? -6.367 -17.047 -11.359 1 95.5 90 LEU B O 1
ATOM 2778 N N . THR B 1 91 ? -4.82 -16.484 -9.867 1 97.25 91 THR B N 1
ATOM 2779 C CA . THR B 1 91 ? -3.688 -16.922 -10.68 1 97.25 91 THR B CA 1
ATOM 2780 C C . THR B 1 91 ? -3.812 -18.406 -11.023 1 97.25 91 THR B C 1
ATOM 2782 O O . THR B 1 91 ? -3.531 -18.797 -12.156 1 97.25 91 THR B O 1
ATOM 2785 N N . ILE B 1 92 ? -4.199 -19.203 -10.07 1 95.25 92 ILE B N 1
ATOM 2786 C CA . ILE B 1 92 ? -4.355 -20.641 -10.266 1 95.25 92 ILE B CA 1
ATOM 2787 C C . ILE B 1 92 ? -5.582 -20.906 -11.133 1 95.25 92 ILE B C 1
ATOM 2789 O O . ILE B 1 92 ? -5.516 -21.703 -12.078 1 95.25 92 ILE B O 1
ATOM 2793 N N . GLN B 1 93 ? -6.664 -20.25 -10.844 1 94.62 93 GLN B N 1
ATOM 2794 C CA . GLN B 1 93 ? -7.906 -20.422 -11.594 1 94.62 93 GLN B CA 1
ATOM 2795 C C . GLN B 1 93 ? -7.699 -20.109 -13.078 1 94.62 93 GLN B C 1
ATOM 2797 O O . GLN B 1 93 ? -8.32 -20.734 -13.938 1 94.62 93 GLN B O 1
ATOM 2802 N N . ARG B 1 94 ? -6.852 -19.188 -13.375 1 96.69 94 ARG B N 1
ATOM 2803 C CA . ARG B 1 94 ? -6.641 -18.75 -14.75 1 96.69 94 ARG B CA 1
ATOM 2804 C C . ARG B 1 94 ? -5.422 -19.438 -15.359 1 96.69 94 ARG B C 1
ATOM 2806 O O . ARG B 1 94 ? -5.055 -19.156 -16.5 1 96.69 94 ARG B O 1
ATOM 2813 N N . ASP B 1 95 ? -4.738 -20.219 -14.609 1 96.44 95 ASP B N 1
ATOM 2814 C CA . ASP B 1 95 ? -3.623 -21.078 -15.023 1 96.44 95 ASP B CA 1
ATOM 2815 C C . ASP B 1 95 ? -2.393 -20.234 -15.359 1 96.44 95 ASP B C 1
ATOM 2817 O O . ASP B 1 95 ? -1.555 -20.641 -16.156 1 96.44 95 ASP B O 1
ATOM 2821 N N . PHE B 1 96 ? -2.312 -19.078 -14.805 1 97.56 96 PHE B N 1
ATOM 2822 C CA . PHE B 1 96 ? -1.139 -18.25 -15.062 1 97.56 96 PHE B CA 1
ATOM 2823 C C . PHE B 1 96 ? 0.12 -18.906 -14.508 1 97.56 96 PHE B C 1
ATOM 2825 O O . PHE B 1 96 ? 1.199 -18.781 -15.094 1 97.56 96 PHE B O 1
ATOM 2832 N N . HIS B 1 97 ? -0.025 -19.594 -13.328 1 95.94 97 HIS B N 1
ATOM 2833 C CA . HIS B 1 97 ? 1.106 -20.188 -12.625 1 95.94 97 HIS B CA 1
ATOM 2834 C C . HIS B 1 97 ? 1.782 -21.266 -13.484 1 95.94 97 HIS B C 1
ATOM 2836 O O . HIS B 1 97 ? 2.977 -21.516 -13.328 1 95.94 97 HIS B O 1
ATOM 2842 N N . LYS B 1 98 ? 1.098 -21.844 -14.43 1 96 98 LYS B N 1
ATOM 2843 C CA . LYS B 1 98 ? 1.624 -22.906 -15.273 1 96 98 LYS B CA 1
ATOM 2844 C C . LYS B 1 98 ? 2.65 -22.359 -16.266 1 96 98 LYS B C 1
ATOM 2846 O O . LYS B 1 98 ? 3.445 -23.125 -16.828 1 96 98 LYS B O 1
ATOM 2851 N N . HIS B 1 99 ? 2.607 -21.094 -16.469 1 95.69 99 HIS B N 1
ATOM 2852 C CA . HIS B 1 99 ? 3.463 -20.5 -17.484 1 95.69 99 HIS B CA 1
ATOM 2853 C C . HIS B 1 99 ? 4.609 -19.719 -16.844 1 95.69 99 HIS B C 1
ATOM 2855 O O . HIS B 1 99 ? 5.398 -19.078 -17.547 1 95.69 99 HIS B O 1
ATOM 2861 N N . MET B 1 100 ? 4.645 -19.719 -15.516 1 93.69 100 MET B N 1
ATOM 2862 C CA . MET B 1 100 ? 5.734 -19.031 -14.82 1 93.69 100 MET B CA 1
ATOM 2863 C C . MET B 1 100 ? 7.066 -19.734 -15.086 1 93.69 100 MET B C 1
ATOM 2865 O O . MET B 1 100 ? 7.152 -20.969 -15.008 1 93.69 100 MET B O 1
ATOM 2869 N N . ARG B 1 101 ? 8.039 -18.953 -15.367 1 90.19 101 ARG B N 1
ATOM 2870 C CA . ARG B 1 101 ? 9.391 -19.469 -15.57 1 90.19 101 ARG B CA 1
ATOM 2871 C C . ARG B 1 101 ? 10.25 -19.266 -14.328 1 90.19 101 ARG B C 1
ATOM 2873 O O . ARG B 1 101 ? 10.484 -18.141 -13.906 1 90.19 101 ARG B O 1
ATOM 2880 N N . SER B 1 102 ? 10.562 -20.281 -13.734 1 85.62 102 SER B N 1
ATOM 2881 C CA . SER B 1 102 ? 11.398 -20.266 -12.539 1 85.62 102 SER B CA 1
ATOM 2882 C C . SER B 1 102 ? 12.344 -21.469 -12.516 1 85.62 102 SER B C 1
ATOM 2884 O O . SER B 1 102 ? 12.07 -22.5 -13.133 1 85.62 102 SER B O 1
ATOM 2886 N N . MET B 1 103 ? 13.539 -21.375 -11.867 1 80.88 103 MET B N 1
ATOM 2887 C CA . MET B 1 103 ? 14.492 -22.469 -11.727 1 80.88 103 MET B CA 1
ATOM 2888 C C . MET B 1 103 ? 14.562 -22.938 -10.273 1 80.88 103 MET B C 1
ATOM 2890 O O . MET B 1 103 ? 15.383 -23.781 -9.93 1 80.88 103 MET B O 1
ATOM 2894 N N . SER B 1 104 ? 13.727 -22.406 -9.531 1 81.12 104 SER B N 1
ATOM 2895 C CA . SER B 1 104 ? 13.727 -22.766 -8.117 1 81.12 104 SER B CA 1
ATOM 2896 C C . SER B 1 104 ? 12.836 -23.969 -7.84 1 81.12 104 SER B C 1
ATOM 2898 O O . SER B 1 104 ? 11.609 -23.859 -7.918 1 81.12 104 SER B O 1
ATOM 2900 N N . MET B 1 105 ? 13.383 -25.094 -7.5 1 84.06 105 MET B N 1
ATOM 2901 C CA . MET B 1 105 ? 12.641 -26.297 -7.172 1 84.06 105 MET B CA 1
ATOM 2902 C C . MET B 1 105 ? 11.773 -26.094 -5.938 1 84.06 105 MET B C 1
ATOM 2904 O O . MET B 1 105 ? 10.656 -26.609 -5.863 1 84.06 105 MET B O 1
ATOM 2908 N N . ALA B 1 106 ? 12.305 -25.375 -5.023 1 79.12 106 ALA B N 1
ATOM 2909 C CA . ALA B 1 106 ? 11.57 -25.062 -3.799 1 79.12 106 ALA B CA 1
ATOM 2910 C C . ALA B 1 106 ? 10.289 -24.312 -4.102 1 79.12 106 ALA B C 1
ATOM 2912 O O . ALA B 1 106 ? 9.234 -24.594 -3.518 1 79.12 106 ALA B O 1
ATOM 2913 N N . LEU B 1 107 ? 10.422 -23.391 -4.98 1 82.12 107 LEU B N 1
ATOM 2914 C CA . LEU B 1 107 ? 9.258 -22.594 -5.379 1 82.12 107 LEU B CA 1
ATOM 2915 C C . LEU B 1 107 ? 8.211 -23.469 -6.055 1 82.12 107 LEU B C 1
ATOM 2917 O O . LEU B 1 107 ? 7.016 -23.344 -5.781 1 82.12 107 LEU B O 1
ATOM 2921 N N . PHE B 1 108 ? 8.633 -24.359 -6.875 1 87.75 108 PHE B N 1
ATOM 2922 C CA . PHE B 1 108 ? 7.727 -25.266 -7.574 1 87.75 108 PHE B CA 1
ATOM 2923 C C . PHE B 1 108 ? 6.988 -26.172 -6.59 1 87.75 108 PHE B C 1
ATOM 2925 O O . PHE B 1 108 ? 5.789 -26.406 -6.734 1 87.75 108 PHE B O 1
ATOM 2932 N N . LYS B 1 109 ? 7.699 -26.625 -5.664 1 86.69 109 LYS B N 1
ATOM 2933 C CA . LYS B 1 109 ? 7.117 -27.531 -4.672 1 86.69 109 LYS B CA 1
ATOM 2934 C C . LYS B 1 109 ? 6.031 -26.828 -3.859 1 86.69 109 LYS B C 1
ATOM 2936 O O . LYS B 1 109 ? 4.961 -27.391 -3.621 1 86.69 109 LYS B O 1
ATOM 2941 N N . VAL B 1 110 ? 6.336 -25.625 -3.488 1 82.62 110 VAL B N 1
ATOM 2942 C CA . VAL B 1 110 ? 5.402 -24.891 -2.65 1 82.62 110 VAL B CA 1
ATOM 2943 C C . VAL B 1 110 ? 4.145 -24.547 -3.451 1 82.62 110 VAL B C 1
ATOM 2945 O O . VAL B 1 110 ? 3.029 -24.641 -2.934 1 82.62 110 VAL B O 1
ATOM 2948 N N . VAL B 1 111 ? 4.34 -24.188 -4.66 1 90.62 111 VAL B N 1
ATOM 2949 C CA . VAL B 1 111 ? 3.211 -23.859 -5.523 1 90.62 111 VAL B CA 1
ATOM 2950 C C . VAL B 1 111 ? 2.352 -25.094 -5.758 1 90.62 111 VAL B C 1
ATOM 2952 O O . VAL B 1 111 ? 1.125 -25.047 -5.645 1 90.62 111 VAL B O 1
ATOM 2955 N N . ARG B 1 112 ? 2.969 -26.203 -6.039 1 91.69 112 ARG B N 1
ATOM 2956 C CA . ARG B 1 112 ? 2.252 -27.453 -6.281 1 91.69 112 ARG B CA 1
ATOM 2957 C C . ARG B 1 112 ? 1.441 -27.859 -5.055 1 91.69 112 ARG B C 1
ATOM 2959 O O . ARG B 1 112 ? 0.306 -28.328 -5.184 1 91.69 112 ARG B O 1
ATOM 2966 N N . ARG B 1 113 ? 2.068 -27.766 -3.953 1 86.44 113 ARG B N 1
ATOM 2967 C CA . ARG B 1 113 ? 1.391 -28.109 -2.707 1 86.44 113 ARG B CA 1
ATOM 2968 C C . ARG B 1 113 ? 0.144 -27.25 -2.508 1 86.44 113 ARG B C 1
ATOM 2970 O O . ARG B 1 113 ? -0.904 -27.75 -2.102 1 86.44 113 ARG B O 1
ATOM 2977 N N . PHE B 1 114 ? 0.266 -26 -2.783 1 87.44 114 PHE B N 1
ATOM 2978 C CA . PHE B 1 114 ? -0.864 -25.094 -2.615 1 87.44 114 PHE B CA 1
ATOM 2979 C C . PHE B 1 114 ? -1.968 -25.422 -3.615 1 87.44 114 PHE B C 1
ATOM 2981 O O . PHE B 1 114 ? -3.15 -25.406 -3.268 1 87.44 114 PHE B O 1
ATOM 2988 N N . VAL B 1 115 ? -1.637 -25.672 -4.836 1 91.25 115 VAL B N 1
ATOM 2989 C CA . VAL B 1 115 ? -2.605 -26.031 -5.867 1 91.25 115 VAL B CA 1
ATOM 2990 C C . VAL B 1 115 ? -3.389 -27.266 -5.441 1 91.25 115 VAL B C 1
ATOM 2992 O O . VAL B 1 115 ? -4.613 -27.312 -5.586 1 91.25 115 VAL B O 1
ATOM 2995 N N . ARG B 1 116 ? -2.684 -28.188 -4.926 1 89.12 116 ARG B N 1
ATOM 2996 C CA . ARG B 1 116 ? -3.318 -29.422 -4.469 1 89.12 116 ARG B CA 1
ATOM 2997 C C . ARG B 1 116 ? -4.297 -29.156 -3.332 1 89.12 116 ARG B C 1
ATOM 2999 O O . ARG B 1 116 ? -5.418 -29.672 -3.334 1 89.12 116 ARG B O 1
ATOM 3006 N N . ARG B 1 117 ? -3.852 -28.391 -2.449 1 83.12 117 ARG B N 1
ATOM 3007 C CA . ARG B 1 117 ? -4.688 -28.062 -1.299 1 83.12 117 ARG B CA 1
ATOM 3008 C C . ARG B 1 117 ? -5.957 -27.344 -1.733 1 83.12 117 ARG B C 1
ATOM 3010 O O . ARG B 1 117 ? -7.035 -27.594 -1.191 1 83.12 117 ARG B O 1
ATOM 3017 N N . LEU B 1 118 ? -5.801 -26.422 -2.602 1 84.19 118 LEU B N 1
ATOM 3018 C CA . LEU B 1 118 ? -6.953 -25.672 -3.104 1 84.19 118 LEU B CA 1
ATOM 3019 C C . LEU B 1 118 ? -7.949 -26.609 -3.779 1 84.19 118 LEU B C 1
ATOM 3021 O O . LEU B 1 118 ? -9.164 -26.453 -3.633 1 84.19 118 LEU B O 1
ATOM 3025 N N . SER B 1 119 ? -7.457 -27.5 -4.543 1 85.5 119 SER B N 1
ATOM 3026 C CA . SER B 1 119 ? -8.312 -28.469 -5.215 1 85.5 119 SER B CA 1
ATOM 3027 C C . SER B 1 119 ? -9.094 -29.312 -4.211 1 85.5 119 SER B C 1
ATOM 3029 O O . SER B 1 119 ? -10.258 -29.641 -4.445 1 85.5 119 SER B O 1
ATOM 3031 N N . GLU B 1 120 ? -8.477 -29.625 -3.113 1 81.25 120 GLU B N 1
ATOM 3032 C CA . GLU B 1 120 ? -9.117 -30.406 -2.059 1 81.25 120 GLU B CA 1
ATOM 3033 C C . GLU B 1 120 ? -10.234 -29.625 -1.387 1 81.25 120 GLU B C 1
ATOM 3035 O O . GLU B 1 120 ? -11.281 -30.188 -1.056 1 81.25 120 GLU B O 1
ATOM 3040 N N . ILE B 1 121 ? -9.969 -28.406 -1.212 1 74.94 121 ILE B N 1
ATOM 3041 C CA . ILE B 1 121 ? -10.953 -27.531 -0.566 1 74.94 121 ILE B CA 1
ATOM 3042 C C . ILE B 1 121 ? -12.156 -27.359 -1.48 1 74.94 121 ILE B C 1
ATOM 3044 O O . ILE B 1 121 ? -13.305 -27.375 -1.019 1 74.94 121 ILE B O 1
ATOM 3048 N N . GLU B 1 122 ? -11.938 -27.078 -2.658 1 75.75 122 GLU B N 1
ATOM 3049 C CA . GLU B 1 122 ? -13.008 -26.891 -3.635 1 75.75 122 GLU B CA 1
ATOM 3050 C C . GLU B 1 122 ? -13.891 -28.141 -3.707 1 75.75 122 GLU B C 1
ATOM 3052 O O . GLU B 1 122 ? -15.109 -28.031 -3.875 1 75.75 122 GLU B O 1
ATOM 3057 N N . GLU B 1 123 ? -13.258 -29.203 -3.652 1 69.56 123 GLU B N 1
ATOM 3058 C CA . GLU B 1 123 ? -13.992 -30.469 -3.713 1 69.56 123 GLU B CA 1
ATOM 3059 C C . GLU B 1 123 ? -14.898 -30.641 -2.496 1 69.56 123 GLU B C 1
ATOM 3061 O O . GLU B 1 123 ? -15.992 -31.188 -2.602 1 69.56 123 GLU B O 1
ATOM 3066 N N . LYS B 1 124 ? -14.43 -30.141 -1.378 1 63.62 124 LYS B N 1
ATOM 3067 C CA . LYS B 1 124 ? -15.203 -30.281 -0.15 1 63.62 124 LYS B CA 1
ATOM 3068 C C . LYS B 1 124 ? -16.203 -29.141 0.014 1 63.62 124 LYS B C 1
ATOM 3070 O O . LYS B 1 124 ? -16.953 -29.109 0.99 1 63.62 124 LYS B O 1
ATOM 3075 N N . GLU B 1 125 ? -16.391 -28.281 -0.987 1 56.56 125 GLU B N 1
ATOM 3076 C CA . GLU B 1 125 ? -17.328 -27.172 -1.048 1 56.56 125 GLU B CA 1
ATOM 3077 C C . GLU B 1 125 ? -17.125 -26.203 0.12 1 56.56 125 GLU B C 1
ATOM 3079 O O . GLU B 1 125 ? -18.078 -25.734 0.719 1 56.56 125 GLU B O 1
ATOM 3084 N N . THR B 1 126 ? -16.047 -26.203 0.718 1 47.91 126 THR B N 1
ATOM 3085 C CA . THR B 1 126 ? -15.781 -25.266 1.803 1 47.91 126 THR B CA 1
ATOM 3086 C C . THR B 1 126 ? -15.477 -23.875 1.254 1 47.91 126 THR B C 1
ATOM 3088 O O . THR B 1 126 ? -14.883 -23.75 0.182 1 47.91 126 THR B O 1
ATOM 3091 N N . ARG B 1 127 ? -16.328 -23 1.634 1 45 127 ARG B N 1
ATOM 3092 C CA . ARG B 1 127 ? -16.234 -21.641 1.104 1 45 127 ARG B CA 1
ATOM 3093 C C . ARG B 1 127 ? -14.82 -21.094 1.225 1 45 127 ARG B C 1
ATOM 3095 O O . ARG B 1 127 ? -14.18 -21.25 2.264 1 45 127 ARG B O 1
ATOM 3102 N N . PRO B 1 128 ? -14.297 -20.781 0.139 1 44.09 128 PRO B N 1
ATOM 3103 C CA . PRO B 1 128 ? -12.898 -20.328 0.056 1 44.09 128 PRO B CA 1
ATOM 3104 C C . PRO B 1 128 ? -12.555 -19.297 1.123 1 44.09 128 PRO B C 1
ATOM 3106 O O . PRO B 1 128 ? -11.406 -19.234 1.571 1 44.09 128 PRO B O 1
ATOM 3109 N N . ASP B 1 129 ? -13.453 -18.422 1.398 1 43.31 129 ASP B N 1
ATOM 3110 C CA . ASP B 1 129 ? -13.258 -17.328 2.355 1 43.31 129 ASP B CA 1
ATOM 3111 C C . ASP B 1 129 ? -12.961 -17.875 3.752 1 43.31 129 ASP B C 1
ATOM 3113 O O . ASP B 1 129 ? -12.273 -17.234 4.543 1 43.31 129 ASP B O 1
ATOM 3117 N N . GLN B 1 130 ? -13.641 -19.062 4.066 1 40.88 130 GLN B N 1
ATOM 3118 C CA . GLN B 1 130 ? -13.438 -19.828 5.293 1 40.88 130 GLN B CA 1
ATOM 3119 C C . GLN B 1 130 ? -12.031 -20.406 5.355 1 40.88 130 GLN B C 1
ATOM 3121 O O . GLN B 1 130 ? -11.539 -20.734 6.434 1 40.88 130 GLN B O 1
ATOM 3126 N N . LEU B 1 131 ? -11.656 -20.641 4.305 1 39.5 131 LEU B N 1
ATOM 3127 C CA . LEU B 1 131 ? -10.328 -21.234 4.246 1 39.5 131 LEU B CA 1
ATOM 3128 C C . LEU B 1 131 ? -9.273 -20.281 4.793 1 39.5 131 LEU B C 1
ATOM 3130 O O . LEU B 1 131 ? -8.336 -20.703 5.469 1 39.5 131 LEU B O 1
ATOM 3134 N N . LEU B 1 132 ? -9.375 -19.062 4.355 1 40.84 132 LEU B N 1
ATOM 3135 C CA . LEU B 1 132 ? -8.438 -18.078 4.875 1 40.84 132 LEU B CA 1
ATOM 3136 C C . LEU B 1 132 ? -8.586 -17.938 6.387 1 40.84 132 LEU B C 1
ATOM 3138 O O . LEU B 1 132 ? -7.59 -17.781 7.102 1 40.84 132 LEU B O 1
ATOM 3142 N N . LEU B 1 133 ? -9.922 -17.859 6.938 1 38.72 133 LEU B N 1
ATOM 3143 C CA . LEU B 1 133 ? -10.336 -17.766 8.336 1 38.72 133 LEU B CA 1
ATOM 3144 C C . LEU B 1 133 ? -10.188 -19.109 9.039 1 38.72 133 LEU B C 1
ATOM 3146 O O . LEU B 1 133 ? -10.055 -19.156 10.266 1 38.72 133 LEU B O 1
ATOM 3150 N N . THR B 1 134 ? -10.586 -20.109 8.438 1 36.09 134 THR B N 1
ATOM 3151 C CA . THR B 1 134 ? -10.734 -21.406 9.102 1 36.09 134 THR B CA 1
ATOM 3152 C C . THR B 1 134 ? -9.43 -21.812 9.766 1 36.09 134 THR B C 1
ATOM 3154 O O . THR B 1 134 ? -9.438 -22.594 10.727 1 36.09 134 THR B O 1
ATOM 3157 N N . THR B 1 135 ? -8.352 -21.469 9.094 1 36.12 135 THR B N 1
ATOM 3158 C CA . THR B 1 135 ? -7.176 -21.984 9.789 1 36.12 135 THR B CA 1
ATOM 3159 C C . THR B 1 135 ? -7.055 -21.359 11.172 1 36.12 135 THR B C 1
ATOM 3161 O O . THR B 1 135 ? -6.457 -21.953 12.078 1 36.12 135 THR B O 1
ATOM 3164 N N . VAL B 1 136 ? -7.531 -20.094 11.383 1 34.09 136 VAL B N 1
ATOM 3165 C CA . VAL B 1 136 ? -7.418 -19.5 12.711 1 34.09 136 VAL B CA 1
ATOM 3166 C C . VAL B 1 136 ? -8.469 -20.109 13.641 1 34.09 136 VAL B C 1
ATOM 3168 O O . VAL B 1 136 ? -8.242 -20.25 14.844 1 34.09 136 VAL B O 1
ATOM 3171 N N . GLU B 1 137 ? -9.68 -20.172 13.203 1 33.53 137 GLU B N 1
ATOM 3172 C CA . GLU B 1 137 ? -10.789 -20.391 14.133 1 33.53 137 GLU B CA 1
ATOM 3173 C C . GLU B 1 137 ? -10.695 -21.766 14.797 1 33.53 137 GLU B C 1
ATOM 3175 O O . GLU B 1 137 ? -11.062 -21.922 15.961 1 33.53 137 GLU B O 1
ATOM 3180 N N . ASP B 1 138 ? -10.617 -22.797 13.961 1 35.81 138 ASP B N 1
ATOM 3181 C CA . ASP B 1 138 ? -11.07 -24 14.648 1 35.81 138 ASP B CA 1
ATOM 3182 C C . ASP B 1 138 ? -10.016 -24.516 15.625 1 35.81 138 ASP B C 1
ATOM 3184 O O . ASP B 1 138 ? -10.18 -25.594 16.219 1 35.81 138 ASP B O 1
ATOM 3188 N N . GLY B 1 139 ? -9.195 -23.797 16.031 1 35.84 139 GLY B N 1
ATOM 3189 C CA . GLY B 1 139 ? -8.305 -24.375 17.031 1 35.84 139 GLY B CA 1
ATOM 3190 C C . GLY B 1 139 ? -7.699 -25.688 16.609 1 35.84 139 GLY B C 1
ATOM 3191 O O . GLY B 1 139 ? -6.918 -26.281 17.359 1 35.84 139 GLY B O 1
ATOM 3192 N N . ARG B 1 140 ? -8.594 -26.641 16.109 1 30.92 140 ARG B N 1
ATOM 3193 C CA . ARG B 1 140 ? -8.211 -28.031 15.891 1 30.92 140 ARG B CA 1
ATOM 3194 C C . ARG B 1 140 ? -7.211 -28.156 14.75 1 30.92 140 ARG B C 1
ATOM 3196 O O . ARG B 1 140 ? -7.508 -27.781 13.617 1 30.92 140 ARG B O 1
ATOM 3203 N N . GLY B 1 141 ? -5.914 -28.062 14.781 1 36.31 141 GLY B N 1
ATOM 3204 C CA . GLY B 1 141 ? -4.695 -28.438 14.078 1 36.31 141 GLY B CA 1
ATOM 3205 C C . GLY B 1 141 ? -4.766 -28.172 12.586 1 36.31 141 GLY B C 1
ATOM 3206 O O . GLY B 1 141 ? -4.094 -28.844 11.805 1 36.31 141 GLY B O 1
ATOM 3207 N N . GLY B 1 142 ? -5.793 -27.688 12.062 1 37.97 142 GLY B N 1
ATOM 3208 C CA . GLY B 1 142 ? -5.691 -27.594 10.617 1 37.97 142 GLY B CA 1
ATOM 3209 C C . GLY B 1 142 ? -4.523 -26.734 10.164 1 37.97 142 GLY B C 1
ATOM 3210 O O . GLY B 1 142 ? -4.105 -25.812 10.867 1 37.97 142 GLY B O 1
ATOM 3211 N N . GLU B 1 143 ? -3.561 -27.328 9.516 1 40.19 143 GLU B N 1
ATOM 3212 C CA . GLU B 1 143 ? -2.297 -26.797 9.008 1 40.19 143 GLU B CA 1
ATOM 3213 C C . GLU B 1 143 ? -2.514 -25.516 8.219 1 40.19 143 GLU B C 1
ATOM 3215 O O . GLU B 1 143 ? -3.336 -25.469 7.301 1 40.19 143 GLU B O 1
ATOM 3220 N N . ALA B 1 144 ? -2.438 -24.422 8.789 1 48 144 ALA B N 1
ATOM 3221 C CA . ALA B 1 144 ? -2.402 -23.125 8.125 1 48 144 ALA B CA 1
ATOM 3222 C C . ALA B 1 144 ? -1.727 -23.234 6.758 1 48 144 ALA B C 1
ATOM 3224 O O . ALA B 1 144 ? -0.648 -23.812 6.637 1 48 144 ALA B O 1
ATOM 3225 N N . ILE B 1 145 ? -2.574 -23.219 5.645 1 53.22 145 ILE B N 1
ATOM 3226 C CA . ILE B 1 145 ? -2.018 -23.281 4.297 1 53.22 145 ILE B CA 1
ATOM 3227 C C . ILE B 1 145 ? -1.211 -22.016 4.012 1 53.22 145 ILE B C 1
ATOM 3229 O O . ILE B 1 145 ? -1.722 -20.891 4.152 1 53.22 145 ILE B O 1
ATOM 3233 N N . GLU B 1 146 ? 0.054 -22.156 3.904 1 64.31 146 GLU B N 1
ATOM 3234 C CA . GLU B 1 146 ? 0.901 -21.031 3.494 1 64.31 146 GLU B CA 1
ATOM 3235 C C . GLU B 1 146 ? 0.705 -20.703 2.018 1 64.31 146 GLU B C 1
ATOM 3237 O O . GLU B 1 146 ? 0.88 -21.562 1.155 1 64.31 146 GLU B O 1
ATOM 3242 N N . VAL B 1 147 ? 0.126 -19.562 1.722 1 76.56 147 VAL B N 1
ATOM 3243 C CA . VAL B 1 147 ? -0.061 -19.125 0.341 1 76.56 147 VAL B CA 1
ATOM 3244 C C . VAL B 1 147 ? 1.274 -18.672 -0.244 1 76.56 147 VAL B C 1
ATOM 3246 O O . VAL B 1 147 ? 1.907 -17.75 0.279 1 76.56 147 VAL B O 1
ATOM 3249 N N . PRO B 1 148 ? 1.69 -19.344 -1.241 1 80.94 148 PRO B N 1
ATOM 3250 C CA . PRO B 1 148 ? 2.934 -18.875 -1.854 1 80.94 148 PRO B CA 1
ATOM 3251 C C . PRO B 1 148 ? 2.816 -17.453 -2.412 1 80.94 148 PRO B C 1
ATOM 3253 O O . PRO B 1 148 ? 2.02 -17.219 -3.322 1 80.94 148 PRO B O 1
ATOM 3256 N N . LYS B 1 149 ? 3.582 -16.578 -2.01 1 81.31 149 LYS B N 1
ATOM 3257 C CA . LYS B 1 149 ? 3.533 -15.172 -2.393 1 81.31 149 LYS B CA 1
ATOM 3258 C C . LYS B 1 149 ? 3.721 -15.008 -3.896 1 81.31 149 LYS B C 1
ATOM 3260 O O . LYS B 1 149 ? 3.139 -14.102 -4.504 1 81.31 149 LYS B O 1
ATOM 3265 N N . VAL B 1 150 ? 4.508 -15.906 -4.395 1 86.75 150 VAL B N 1
ATOM 3266 C CA . VAL B 1 150 ? 4.891 -15.797 -5.797 1 86.75 150 VAL B CA 1
ATOM 3267 C C . VAL B 1 150 ? 3.645 -15.812 -6.68 1 86.75 150 VAL B C 1
ATOM 3269 O O . VAL B 1 150 ? 3.641 -15.234 -7.77 1 86.75 150 VAL B O 1
ATOM 3272 N N . LEU B 1 151 ? 2.656 -16.453 -6.199 1 92.94 151 LEU B N 1
ATOM 3273 C CA . LEU B 1 151 ? 1.451 -16.578 -7.012 1 92.94 151 LEU B CA 1
ATOM 3274 C C . LEU B 1 151 ? 0.754 -15.227 -7.148 1 92.94 151 LEU B C 1
ATOM 3276 O O . LEU B 1 151 ? 0.311 -14.859 -8.242 1 92.94 151 LEU B O 1
ATOM 3280 N N . GLY B 1 152 ? 0.605 -14.492 -6.059 1 94.25 152 GLY B N 1
ATOM 3281 C CA . GLY B 1 152 ? 0.084 -13.133 -6.137 1 94.25 152 GLY B CA 1
ATOM 3282 C C . GLY B 1 152 ? 0.987 -12.195 -6.91 1 94.25 152 GLY B C 1
ATOM 3283 O O . GLY B 1 152 ? 0.512 -11.391 -7.715 1 94.25 152 GLY B O 1
ATOM 3284 N N . ASP B 1 153 ? 2.275 -12.352 -6.703 1 91.88 153 ASP B N 1
ATOM 3285 C CA . ASP B 1 153 ? 3.279 -11.531 -7.375 1 91.88 153 ASP B CA 1
ATOM 3286 C C . ASP B 1 153 ? 3.188 -11.688 -8.891 1 91.88 153 ASP B C 1
ATOM 3288 O O . ASP B 1 153 ? 3.389 -10.727 -9.633 1 91.88 153 ASP B O 1
ATOM 3292 N N . LEU B 1 154 ? 2.963 -12.898 -9.273 1 96.5 154 LEU B N 1
ATOM 3293 C CA . LEU B 1 154 ? 2.854 -13.18 -10.703 1 96.5 154 LEU B CA 1
ATOM 3294 C C . LEU B 1 154 ? 1.703 -12.391 -11.32 1 96.5 154 LEU B C 1
ATOM 3296 O O . LEU B 1 154 ? 1.854 -11.812 -12.398 1 96.5 154 LEU B O 1
ATOM 3300 N N . PHE B 1 155 ? 0.554 -12.352 -10.672 1 98.12 155 PHE B N 1
ATOM 3301 C CA . PHE B 1 155 ? -0.583 -11.594 -11.18 1 98.12 155 PHE B CA 1
ATOM 3302 C C . PHE B 1 155 ? -0.253 -10.102 -11.25 1 98.12 155 PHE B C 1
ATOM 3304 O O . PHE B 1 155 ? -0.595 -9.43 -12.219 1 98.12 155 PHE B O 1
ATOM 3311 N N . GLU B 1 156 ? 0.361 -9.617 -10.18 1 97.75 156 GLU B N 1
ATOM 3312 C CA . GLU B 1 156 ? 0.758 -8.219 -10.141 1 97.75 156 GLU B CA 1
ATOM 3313 C C . GLU B 1 156 ? 1.734 -7.887 -11.266 1 97.75 156 GLU B C 1
ATOM 3315 O O . GLU B 1 156 ? 1.625 -6.84 -11.906 1 97.75 156 GLU B O 1
ATOM 3320 N N . ALA B 1 157 ? 2.689 -8.773 -11.523 1 97.5 157 ALA B N 1
ATOM 3321 C CA . ALA B 1 157 ? 3.648 -8.578 -12.609 1 97.5 157 ALA B CA 1
ATOM 3322 C C . ALA B 1 157 ? 2.947 -8.555 -13.961 1 97.5 157 ALA B C 1
ATOM 3324 O O . ALA B 1 157 ? 3.297 -7.762 -14.844 1 97.5 157 ALA B O 1
ATOM 3325 N N . LEU B 1 158 ? 2.004 -9.43 -14.148 1 98.44 158 LEU B N 1
ATOM 3326 C CA . LEU B 1 158 ? 1.235 -9.461 -15.391 1 98.44 158 LEU B CA 1
ATOM 3327 C C . LEU B 1 158 ? 0.482 -8.156 -15.602 1 98.44 158 LEU B C 1
ATOM 3329 O O . LEU B 1 158 ? 0.44 -7.629 -16.719 1 98.44 158 LEU B O 1
ATOM 3333 N N . LEU B 1 159 ? -0.099 -7.66 -14.523 1 98.69 159 LEU B N 1
ATOM 3334 C CA . LEU B 1 159 ? -0.784 -6.375 -14.609 1 98.69 159 LEU B CA 1
ATOM 3335 C C . LEU B 1 159 ? 0.195 -5.262 -14.969 1 98.69 159 LEU B C 1
ATOM 3337 O O . LEU B 1 159 ? -0.112 -4.395 -15.789 1 98.69 159 LEU B O 1
ATOM 3341 N N . GLY B 1 160 ? 1.342 -5.266 -14.297 1 98.25 160 GLY B N 1
ATOM 3342 C CA . GLY B 1 160 ? 2.369 -4.297 -14.641 1 98.25 160 GLY B CA 1
ATOM 3343 C C . GLY B 1 160 ? 2.773 -4.352 -16.109 1 98.25 160 GLY B C 1
ATOM 3344 O O . GLY B 1 160 ? 2.914 -3.316 -16.75 1 98.25 160 GLY B O 1
ATOM 3345 N N . ALA B 1 161 ? 2.965 -5.551 -16.609 1 97.94 161 ALA B N 1
ATOM 3346 C CA . ALA B 1 161 ? 3.328 -5.746 -18.016 1 97.94 161 ALA B CA 1
ATOM 3347 C C . ALA B 1 161 ? 2.232 -5.227 -18.953 1 97.94 161 ALA B C 1
ATOM 3349 O O . ALA B 1 161 ? 2.516 -4.543 -19.938 1 97.94 161 ALA B O 1
ATOM 3350 N N . LEU B 1 162 ? 1.028 -5.602 -18.625 1 98.56 162 LEU B N 1
ATOM 3351 C CA . LEU B 1 162 ? -0.118 -5.125 -19.391 1 98.56 162 LEU B CA 1
ATOM 3352 C C . LEU B 1 162 ? -0.139 -3.604 -19.453 1 98.56 162 LEU B C 1
ATOM 3354 O O . LEU B 1 162 ? -0.319 -3.021 -20.516 1 98.56 162 LEU B O 1
ATOM 3358 N N . TYR B 1 163 ? 0.023 -2.979 -18.344 1 98.12 163 TYR B N 1
ATOM 3359 C CA . TYR B 1 163 ? -0.016 -1.526 -18.219 1 98.12 163 TYR B CA 1
ATOM 3360 C C . TYR B 1 163 ? 1.063 -0.875 -19.078 1 98.12 163 TYR B C 1
ATOM 3362 O O . TYR B 1 163 ? 0.795 0.089 -19.797 1 98.12 163 TYR B O 1
ATOM 3370 N N . VAL B 1 164 ? 2.234 -1.377 -19.016 1 96.62 164 VAL B N 1
ATOM 3371 C CA . VAL B 1 164 ? 3.34 -0.84 -19.797 1 96.62 164 VAL B CA 1
ATOM 3372 C C . VAL B 1 164 ? 3.066 -1.051 -21.297 1 96.62 164 VAL B C 1
ATOM 3374 O O . VAL B 1 164 ? 3.281 -0.148 -22.109 1 96.62 164 VAL B O 1
ATOM 3377 N N . ASP B 1 165 ? 2.609 -2.15 -21.625 1 97.62 165 ASP B N 1
ATOM 3378 C CA . ASP B 1 165 ? 2.402 -2.531 -23.031 1 97.62 165 ASP B CA 1
ATOM 3379 C C . ASP B 1 165 ? 1.295 -1.697 -23.672 1 97.62 165 ASP B C 1
ATOM 3381 O O . ASP B 1 165 ? 1.354 -1.386 -24.859 1 97.62 165 ASP B O 1
ATOM 3385 N N . CYS B 1 166 ? 0.364 -1.349 -22.844 1 97.56 166 CYS B N 1
ATOM 3386 C CA . CYS B 1 166 ? -0.772 -0.638 -23.422 1 97.56 166 CYS B CA 1
ATOM 3387 C C . CYS B 1 166 ? -0.563 0.871 -23.359 1 97.56 166 CYS B C 1
ATOM 3389 O O . CYS B 1 166 ? -1.524 1.639 -23.422 1 97.56 166 CYS B O 1
ATOM 3391 N N . GLY B 1 167 ? 0.611 1.322 -23.125 1 95.06 167 GLY B N 1
ATOM 3392 C CA . GLY B 1 167 ? 0.94 2.738 -23.125 1 95.06 167 GLY B CA 1
ATOM 3393 C C . GLY B 1 167 ? 0.576 3.443 -21.828 1 95.06 167 GLY B C 1
ATOM 3394 O O . GLY B 1 167 ? 0.196 4.617 -21.844 1 95.06 167 GLY B O 1
ATOM 3395 N N . ARG B 1 168 ? 0.506 2.658 -20.75 1 94.56 168 ARG B N 1
ATOM 3396 C CA . ARG B 1 168 ? 0.243 3.186 -19.422 1 94.56 168 ARG B CA 1
ATOM 3397 C C . ARG B 1 168 ? -1.144 3.814 -19.344 1 94.56 168 ARG B C 1
ATOM 3399 O O . ARG B 1 168 ? -1.306 4.91 -18.797 1 94.56 168 ARG B O 1
ATOM 3406 N N .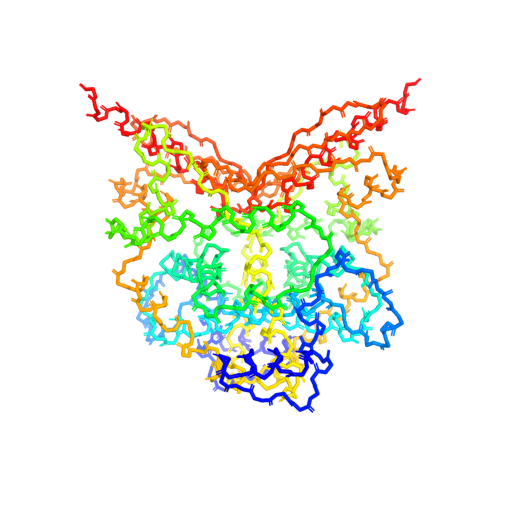 ASP B 1 169 ? -2.027 3.152 -20 1 95.62 169 ASP B N 1
ATOM 3407 C CA . ASP B 1 169 ? -3.443 3.502 -19.969 1 95.62 169 ASP B CA 1
ATOM 3408 C C . ASP B 1 169 ? -4.164 2.76 -18.844 1 95.62 169 ASP B C 1
ATOM 3410 O O . ASP B 1 169 ? -4.523 1.592 -19 1 95.62 169 ASP B O 1
ATOM 3414 N N . GLU B 1 170 ? -4.449 3.451 -17.797 1 95.62 170 GLU B N 1
ATOM 3415 C CA . GLU B 1 170 ? -5.012 2.811 -16.609 1 95.62 170 GLU B CA 1
ATOM 3416 C C . GLU B 1 170 ? -6.418 2.285 -16.875 1 95.62 170 GLU B C 1
ATOM 3418 O O . GLU B 1 170 ? -6.816 1.252 -16.344 1 95.62 170 GLU B O 1
ATOM 3423 N N . GLU B 1 171 ? -7.164 3.027 -17.672 1 96.44 171 GLU B N 1
ATOM 3424 C CA . GLU B 1 171 ? -8.531 2.6 -17.969 1 96.44 171 GLU B CA 1
ATOM 3425 C C . GLU B 1 171 ? -8.531 1.308 -18.781 1 96.44 171 GLU B C 1
ATOM 3427 O O . GLU B 1 171 ? -9.359 0.423 -18.547 1 96.44 171 GLU B O 1
ATOM 3432 N N . LEU B 1 172 ? -7.656 1.242 -19.734 1 97.5 172 LEU B N 1
ATOM 3433 C CA . LEU B 1 172 ? -7.555 0.014 -20.516 1 97.5 172 LEU B CA 1
ATOM 3434 C C . LEU B 1 172 ? -7.078 -1.145 -19.656 1 97.5 172 LEU B C 1
ATOM 3436 O O . LEU B 1 172 ? -7.602 -2.258 -19.75 1 97.5 172 LEU B O 1
ATOM 3440 N N . ALA B 1 173 ? -6.066 -0.912 -18.859 1 98.06 173 ALA B N 1
ATOM 3441 C CA . ALA B 1 173 ? -5.594 -1.95 -17.938 1 98.06 173 ALA B CA 1
ATOM 3442 C C . ALA B 1 173 ? -6.727 -2.465 -17.062 1 98.06 173 ALA B C 1
ATOM 3444 O O . ALA B 1 173 ? -6.883 -3.674 -16.875 1 98.06 173 ALA B O 1
ATOM 3445 N N . TRP B 1 174 ? -7.543 -1.519 -16.562 1 98 174 TRP B N 1
ATOM 3446 C CA . TRP B 1 174 ? -8.672 -1.874 -15.711 1 98 174 TRP B CA 1
ATOM 3447 C C . TRP B 1 174 ? -9.703 -2.689 -16.484 1 98 174 TRP B C 1
ATOM 3449 O O . TRP B 1 174 ? -10.234 -3.676 -15.969 1 98 174 TRP B O 1
ATOM 3459 N N . SER B 1 175 ? -9.938 -2.275 -17.656 1 98.31 175 SER B N 1
ATOM 3460 C CA . SER B 1 175 ? -10.938 -2.971 -18.453 1 98.31 175 SER B CA 1
ATOM 3461 C C . SER B 1 175 ? -10.539 -4.422 -18.703 1 98.31 175 SER B C 1
ATOM 3463 O O . SER B 1 175 ? -11.406 -5.293 -18.844 1 98.31 175 SER B O 1
ATOM 3465 N N . VAL B 1 176 ? -9.297 -4.699 -18.75 1 98.44 176 VAL B N 1
ATOM 3466 C CA . VAL B 1 176 ? -8.797 -6.047 -19 1 98.44 176 VAL B CA 1
ATOM 3467 C C . VAL B 1 176 ? -8.859 -6.867 -17.719 1 98.44 176 VAL B C 1
ATOM 3469 O O . VAL B 1 176 ? -9.273 -8.031 -17.734 1 98.44 176 VAL B O 1
ATOM 3472 N N . ILE B 1 177 ? -8.484 -6.273 -16.547 1 98.25 177 ILE B N 1
ATOM 3473 C CA . ILE B 1 177 ? -8.312 -7.102 -15.352 1 98.25 177 ILE B CA 1
ATOM 3474 C C . ILE B 1 177 ? -9.625 -7.145 -14.562 1 98.25 177 ILE B C 1
ATOM 3476 O O . ILE B 1 177 ? -9.836 -8.047 -13.75 1 98.25 177 ILE B O 1
ATOM 3480 N N . TYR B 1 178 ? -10.523 -6.188 -14.75 1 98.06 178 TYR B N 1
ATOM 3481 C CA . TYR B 1 178 ? -11.758 -6.086 -13.984 1 98.06 178 TYR B CA 1
ATOM 3482 C C . TYR B 1 178 ? -12.578 -7.363 -14.102 1 98.06 178 TYR B C 1
ATOM 3484 O O . TYR B 1 178 ? -13.062 -7.891 -13.094 1 98.06 178 TYR B O 1
ATOM 3492 N N . PRO B 1 179 ? -12.758 -7.887 -15.312 1 97.62 179 PRO B N 1
ATOM 3493 C CA . PRO B 1 179 ? -13.516 -9.133 -15.414 1 97.62 179 PRO B CA 1
ATOM 3494 C C . PRO B 1 179 ? -12.906 -10.273 -14.602 1 97.62 179 PRO B C 1
ATOM 3496 O O . PRO B 1 179 ? -13.633 -11.141 -14.109 1 97.62 179 PRO B O 1
ATOM 3499 N N . LEU B 1 180 ? -11.625 -10.281 -14.461 1 97.56 180 LEU B N 1
ATOM 3500 C CA . LEU B 1 180 ? -10.945 -11.312 -13.695 1 97.56 180 LEU B CA 1
ATOM 3501 C C . LEU B 1 180 ? -11.172 -11.125 -12.203 1 97.56 180 LEU B C 1
ATOM 3503 O O . LEU B 1 180 ? -11.25 -12.102 -11.453 1 97.56 180 LEU B O 1
ATOM 3507 N N . LEU B 1 181 ? -11.305 -9.883 -11.742 1 97.44 181 LEU B N 1
ATOM 3508 C CA . LEU B 1 181 ? -11.414 -9.547 -10.32 1 97.44 181 LEU B CA 1
ATOM 3509 C C . LEU B 1 181 ? -12.875 -9.516 -9.883 1 97.44 181 LEU B C 1
ATOM 3511 O O . LEU B 1 181 ? -13.164 -9.57 -8.68 1 97.44 181 LEU B O 1
ATOM 3515 N N . THR B 1 182 ? -13.789 -9.375 -10.789 1 95.88 182 THR B N 1
ATOM 3516 C CA . THR B 1 182 ? -15.203 -9.125 -10.508 1 95.88 182 THR B CA 1
ATOM 3517 C C . THR B 1 182 ? -15.766 -10.195 -9.578 1 95.88 182 THR B C 1
ATOM 3519 O O . THR B 1 182 ? -16.422 -9.875 -8.586 1 95.88 182 THR B O 1
ATOM 3522 N N . PRO B 1 183 ? -15.492 -11.5 -9.836 1 94.06 183 PRO B N 1
ATOM 3523 C CA . PRO B 1 183 ? -16.047 -12.508 -8.922 1 94.06 183 PRO B CA 1
ATOM 3524 C C . PRO B 1 183 ? -15.547 -12.336 -7.484 1 94.06 183 PRO B C 1
ATOM 3526 O O . PRO B 1 183 ? -16.297 -12.578 -6.539 1 94.06 183 PRO B O 1
ATOM 3529 N N . ILE B 1 184 ? -14.328 -11.93 -7.324 1 92.88 184 ILE B N 1
ATOM 3530 C CA . ILE B 1 184 ? -13.742 -11.742 -6.004 1 92.88 184 ILE B CA 1
ATOM 3531 C C . ILE B 1 184 ? -14.367 -10.516 -5.336 1 92.88 184 ILE B C 1
ATOM 3533 O O . ILE B 1 184 ? -14.766 -10.578 -4.168 1 92.88 184 ILE B O 1
ATOM 3537 N N . ILE B 1 185 ? -14.445 -9.438 -6.098 1 93.62 185 ILE B N 1
ATOM 3538 C CA . ILE B 1 185 ? -15.016 -8.195 -5.586 1 93.62 185 ILE B CA 1
ATOM 3539 C C . ILE B 1 185 ? -16.469 -8.438 -5.164 1 93.62 185 ILE B C 1
ATOM 3541 O O . ILE B 1 185 ? -16.875 -8.047 -4.066 1 93.62 185 ILE B O 1
ATOM 3545 N N . GLU B 1 186 ? -17.172 -9.078 -6 1 90.81 186 GLU B N 1
ATOM 3546 C CA . GLU B 1 186 ? -18.594 -9.328 -5.719 1 90.81 186 GLU B CA 1
ATOM 3547 C C . GLU B 1 186 ? -18.75 -10.25 -4.512 1 90.81 186 GLU B C 1
ATOM 3549 O O . GLU B 1 186 ? -19.625 -10.039 -3.674 1 90.81 186 GLU B O 1
ATOM 3554 N N . HIS B 1 187 ? -17.969 -11.211 -4.457 1 89.75 187 HIS B N 1
ATOM 3555 C CA . HIS B 1 187 ? -18.031 -12.133 -3.326 1 89.75 187 HIS B CA 1
ATOM 3556 C C . HIS B 1 187 ? -17.797 -11.398 -2.006 1 89.75 187 HIS B C 1
ATOM 3558 O O . HIS B 1 187 ? -18.609 -11.531 -1.078 1 89.75 187 HIS B O 1
ATOM 3564 N N . TYR B 1 188 ? -16.781 -10.586 -1.976 1 89.31 188 TYR B N 1
ATOM 3565 C CA . TYR B 1 188 ? -16.406 -9.961 -0.708 1 89.31 188 TYR B CA 1
ATOM 3566 C C . TYR B 1 188 ? -17.281 -8.75 -0.425 1 89.31 188 TYR B C 1
ATOM 3568 O O . TYR B 1 188 ? -17.344 -8.273 0.712 1 89.31 188 TYR B O 1
ATOM 3576 N N . SER B 1 189 ? -17.891 -8.25 -1.432 1 88.19 189 SER B N 1
ATOM 3577 C CA . SER B 1 189 ? -18.828 -7.164 -1.188 1 88.19 189 SER B CA 1
ATOM 3578 C C . SER B 1 189 ? -20.047 -7.648 -0.399 1 88.19 189 SER B C 1
ATOM 3580 O O . SER B 1 189 ? -20.656 -6.875 0.338 1 88.19 189 SER B O 1
ATOM 3582 N N . VAL B 1 190 ? -20.375 -8.898 -0.567 1 85.25 190 VAL B N 1
ATOM 3583 C CA . VAL B 1 190 ? -21.5 -9.5 0.123 1 85.25 190 VAL B CA 1
ATOM 3584 C C . VAL B 1 190 ? -21.031 -10.18 1.408 1 85.25 190 VAL B C 1
ATOM 3586 O O . VAL B 1 190 ? -21.719 -10.141 2.428 1 85.25 190 VAL B O 1
ATOM 3589 N N . HIS B 1 191 ? -19.891 -10.773 1.324 1 82.19 191 HIS B N 1
ATOM 3590 C CA . HIS B 1 191 ? -19.297 -11.461 2.459 1 82.19 191 HIS B CA 1
ATOM 3591 C C . HIS B 1 191 ? -18.062 -10.719 2.967 1 82.19 191 HIS B C 1
ATOM 3593 O O . HIS B 1 191 ? -16.953 -11.266 2.949 1 82.19 191 HIS B O 1
ATOM 3599 N N . LEU B 1 192 ? -18.266 -9.609 3.502 1 77.56 192 LEU B N 1
ATOM 3600 C CA . LEU B 1 192 ? -17.156 -8.773 3.926 1 77.56 192 LEU B CA 1
ATOM 3601 C C . LEU B 1 192 ? -16.406 -9.398 5.102 1 77.56 192 LEU B C 1
ATOM 3603 O O . LEU B 1 192 ? -17.016 -9.688 6.141 1 77.56 192 LEU B O 1
ATOM 3607 N N . PRO B 1 193 ? -15.164 -9.727 4.828 1 72.75 193 PRO B N 1
ATOM 3608 C CA . PRO B 1 193 ? -14.414 -10.172 6.004 1 72.75 193 PRO B CA 1
ATOM 3609 C C . PRO B 1 193 ? -14.328 -9.102 7.09 1 72.75 193 PRO B C 1
ATOM 3611 O O . PRO B 1 193 ? -14.258 -7.91 6.781 1 72.75 193 PRO B O 1
ATOM 3614 N N . ILE B 1 194 ? -14.602 -9.453 8.188 1 69.88 194 ILE B N 1
ATOM 3615 C CA . ILE B 1 194 ? -14.547 -8.484 9.281 1 69.88 194 ILE B CA 1
ATOM 3616 C C . ILE B 1 194 ? -13.211 -8.609 10.016 1 69.88 194 ILE B C 1
ATOM 3618 O O . ILE B 1 194 ? -12.867 -9.68 10.516 1 69.88 194 ILE B O 1
ATOM 3622 N N . SER B 1 195 ? -12.484 -7.5 9.914 1 72.06 195 SER B N 1
ATOM 3623 C CA . SER B 1 195 ? -11.219 -7.477 10.633 1 72.06 195 SER B CA 1
ATOM 3624 C C . SER B 1 195 ? -11.43 -7.684 12.125 1 72.06 195 SER B C 1
ATOM 3626 O O . SER B 1 195 ? -12.484 -7.355 12.664 1 72.06 195 SER B O 1
ATOM 3628 N N . PRO B 1 196 ? -10.398 -8.227 12.711 1 73.25 196 PRO B N 1
ATOM 3629 C CA . PRO B 1 196 ? -10.508 -8.391 14.164 1 73.25 196 PRO B CA 1
ATOM 3630 C C . PRO B 1 196 ? -10.867 -7.086 14.875 1 73.25 196 PRO B C 1
ATOM 3632 O O . PRO B 1 196 ? -11.648 -7.098 15.836 1 73.25 196 PRO B O 1
ATOM 3635 N N . THR B 1 197 ? -10.281 -6.012 14.336 1 75.25 197 THR B N 1
ATOM 3636 C CA . THR B 1 197 ? -10.57 -4.723 14.961 1 75.25 197 THR B CA 1
ATOM 3637 C C . THR B 1 197 ? -12.047 -4.383 14.836 1 75.25 197 THR B C 1
ATOM 3639 O O . THR B 1 197 ? -12.688 -4 15.82 1 75.25 197 THR B O 1
ATOM 3642 N N . ARG B 1 198 ? -12.539 -4.559 13.719 1 75.5 198 ARG B N 1
ATOM 3643 C CA . ARG B 1 198 ? -13.945 -4.254 13.508 1 75.5 198 ARG B CA 1
ATOM 3644 C C . ARG B 1 198 ? -14.836 -5.234 14.266 1 75.5 198 ARG B C 1
ATOM 3646 O O . ARG B 1 198 ? -15.852 -4.84 14.844 1 75.5 198 ARG B O 1
ATOM 3653 N N . GLN B 1 199 ? -14.492 -6.473 14.172 1 78.5 199 GLN B N 1
ATOM 3654 C CA . GLN B 1 199 ? -15.242 -7.492 14.898 1 78.5 199 GLN B CA 1
ATOM 3655 C C . GLN B 1 199 ? -15.367 -7.137 16.375 1 78.5 199 GLN B C 1
ATOM 3657 O O . GLN B 1 199 ? -16.453 -7.219 16.953 1 78.5 199 GLN B O 1
ATOM 3662 N N . LEU B 1 200 ? -14.258 -6.762 16.922 1 81.5 200 LEU B N 1
ATOM 3663 C CA . LEU B 1 200 ? -14.211 -6.426 18.328 1 81.5 200 LEU B CA 1
ATOM 3664 C C . LEU B 1 200 ? -15.102 -5.227 18.641 1 81.5 200 LEU B C 1
ATOM 3666 O O . LEU B 1 200 ? -15.883 -5.254 19.594 1 81.5 200 LEU B O 1
ATOM 3670 N N . VAL B 1 201 ? -15.008 -4.176 17.812 1 79.75 201 VAL B N 1
ATOM 3671 C CA . VAL B 1 201 ? -15.75 -2.939 18.031 1 79.75 201 VAL B CA 1
ATOM 3672 C C . VAL B 1 201 ? -17.25 -3.193 17.844 1 79.75 201 VAL B C 1
ATOM 3674 O O . VAL B 1 201 ? -18.078 -2.625 18.562 1 79.75 201 VAL B O 1
ATOM 3677 N N . GLU B 1 202 ? -17.484 -4.02 16.891 1 78.69 202 GLU B N 1
ATOM 3678 C CA . GLU B 1 202 ? -18.891 -4.355 16.656 1 78.69 202 GLU B CA 1
ATOM 3679 C C . GLU B 1 202 ? -19.453 -5.195 17.797 1 78.69 202 GLU B C 1
ATOM 3681 O O . GLU B 1 202 ? -20.625 -5.039 18.172 1 78.69 202 GLU B O 1
ATOM 3686 N N . MET B 1 203 ? -18.703 -6.137 18.266 1 81.19 203 MET B N 1
ATOM 3687 C CA . MET B 1 203 ? -19.109 -7.031 19.344 1 81.19 203 MET B CA 1
ATOM 3688 C C . MET B 1 203 ? -19.266 -6.266 20.656 1 81.19 203 MET B C 1
ATOM 3690 O O . MET B 1 203 ? -20.141 -6.582 21.469 1 81.19 203 MET B O 1
ATOM 3694 N N . MET B 1 204 ? -18.391 -5.359 20.844 1 82.38 204 MET B N 1
ATOM 3695 C CA . MET B 1 204 ? -18.391 -4.602 22.094 1 82.38 204 MET B CA 1
ATOM 3696 C C . MET B 1 204 ? -18.344 -3.104 21.812 1 82.38 204 MET B C 1
ATOM 3698 O O . MET B 1 204 ? -17.344 -2.439 22.094 1 82.38 204 MET B O 1
ATOM 3702 N N . PRO B 1 205 ? -19.5 -2.643 21.312 1 78.25 205 PRO B N 1
ATOM 3703 C CA . PRO B 1 205 ? -19.516 -1.214 21 1 78.25 205 PRO B CA 1
ATOM 3704 C C . PRO B 1 205 ? -19.219 -0.332 22.203 1 78.25 205 PRO B C 1
ATOM 3706 O O . PRO B 1 205 ? -19.797 -0.529 23.281 1 78.25 205 PRO B O 1
ATOM 3709 N N . GLY B 1 206 ? -18.281 0.546 22.047 1 77.56 206 GLY B N 1
ATOM 3710 C CA . GLY B 1 206 ? -17.969 1.516 23.094 1 77.56 206 GLY B CA 1
ATOM 3711 C C . GLY B 1 206 ? -17.094 0.951 24.188 1 77.56 206 GLY B C 1
ATOM 3712 O O . GLY B 1 206 ? -16.703 1.67 25.109 1 77.56 206 GLY B O 1
ATOM 3713 N N . ALA B 1 207 ? -16.812 -0.274 24.094 1 79.56 207 ALA B N 1
ATOM 3714 C CA . ALA B 1 207 ? -16.078 -0.909 25.188 1 79.56 207 ALA B CA 1
ATOM 3715 C C . ALA B 1 207 ? -14.594 -1.041 24.844 1 79.56 207 ALA B C 1
ATOM 3717 O O . ALA B 1 207 ? -13.789 -1.385 25.719 1 79.56 207 ALA B O 1
ATOM 3718 N N . ALA B 1 208 ? -14.289 -0.814 23.641 1 81.44 208 ALA B N 1
ATOM 3719 C CA . ALA B 1 208 ? -12.914 -0.999 23.188 1 81.44 208 ALA B CA 1
ATOM 3720 C C . ALA B 1 208 ? -12.25 0.344 22.906 1 81.44 208 ALA B C 1
ATOM 3722 O O . ALA B 1 208 ? -12.773 1.154 22.141 1 81.44 208 ALA B O 1
ATOM 3723 N N . THR B 1 209 ? -11.188 0.632 23.688 1 79.12 209 THR B N 1
ATOM 3724 C CA . THR B 1 209 ? -10.445 1.865 23.469 1 79.12 209 THR B CA 1
ATOM 3725 C C . THR B 1 209 ? -9.031 1.562 22.969 1 79.12 209 THR B C 1
ATOM 3727 O O . THR B 1 209 ? -8.266 0.876 23.641 1 79.12 209 THR B O 1
ATOM 3730 N N . PHE B 1 210 ? -8.82 2.109 21.719 1 77.31 210 PHE B N 1
ATOM 3731 C CA . PHE B 1 210 ? -7.496 1.921 21.141 1 77.31 210 PHE B CA 1
ATOM 3732 C C . PHE B 1 210 ? -6.617 3.139 21.391 1 77.31 210 PHE B C 1
ATOM 3734 O O . PHE B 1 210 ? -7.066 4.277 21.234 1 77.31 210 PHE B O 1
ATOM 3741 N N . THR B 1 211 ? -5.48 2.879 21.953 1 68.12 211 THR B N 1
ATOM 3742 C CA . THR B 1 211 ? -4.43 3.891 22.031 1 68.12 211 THR B CA 1
ATOM 3743 C C . THR B 1 211 ? -3.205 3.459 21.234 1 68.12 211 THR B C 1
ATOM 3745 O O . THR B 1 211 ? -2.479 2.551 21.641 1 68.12 211 THR B O 1
ATOM 3748 N N . CYS B 1 212 ? -3.271 3.951 20.047 1 64.31 212 CYS B N 1
ATOM 3749 C CA . CYS B 1 212 ? -2.16 3.531 19.203 1 64.31 212 CYS B CA 1
ATOM 3750 C C . CYS B 1 212 ? -1.045 4.57 19.203 1 64.31 212 CYS B C 1
ATOM 3752 O O . CYS B 1 212 ? -1.311 5.773 19.156 1 64.31 212 CYS B O 1
ATOM 3754 N N . LEU B 1 213 ? 0.08 4.035 19.719 1 53.84 213 LEU B N 1
ATOM 3755 C CA . LEU B 1 213 ? 1.262 4.891 19.688 1 53.84 213 LEU B CA 1
ATOM 3756 C C . LEU B 1 213 ? 1.916 4.852 18.312 1 53.84 213 LEU B C 1
ATOM 3758 O O . LEU B 1 213 ? 1.855 3.832 17.609 1 53.84 213 LEU B O 1
ATOM 3762 N N . SER B 1 214 ? 2.021 5.949 17.781 1 51.25 214 SER B N 1
ATOM 3763 C CA . SER B 1 214 ? 2.689 5.98 16.484 1 51.25 214 SER B CA 1
ATOM 3764 C C . SER B 1 214 ? 3.863 5.008 16.438 1 51.25 214 SER B C 1
ATOM 3766 O O . SER B 1 214 ? 4.109 4.281 17.406 1 51.25 214 SER B O 1
ATOM 3768 N N . GLN B 1 215 ? 4.887 5.25 15.609 1 44.75 215 GLN B N 1
ATOM 3769 C CA . GLN B 1 215 ? 6.043 4.41 15.305 1 44.75 215 GLN B CA 1
ATOM 3770 C C . GLN B 1 215 ? 6.926 4.23 16.531 1 44.75 215 GLN B C 1
ATOM 3772 O O . GLN B 1 215 ? 7.227 5.199 17.234 1 44.75 215 GLN B O 1
ATOM 3777 N N . ASN B 1 216 ? 6.719 3.141 17.172 1 40.59 216 ASN B N 1
ATOM 3778 C CA . ASN B 1 216 ? 7.734 2.922 18.188 1 40.59 216 ASN B CA 1
ATOM 3779 C C . ASN B 1 216 ? 9.141 3.061 17.609 1 40.59 216 ASN B C 1
ATOM 3781 O O . ASN B 1 216 ? 9.312 3.264 16.406 1 40.59 216 ASN B O 1
ATOM 3785 N N . VAL B 1 217 ? 10.164 2.934 18.578 1 35.94 217 VAL B N 1
ATOM 3786 C CA . VAL B 1 217 ? 11.594 3.08 18.328 1 35.94 217 VAL B CA 1
ATOM 3787 C C . VAL B 1 217 ? 11.977 2.307 17.062 1 35.94 217 VAL B C 1
ATOM 3789 O O . VAL B 1 217 ? 12.914 2.688 16.359 1 35.94 217 VAL B O 1
ATOM 3792 N N . ILE B 1 218 ? 11.352 1.216 16.938 1 38.62 218 ILE B N 1
ATOM 3793 C CA . ILE B 1 218 ? 11.836 0.267 15.938 1 38.62 218 ILE B CA 1
ATOM 3794 C C . ILE B 1 218 ? 10.953 0.334 14.688 1 38.62 218 ILE B C 1
ATOM 3796 O O . ILE B 1 218 ? 11.109 -0.475 13.773 1 38.62 218 ILE B O 1
ATOM 3800 N N . GLY B 1 219 ? 10.125 1.409 14.68 1 44.25 219 GLY B N 1
ATOM 3801 C CA . GLY B 1 219 ? 9.336 1.66 13.484 1 44.25 219 GLY B CA 1
ATOM 3802 C C . GLY B 1 219 ? 7.988 0.957 13.508 1 44.25 219 GLY B C 1
ATOM 3803 O O . GLY B 1 219 ? 7.285 0.919 12.492 1 44.25 219 GLY B O 1
ATOM 3804 N N . HIS B 1 220 ? 7.855 0.285 14.609 1 46.88 220 HIS B N 1
ATOM 3805 C CA . HIS B 1 220 ? 6.574 -0.407 14.688 1 46.88 220 HIS B CA 1
ATOM 3806 C C . HIS B 1 220 ? 5.531 0.443 15.406 1 46.88 220 HIS B C 1
ATOM 3808 O O . HIS B 1 220 ? 5.863 1.203 16.312 1 46.88 220 HIS B O 1
ATOM 3814 N N . HIS B 1 221 ? 4.383 0.371 14.82 1 58.78 221 HIS B N 1
ATOM 3815 C CA . HIS B 1 221 ? 3.229 0.941 15.5 1 58.78 221 HIS B CA 1
ATOM 3816 C C . HIS B 1 221 ? 2.748 0.031 16.625 1 58.78 221 HIS B C 1
ATOM 3818 O O . HIS B 1 221 ? 2.795 -1.195 16.5 1 58.78 221 HIS B O 1
ATOM 3824 N N . ALA B 1 222 ? 2.812 0.528 17.844 1 65.06 222 ALA B N 1
ATOM 3825 C CA . ALA B 1 222 ? 2.215 -0.2 18.953 1 65.06 222 ALA B CA 1
ATOM 3826 C C . ALA B 1 222 ? 0.854 0.383 19.328 1 65.06 222 ALA B C 1
ATOM 3828 O O . ALA B 1 222 ? 0.656 1.6 19.266 1 65.06 222 ALA B O 1
ATOM 3829 N N . CYS B 1 223 ? -0.095 -0.557 19.469 1 75.69 223 CYS B N 1
ATOM 3830 C CA . CYS B 1 223 ? -1.428 -0.133 19.891 1 75.69 223 CYS B CA 1
ATOM 3831 C C . CYS B 1 223 ? -1.857 -0.852 21.156 1 75.69 223 CYS B C 1
ATOM 3833 O O . CYS B 1 223 ? -1.695 -2.068 21.266 1 75.69 223 CYS B O 1
ATOM 3835 N N . GLU B 1 224 ? -2.105 -0.071 22.094 1 78.69 224 GLU B N 1
ATOM 3836 C CA . GLU B 1 224 ? -2.74 -0.611 23.297 1 78.69 224 GLU B CA 1
ATOM 3837 C C . GLU B 1 224 ? -4.262 -0.577 23.172 1 78.69 224 GLU B C 1
ATOM 3839 O O . GLU B 1 224 ? -4.828 0.407 22.703 1 78.69 224 GLU B O 1
ATOM 3844 N N . LEU B 1 225 ? -4.824 -1.689 23.469 1 86.38 225 LEU B N 1
ATOM 3845 C CA . LEU B 1 225 ? -6.277 -1.833 23.469 1 86.38 225 LEU B CA 1
ATOM 3846 C C . LEU B 1 225 ? -6.797 -2.156 24.859 1 86.38 225 LEU B C 1
ATOM 3848 O O . LEU B 1 225 ? -6.328 -3.104 25.5 1 86.38 225 LEU B O 1
ATOM 3852 N N . VAL B 1 226 ? -7.652 -1.291 25.344 1 87.12 226 VAL B N 1
ATOM 3853 C CA . VAL B 1 226 ? -8.336 -1.555 26.609 1 87.12 226 VAL B CA 1
ATOM 3854 C C . VAL B 1 226 ? -9.789 -1.93 26.344 1 87.12 226 VAL B C 1
ATOM 3856 O O . VAL B 1 226 ? -10.516 -1.187 25.672 1 87.12 226 VAL B O 1
ATOM 3859 N N . VAL B 1 227 ? -10.148 -3.102 26.797 1 90.06 227 VAL B N 1
ATOM 3860 C CA . VAL B 1 227 ? -11.523 -3.562 26.656 1 90.06 227 VAL B CA 1
ATOM 3861 C C . VAL B 1 227 ? -12.18 -3.674 28.031 1 90.06 227 VAL B C 1
ATOM 3863 O O . VAL B 1 227 ? -11.711 -4.426 28.891 1 90.06 227 VAL B O 1
ATOM 3866 N N . LYS B 1 228 ? -13.219 -2.922 28.094 1 89.25 228 LYS B N 1
ATOM 3867 C CA . LYS B 1 228 ? -13.938 -2.938 29.375 1 89.25 228 LYS B CA 1
ATOM 3868 C C . LYS B 1 228 ? -14.359 -4.355 29.75 1 89.25 228 LYS B C 1
ATOM 3870 O O . LYS B 1 228 ? -14.992 -5.051 28.938 1 89.25 228 LYS B O 1
ATOM 3875 N N . GLY B 1 229 ? -13.992 -4.762 30.969 1 87.94 229 GLY B N 1
ATOM 3876 C CA . GLY B 1 229 ? -14.406 -6.062 31.469 1 87.94 229 GLY B CA 1
ATOM 3877 C C . GLY B 1 229 ? -13.453 -7.18 31.094 1 87.94 229 GLY B C 1
ATOM 3878 O O . GLY B 1 229 ? -13.562 -8.297 31.594 1 87.94 229 GLY B O 1
ATOM 3879 N N . TYR B 1 230 ? -12.531 -6.957 30.219 1 90.62 230 TYR B N 1
ATOM 3880 C CA . TYR B 1 230 ? -11.672 -8.031 29.75 1 90.62 230 TYR B CA 1
ATOM 3881 C C . TYR B 1 230 ? -10.203 -7.688 29.938 1 90.62 230 TYR B C 1
ATOM 3883 O O . TYR B 1 230 ? -9.336 -8.57 29.922 1 90.62 230 TYR B O 1
ATOM 3891 N N . GLY B 1 231 ? -9.859 -6.355 30.047 1 89.12 231 GLY B N 1
ATOM 3892 C CA . GLY B 1 231 ? -8.5 -5.965 30.359 1 89.12 231 GLY B CA 1
ATOM 3893 C C . GLY B 1 231 ? -7.801 -5.25 29.219 1 89.12 231 GLY B C 1
ATOM 3894 O O . GLY B 1 231 ? -8.453 -4.598 28.406 1 89.12 231 GLY B O 1
ATOM 3895 N N . ARG B 1 232 ? -6.418 -5.301 29.344 1 89.5 232 ARG B N 1
ATOM 3896 C CA . ARG B 1 232 ? -5.57 -4.59 28.391 1 89.5 232 ARG B CA 1
ATOM 3897 C C . ARG B 1 232 ? -4.859 -5.562 27.453 1 89.5 232 ARG B C 1
ATOM 3899 O O . ARG B 1 232 ? -4.387 -6.617 27.891 1 89.5 232 ARG B O 1
ATOM 3906 N N . PHE B 1 233 ? -4.879 -5.168 26.188 1 87.88 233 PHE B N 1
ATOM 3907 C CA . PHE B 1 233 ? -4.234 -5.977 25.172 1 87.88 233 PHE B CA 1
ATOM 3908 C C . PHE B 1 233 ? -3.264 -5.133 24.344 1 87.88 233 PHE B C 1
ATOM 3910 O O . PHE B 1 233 ? -3.535 -3.963 24.062 1 87.88 233 PHE B O 1
ATOM 3917 N N . MET B 1 234 ? -2.145 -5.699 24.062 1 80.5 234 MET B N 1
ATOM 3918 C CA . MET B 1 234 ? -1.157 -4.988 23.25 1 80.5 234 MET B CA 1
ATOM 3919 C C . MET B 1 234 ? -1.023 -5.621 21.875 1 80.5 234 MET B C 1
ATOM 3921 O O . MET B 1 234 ? -1.092 -6.844 21.734 1 80.5 234 MET B O 1
ATOM 3925 N N . GLY B 1 235 ? -1.015 -4.684 20.906 1 75.25 235 GLY B N 1
ATOM 3926 C CA . GLY B 1 235 ? -0.722 -5.129 19.547 1 75.25 235 GLY B CA 1
ATOM 3927 C C . GLY B 1 235 ? 0.388 -4.332 18.891 1 75.25 235 GLY B C 1
ATOM 3928 O O . GLY B 1 235 ? 0.564 -3.146 19.188 1 75.25 235 GLY B O 1
ATOM 3929 N N . THR B 1 236 ? 1.139 -4.941 18.219 1 61.25 236 THR B N 1
ATOM 3930 C CA . THR B 1 236 ? 2.176 -4.277 17.438 1 61.25 236 THR B CA 1
ATOM 3931 C C . THR B 1 236 ? 2.01 -4.582 15.953 1 61.25 236 THR B C 1
ATOM 3933 O O . THR B 1 236 ? 1.353 -5.559 15.586 1 61.25 236 THR B O 1
ATOM 3936 N N . GLY B 1 237 ? 2.242 -3.438 15.211 1 57.09 237 GLY B N 1
ATOM 3937 C CA . GLY B 1 237 ? 2.145 -3.615 13.773 1 57.09 237 GLY B CA 1
ATOM 3938 C C . GLY B 1 237 ? 2.951 -2.598 12.992 1 57.09 237 GLY B C 1
ATOM 3939 O O . GLY B 1 237 ? 3.408 -1.598 13.547 1 57.09 237 GLY B O 1
ATOM 3940 N N . ARG B 1 238 ? 3.064 -2.885 11.805 1 46.66 238 ARG B N 1
ATOM 3941 C CA . ARG B 1 238 ? 3.816 -1.987 10.93 1 46.66 238 ARG B CA 1
ATOM 3942 C C . ARG B 1 238 ? 3.105 -0.647 10.781 1 46.66 238 ARG B C 1
ATOM 3944 O O . ARG B 1 238 ? 3.727 0.354 10.414 1 46.66 238 ARG B O 1
ATOM 3951 N N . ASN B 1 239 ? 1.912 -0.852 10.859 1 50.59 239 ASN B N 1
ATOM 3952 C CA . ASN B 1 239 ? 1.094 0.354 10.906 1 50.59 239 ASN B CA 1
ATOM 3953 C C . ASN B 1 239 ? 0.028 0.266 11.992 1 50.59 239 ASN B C 1
ATOM 3955 O O . ASN B 1 239 ? -0.119 -0.771 12.641 1 50.59 239 ASN B O 1
ATOM 3959 N N . ALA B 1 240 ? -0.399 1.338 12.203 1 60.31 240 ALA B N 1
ATOM 3960 C CA . ALA B 1 240 ? -1.368 1.435 13.289 1 60.31 240 ALA B CA 1
ATOM 3961 C C . ALA B 1 240 ? -2.523 0.459 13.086 1 60.31 240 ALA B C 1
ATOM 3963 O O . ALA B 1 240 ? -3.039 -0.115 14.047 1 60.31 240 ALA B O 1
ATOM 3964 N N . GLN B 1 241 ? -2.822 0.194 11.867 1 60.47 241 GLN B N 1
ATOM 3965 C CA . GLN B 1 241 ? -3.969 -0.663 11.578 1 60.47 241 GLN B CA 1
ATOM 3966 C C . GLN B 1 241 ? -3.693 -2.107 11.992 1 60.47 241 GLN B C 1
ATOM 3968 O O . GLN B 1 241 ? -4.535 -2.75 12.617 1 60.47 241 GLN B O 1
ATOM 3973 N N . ILE B 1 242 ? -2.504 -2.418 11.602 1 57.44 242 ILE B N 1
ATOM 3974 C CA . ILE B 1 242 ? -2.125 -3.783 11.945 1 57.44 242 ILE B CA 1
ATOM 3975 C C . ILE B 1 242 ? -1.986 -3.912 13.461 1 57.44 242 ILE B C 1
ATOM 3977 O O . ILE B 1 242 ? -2.428 -4.902 14.055 1 57.44 242 ILE B O 1
ATOM 3981 N N . ALA B 1 243 ? -1.298 -3 14.047 1 64.56 243 ALA B N 1
ATOM 3982 C CA . ALA B 1 243 ? -1.155 -3.002 15.5 1 64.56 243 ALA B CA 1
ATOM 3983 C C . ALA B 1 243 ? -2.518 -3.086 16.188 1 64.56 243 ALA B C 1
ATOM 3985 O O . ALA B 1 243 ? -2.697 -3.861 17.125 1 64.56 243 ALA B O 1
ATOM 3986 N N . ARG B 1 244 ? -3.398 -2.398 15.617 1 74.62 244 ARG B N 1
ATOM 3987 C CA . ARG B 1 244 ? -4.758 -2.4 16.156 1 74.62 244 ARG B CA 1
ATOM 3988 C C . ARG B 1 244 ? -5.414 -3.766 15.977 1 74.62 244 ARG B C 1
ATOM 3990 O O . ARG B 1 244 ? -6.055 -4.277 16.906 1 74.62 244 ARG B O 1
ATOM 3997 N N . SER B 1 245 ? -5.227 -4.266 14.836 1 72.88 245 SER B N 1
ATOM 3998 C CA . SER B 1 245 ? -5.82 -5.566 14.531 1 72.88 245 SER B CA 1
ATOM 3999 C C . SER B 1 245 ? -5.277 -6.652 15.453 1 72.88 245 SER B C 1
ATOM 4001 O O . SER B 1 245 ? -6.035 -7.496 15.938 1 72.88 245 SER B O 1
ATOM 4003 N N . THR B 1 246 ? -3.992 -6.539 15.633 1 69.62 246 THR B N 1
ATOM 4004 C CA . THR B 1 246 ? -3.355 -7.523 16.5 1 69.62 246 THR B CA 1
ATOM 4005 C C . THR B 1 246 ? -3.889 -7.414 17.922 1 69.62 246 THR B C 1
ATOM 4007 O O . THR B 1 246 ? -4.203 -8.43 18.562 1 69.62 246 THR B O 1
ATOM 4010 N N . ALA B 1 247 ? -3.896 -6.285 18.406 1 78 247 ALA B N 1
ATOM 4011 C CA . ALA B 1 247 ? -4.457 -6.066 19.734 1 78 247 ALA B CA 1
ATOM 4012 C C . ALA B 1 247 ? -5.887 -6.598 19.812 1 78 247 ALA B C 1
ATOM 4014 O O . ALA B 1 247 ? -6.258 -7.246 20.797 1 78 247 ALA B O 1
ATOM 4015 N N . ALA B 1 248 ? -6.57 -6.359 18.75 1 82.31 248 ALA B N 1
ATOM 4016 C CA . ALA B 1 248 ? -7.965 -6.793 18.703 1 82.31 248 ALA B CA 1
ATOM 4017 C C . ALA B 1 248 ? -8.062 -8.312 18.688 1 82.31 248 ALA B C 1
ATOM 4019 O O . ALA B 1 248 ? -8.953 -8.891 19.328 1 82.31 248 ALA B O 1
ATOM 4020 N N . GLN B 1 249 ? -7.266 -8.883 17.969 1 79.19 249 GLN B N 1
ATOM 4021 C CA . GLN B 1 249 ? -7.25 -10.336 17.922 1 79.19 249 GLN B CA 1
ATOM 4022 C C . GLN B 1 249 ? -7.027 -10.938 19.312 1 79.19 249 GLN B C 1
ATOM 4024 O O . GLN B 1 249 ? -7.695 -11.898 19.688 1 79.19 249 GLN B O 1
ATOM 4029 N N . HIS B 1 250 ? -6.105 -10.383 19.953 1 79.81 250 HIS B N 1
ATOM 4030 C CA . HIS B 1 250 ? -5.848 -10.836 21.312 1 79.81 250 HIS B CA 1
ATOM 4031 C C . HIS B 1 250 ? -7.082 -10.68 22.188 1 79.81 250 HIS B C 1
ATOM 4033 O O . HIS B 1 250 ? -7.406 -11.578 22.984 1 79.81 250 HIS B O 1
ATOM 4039 N N . ALA B 1 251 ? -7.676 -9.648 22.031 1 86.62 251 ALA B N 1
ATOM 4040 C CA . ALA B 1 251 ? -8.867 -9.383 22.828 1 86.62 251 ALA B CA 1
ATOM 4041 C C . ALA B 1 251 ? -9.992 -10.359 22.5 1 86.62 251 ALA B C 1
ATOM 4043 O O . ALA B 1 251 ? -10.648 -10.898 23.391 1 86.62 251 ALA B O 1
ATOM 4044 N N . LEU B 1 252 ? -10.172 -10.57 21.234 1 84.44 252 LEU B N 1
ATOM 4045 C CA . LEU B 1 252 ? -11.234 -11.469 20.781 1 84.44 252 LEU B CA 1
ATOM 4046 C C . LEU B 1 252 ? -10.992 -12.883 21.281 1 84.44 252 LEU B C 1
ATOM 4048 O O . LEU B 1 252 ? -11.938 -13.586 21.656 1 84.44 252 LEU B O 1
ATOM 4052 N N . ALA B 1 253 ? -9.781 -13.297 21.25 1 80.25 253 ALA B N 1
ATOM 4053 C CA . ALA B 1 253 ? -9.43 -14.617 21.766 1 80.25 253 ALA B CA 1
ATOM 4054 C C . ALA B 1 253 ? -9.805 -14.75 23.25 1 80.25 253 ALA B C 1
ATOM 4056 O O . ALA B 1 253 ? -10.328 -15.781 23.672 1 80.25 253 ALA B O 1
ATOM 4057 N N . ARG B 1 254 ? -9.516 -13.758 23.938 1 84.62 254 ARG B N 1
ATOM 4058 C CA . ARG B 1 254 ? -9.844 -13.742 25.359 1 84.62 254 ARG B CA 1
ATOM 4059 C C . ARG B 1 254 ? -11.352 -13.781 25.578 1 84.62 254 ARG B C 1
ATOM 4061 O O . ARG B 1 254 ? -11.836 -14.484 26.469 1 84.62 254 ARG B O 1
ATOM 4068 N N . ILE B 1 255 ? -12.055 -13.055 24.859 1 86.25 255 ILE B N 1
ATOM 4069 C CA . ILE B 1 255 ? -13.508 -12.969 24.984 1 86.25 255 ILE B CA 1
ATOM 4070 C C . ILE B 1 255 ? -14.141 -14.32 24.672 1 86.25 255 ILE B C 1
ATOM 4072 O O . ILE B 1 255 ? -15.039 -14.773 25.375 1 86.25 255 ILE B O 1
ATOM 4076 N N . LYS B 1 256 ? -13.695 -14.891 23.656 1 81.69 256 LYS B N 1
ATOM 4077 C CA . LYS B 1 256 ? -14.211 -16.203 23.266 1 81.69 256 LYS B CA 1
ATOM 4078 C C . LYS B 1 256 ? -13.922 -17.25 24.344 1 81.69 256 LYS B C 1
ATOM 4080 O O . LYS B 1 256 ? -14.758 -18.125 24.594 1 81.69 256 LYS B O 1
ATOM 4085 N N . SER B 1 257 ? -12.82 -17.125 24.875 1 80.31 257 SER B N 1
ATOM 4086 C CA . SER B 1 257 ? -12.445 -18.078 25.922 1 80.31 257 SER B CA 1
ATOM 4087 C C . SER B 1 257 ? -13.312 -17.891 27.156 1 80.31 257 SER B C 1
ATOM 4089 O O . SER B 1 257 ? -13.641 -18.875 27.844 1 80.31 257 SER B O 1
ATOM 4091 N N . LYS B 1 258 ? -13.656 -16.703 27.359 1 78.88 258 LYS B N 1
ATOM 4092 C CA . LYS B 1 258 ? -14.492 -16.438 28.531 1 78.88 258 LYS B CA 1
ATOM 4093 C C . LYS B 1 258 ? -15.938 -16.859 28.281 1 78.88 258 LYS B C 1
ATOM 4095 O O . LYS B 1 258 ? -16.656 -17.219 29.203 1 78.88 258 LYS B O 1
ATOM 4100 N N . GLN B 1 259 ? -16.344 -16.688 27.156 1 70.06 259 GLN B N 1
ATOM 4101 C CA . GLN B 1 259 ? -17.719 -17.094 26.828 1 70.06 259 GLN B CA 1
ATOM 4102 C C . GLN B 1 259 ? -17.844 -18.625 26.828 1 70.06 259 GLN B C 1
ATOM 4104 O O . GLN B 1 259 ? -18.922 -19.156 27.094 1 70.06 259 GLN B O 1
ATOM 4109 N N . LYS B 1 260 ? -16.859 -19.344 26.547 1 64.31 260 LYS B N 1
ATOM 4110 C CA . LYS B 1 260 ? -16.891 -20.797 26.609 1 64.31 260 LYS B CA 1
ATOM 4111 C C . LYS B 1 260 ? -16.828 -21.297 28.047 1 64.31 260 LYS B C 1
ATOM 4113 O O . LYS B 1 260 ? -17.266 -22.406 28.359 1 64.31 260 LYS B O 1
ATOM 4118 N N . LYS B 1 261 ? -16.609 -20.578 29.047 1 54.53 261 LYS B N 1
ATOM 4119 C CA . LYS B 1 261 ? -16.672 -21.016 30.453 1 54.53 261 LYS B CA 1
ATOM 4120 C C . LYS B 1 261 ? -17.953 -20.547 31.109 1 54.53 261 LYS B C 1
ATOM 4122 O O . LYS B 1 261 ? -18.562 -21.281 31.891 1 54.53 261 LYS B O 1
#

Organism: Nematostella vectensis (NCBI:txid45351)

pLDDT: mean 80.25, std 18.48, range [30.92, 98.69]

Nearest PDB structures (foldseek):
  3c4b-assembly1_A  TM=6.637E-01  e=1.952E-18  Mus musculus
  7zpk-assembly1_A  TM=7.880E-01  e=1.378E-16  Mus musculus
  7yyn-assembly1_A  TM=6.726E-01  e=9.345E-18  Mus musculus
  7yz4-assembly1_A  TM=7.772E-01  e=2.249E-16  Mus musculus
  7zpi-assembly1_A  TM=6.735E-01  e=2.487E-17  Mus musculus

InterPro domains:
  IPR000999 Ribonuclease III domain [PF00636] (44-167)
  IPR000999 Ribonuclease III domain [PS00517] (44-52)
  IPR000999 Ribonuclease III domain [PS50142] (6-167)
  IPR000999 Ribonuclease III domain [SM00535] (21-190)
  IPR000999 Ribonuclease III domain [cd00593] (21-189)
  IPR036389 Ribonuclease III, endonuclease domain superfamily [G3DSA:1.10.1520.10] (1-192)
  IPR036389 Ribonuclease III, endonuclease domain superfamily [SSF69065] (6-191)
  IPR044441 Dicer, double-stranded RNA-binding domain [PF20932] (174-260)